Protein AF-A0A814EC81-F1 (afdb_monomer_lite)

Radius of gyration: 31.31 Å; chains: 1; bounding box: 65×75×83 Å

InterPro domains:
  IPR000804 Clathrin adaptor complex, small chain [PS00989] (487-497)
  IPR011012 Longin-like domain superfamily [SSF64356] (423-571)
  IPR022775 AP complex, mu/sigma subunit [PF01217] (423-570)
  IPR027155 AP-3 complex subunit sigma [c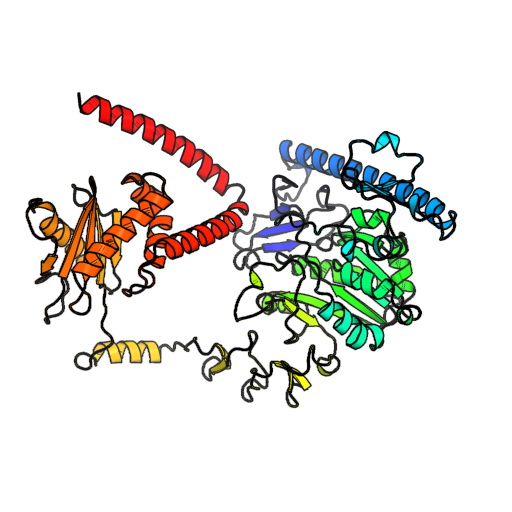d14834] (423-570)
  IPR039846 Zinc finger CCHC domain-containing protein 4 [PTHR13493] (13-398)
  IPR041370 Methyltransferase EEF1AKMT1/ZCCHC4 [PF10237] (158-317)

Foldseek 3Di:
DVVPLVFWDWDQPPQPPPAQAALLGGWIWIGGNVDRQFIWTDHQFFQFCVVPVDIATDDPDPVPGDPVNVVVSVVRVVSNVVSLVVLVVQLVQLVVLVVVVVVPDLVVLQFWKAFPQSLHIDGPVCCVVPVPTDMDGSDDPLCLLQVPVPPDDQDCPPGRGNQFAFDPLVLVLCVPQPVLPDDWQEEEEESHSRNLSVLVPDPSCPSHHAAYEYQDSSCSNRDHPLHYFHADLQSLDTSDDCVSVLVSLQVTAAYEYEYEDHQPDPLQSNLVNVVVSCVSNVVRHPYYKYKYKYFPVCVVVCVVRHPWDWALDATDTPPDDPCQDDPLGHRITITIPDDQLSRDHSDPPFWDADPQNNHIHGPLQDQDPLLSGSPDNSSADWDQDPVVSDTDHPPDDDDDVVNVVVVVVCVVVPPPDDDDFLFWQWKWKAFLVLHTLDTDGLDDDDPVLSVVLSVVVCVVPNVDDPPDDQKAFPPPSDPDPDGDWIWGWDDDDGMIIIIIGGPVDDSVVVNVQSVLLVVLQCVVPVHDDSVCSNVVVVLSVLLVCCQDDSSDGNDSDSVVSNVVSVVVVVVVVVVVSNDPVVVVVVVVCVVVVVVVVVVVVVVVVVVVD

Structure (mmCIF, N/CA/C/O backbone):
data_AF-A0A814EC81-F1
#
_entry.id   AF-A0A814EC81-F1
#
loop_
_atom_site.group_PDB
_atom_site.id
_atom_site.type_symbol
_atom_site.label_atom_id
_atom_site.label_alt_id
_atom_site.label_comp_id
_atom_site.label_asym_id
_atom_site.label_entity_id
_atom_site.label_seq_id
_atom_site.pdbx_PDB_ins_code
_atom_site.Cartn_x
_atom_site.Cartn_y
_atom_site.Cartn_z
_atom_site.occupancy
_atom_site.B_iso_or_equiv
_atom_site.auth_seq_id
_atom_site.auth_comp_id
_atom_site.auth_asym_id
_atom_site.auth_atom_id
_atom_site.pdbx_PDB_model_num
ATOM 1 N N . MET A 1 1 ? 12.005 3.256 -10.372 1.00 37.25 1 MET A N 1
ATOM 2 C CA . MET A 1 1 ? 11.722 2.410 -9.166 1.00 37.25 1 MET A CA 1
ATOM 3 C C . MET A 1 1 ? 12.438 1.046 -9.114 1.00 37.25 1 MET A C 1
ATOM 5 O O . MET A 1 1 ? 12.729 0.596 -8.015 1.00 37.25 1 MET A O 1
ATOM 9 N N . THR A 1 2 ? 12.756 0.376 -10.228 1.00 32.25 2 THR A N 1
ATOM 10 C CA . THR A 1 2 ? 13.393 -0.966 -10.241 1.00 32.25 2 THR A CA 1
ATOM 11 C C . THR A 1 2 ? 14.887 -0.988 -9.887 1.00 32.25 2 THR A C 1
ATOM 13 O O . THR A 1 2 ? 15.332 -1.942 -9.265 1.00 32.25 2 THR A O 1
ATOM 16 N N . LYS A 1 3 ? 15.652 0.074 -10.180 1.00 33.28 3 LYS A N 1
ATOM 17 C CA . LYS A 1 3 ? 17.113 0.106 -9.942 1.00 33.28 3 LYS A CA 1
ATOM 18 C C . LYS A 1 3 ? 17.548 0.332 -8.480 1.00 33.28 3 LYS A C 1
ATOM 20 O O . LYS A 1 3 ? 18.697 0.072 -8.150 1.00 33.28 3 LYS A O 1
ATOM 25 N N . GLN A 1 4 ? 16.673 0.825 -7.593 1.00 41.16 4 GLN A N 1
ATOM 26 C CA . GLN A 1 4 ? 17.060 1.141 -6.202 1.00 41.16 4 GLN A CA 1
ATOM 27 C C . GLN A 1 4 ? 16.981 -0.063 -5.248 1.00 41.16 4 GLN A C 1
ATOM 29 O O . GLN A 1 4 ? 17.821 -0.168 -4.363 1.00 41.16 4 GLN A O 1
ATOM 34 N N . GLN A 1 5 ? 16.021 -0.981 -5.420 1.00 44.78 5 GLN A N 1
ATOM 35 C CA . GLN A 1 5 ? 15.930 -2.192 -4.581 1.00 44.78 5 GLN A CA 1
ATOM 36 C C . GLN A 1 5 ? 16.941 -3.279 -4.974 1.00 44.78 5 GLN A C 1
ATOM 38 O O . GLN A 1 5 ? 17.202 -4.176 -4.179 1.00 44.78 5 GLN A O 1
ATOM 43 N N . GLU A 1 6 ? 17.524 -3.210 -6.175 1.00 46.75 6 GLU A N 1
ATOM 44 C CA . GLU A 1 6 ? 18.574 -4.149 -6.594 1.00 46.75 6 GLU A CA 1
ATOM 45 C C . GLU A 1 6 ? 19.875 -3.924 -5.813 1.00 46.75 6 GLU A C 1
ATOM 47 O O . GLU A 1 6 ? 20.551 -4.893 -5.495 1.00 46.75 6 GLU A O 1
ATOM 52 N N . ASN A 1 7 ? 20.156 -2.682 -5.403 1.00 49.44 7 ASN A N 1
ATOM 53 C CA . ASN A 1 7 ? 21.425 -2.304 -4.779 1.00 49.44 7 ASN A CA 1
ATOM 54 C C . ASN A 1 7 ? 21.329 -1.979 -3.283 1.00 49.44 7 ASN A C 1
ATOM 56 O O . ASN A 1 7 ? 22.326 -1.534 -2.728 1.00 49.44 7 ASN A O 1
ATOM 60 N N . LEU A 1 8 ? 20.175 -2.144 -2.629 1.00 57.53 8 LEU A N 1
ATOM 61 C CA . LEU A 1 8 ? 19.985 -1.792 -1.216 1.00 57.53 8 LEU A CA 1
ATOM 62 C C . LEU A 1 8 ? 19.616 -3.031 -0.395 1.00 57.53 8 LEU A C 1
ATOM 64 O O . LEU A 1 8 ? 18.601 -3.665 -0.668 1.00 57.53 8 LEU A O 1
ATOM 68 N N . VAL A 1 9 ? 20.427 -3.347 0.615 1.00 63.84 9 VAL A N 1
ATOM 69 C CA . VAL A 1 9 ? 20.125 -4.358 1.644 1.00 63.84 9 VAL A CA 1
ATOM 70 C C . VAL A 1 9 ? 19.777 -3.641 2.943 1.00 63.84 9 VAL A C 1
ATOM 72 O O . VAL A 1 9 ? 20.452 -2.674 3.309 1.00 63.84 9 VAL A O 1
ATOM 75 N N . LEU A 1 10 ? 18.726 -4.092 3.626 1.00 72.38 10 LEU A N 1
ATOM 76 C CA . LEU A 1 10 ? 18.348 -3.578 4.939 1.00 72.38 10 LEU A CA 1
ATOM 77 C C . LEU A 1 10 ? 18.930 -4.449 6.053 1.00 72.38 10 LEU A C 1
ATOM 79 O O . LEU A 1 10 ? 18.785 -5.669 6.032 1.00 72.38 10 LEU A O 1
ATOM 83 N N . ASN A 1 11 ? 19.559 -3.819 7.045 1.00 66.62 11 ASN A N 1
ATOM 84 C CA . ASN A 1 11 ? 19.970 -4.498 8.272 1.00 66.62 11 ASN A CA 1
ATOM 85 C C . ASN A 1 11 ? 18.959 -4.199 9.398 1.00 66.62 11 ASN A C 1
ATOM 87 O O . ASN A 1 11 ? 18.605 -3.039 9.636 1.00 66.62 11 ASN A O 1
ATOM 91 N N . PHE A 1 12 ? 18.491 -5.263 10.058 1.00 66.69 12 PHE A N 1
ATOM 92 C CA . PHE A 1 12 ? 17.480 -5.239 11.118 1.00 66.69 12 PHE A CA 1
ATOM 93 C C . PHE A 1 12 ? 18.020 -5.649 12.500 1.00 66.69 12 PHE A C 1
ATOM 95 O O . PHE A 1 12 ? 17.230 -5.854 13.423 1.00 66.69 12 PHE A O 1
ATOM 102 N N . ASP A 1 13 ? 19.335 -5.773 12.668 1.00 59.81 13 ASP A N 1
ATOM 103 C CA . ASP A 1 13 ? 19.955 -6.129 13.944 1.00 59.81 13 ASP A CA 1
ATOM 104 C C . ASP A 1 13 ? 19.808 -4.980 14.965 1.00 59.81 13 ASP A C 1
ATOM 106 O O . ASP A 1 13 ? 20.183 -3.840 14.702 1.00 59.81 13 ASP A O 1
ATOM 110 N N . ASN A 1 14 ? 19.297 -5.281 16.167 1.00 55.66 14 ASN A N 1
ATOM 111 C CA . ASN A 1 14 ? 19.252 -4.383 17.341 1.00 55.66 14 ASN A CA 1
ATOM 112 C C . ASN A 1 14 ? 18.490 -3.035 17.193 1.00 55.66 14 ASN A C 1
ATOM 114 O O . ASN A 1 14 ? 18.788 -2.076 17.908 1.00 55.66 14 ASN A O 1
ATOM 118 N N . ILE A 1 15 ? 17.448 -2.965 16.352 1.00 59.16 15 ILE A N 1
ATOM 119 C CA . ILE A 1 15 ? 16.675 -1.735 16.038 1.00 59.16 15 ILE A CA 1
ATOM 120 C C . ILE A 1 15 ? 16.213 -0.926 17.268 1.00 59.16 15 ILE A C 1
ATOM 122 O O . ILE A 1 15 ? 16.204 0.302 17.215 1.00 59.16 15 ILE A O 1
ATOM 126 N N . GLU A 1 16 ? 15.804 -1.570 18.366 1.00 50.84 16 GLU A N 1
ATOM 127 C CA . GLU A 1 16 ? 15.136 -0.881 19.485 1.00 50.84 16 GLU A CA 1
ATOM 128 C C . GLU A 1 16 ? 16.067 -0.018 20.355 1.00 50.84 16 GLU A C 1
ATOM 130 O O . GLU A 1 16 ? 15.575 0.863 21.063 1.00 50.84 16 GLU A O 1
ATOM 135 N N . HIS A 1 17 ? 17.392 -0.211 20.287 1.00 52.44 17 HIS A N 1
ATOM 136 C CA . HIS A 1 17 ? 18.337 0.500 21.163 1.00 52.44 17 HIS A CA 1
ATOM 137 C C . HIS A 1 17 ? 19.587 1.069 20.474 1.00 52.44 17 HIS A C 1
ATOM 139 O O . HIS A 1 17 ? 20.309 1.836 21.108 1.00 52.44 17 HIS A O 1
ATOM 145 N N . SER A 1 18 ? 19.849 0.757 19.199 1.00 70.38 18 SER A N 1
ATOM 146 C CA . SER A 1 18 ? 21.028 1.277 18.482 1.00 70.38 18 SER A CA 1
ATOM 147 C C . SER A 1 18 ? 20.707 2.211 17.310 1.00 70.38 18 SER A C 1
ATOM 149 O O . SER A 1 18 ? 21.592 2.950 16.873 1.00 70.38 18 SER A O 1
ATOM 151 N N . HIS A 1 19 ? 19.471 2.211 16.797 1.00 87.06 19 HIS A N 1
ATOM 152 C CA . HIS A 1 19 ? 19.118 2.981 15.604 1.00 87.06 19 HIS A CA 1
ATOM 153 C C . HIS A 1 19 ? 18.676 4.412 15.954 1.00 87.06 19 HIS A C 1
ATOM 155 O O . HIS A 1 19 ? 17.865 4.598 16.863 1.00 87.06 19 HIS A O 1
ATOM 161 N N . PRO A 1 20 ? 19.125 5.432 15.198 1.00 89.88 20 PRO A N 1
ATOM 162 C CA . PRO A 1 20 ? 18.635 6.797 15.353 1.00 89.88 20 PRO A CA 1
ATOM 163 C C . PRO A 1 20 ? 17.112 6.894 15.219 1.00 89.88 20 PRO A C 1
ATOM 165 O O . PRO A 1 20 ? 16.511 6.298 14.320 1.00 89.88 20 PRO A O 1
ATOM 168 N N . MET A 1 21 ? 16.490 7.696 16.080 1.00 91.25 21 MET A N 1
ATOM 169 C CA . MET A 1 21 ? 15.049 7.936 16.062 1.00 91.25 21 MET A CA 1
ATOM 170 C C . MET A 1 21 ? 14.690 9.113 15.158 1.00 91.25 21 MET A C 1
ATOM 172 O O . MET A 1 21 ? 15.402 10.110 15.087 1.00 91.25 21 MET A O 1
ATOM 176 N N . CYS A 1 22 ? 13.539 9.023 14.498 1.00 92.25 22 CYS A N 1
ATOM 177 C CA . CYS A 1 22 ? 12.880 10.158 13.859 1.00 92.25 22 CYS A CA 1
ATOM 178 C C . CYS A 1 22 ? 11.408 10.216 14.280 1.00 92.25 22 CYS A C 1
ATOM 180 O O . CYS A 1 22 ? 10.904 9.307 14.940 1.00 92.25 22 CYS A O 1
ATOM 182 N N . LYS A 1 23 ? 10.668 11.244 13.843 1.00 91.44 23 LYS A N 1
ATOM 183 C CA . LYS A 1 23 ? 9.226 11.376 14.137 1.00 91.44 23 LYS A CA 1
ATOM 184 C C . LYS A 1 23 ? 8.377 10.169 13.692 1.00 91.44 23 LYS A C 1
ATOM 186 O O . LYS A 1 23 ? 7.260 10.004 14.165 1.00 91.44 23 LYS A O 1
ATOM 191 N N . HIS A 1 24 ? 8.908 9.315 12.811 1.00 91.56 24 HIS A N 1
ATOM 192 C CA . HIS A 1 24 ? 8.268 8.093 12.317 1.00 91.56 24 HIS A CA 1
ATOM 193 C C . HIS A 1 24 ? 8.784 6.803 13.004 1.00 91.56 24 HIS A C 1
ATOM 195 O O . HIS A 1 24 ? 8.498 5.700 12.535 1.00 91.56 24 HIS A O 1
ATOM 201 N N . GLY A 1 25 ? 9.525 6.915 14.111 1.00 92.56 25 GLY A N 1
ATOM 202 C CA . GLY A 1 25 ? 10.127 5.795 14.841 1.00 92.56 25 GLY A CA 1
ATOM 203 C C . GLY A 1 25 ? 11.600 5.551 14.469 1.00 92.56 25 GLY A C 1
ATOM 204 O O . GLY A 1 25 ? 12.231 6.435 13.878 1.00 92.56 25 GLY A O 1
ATOM 205 N N . PRO A 1 26 ? 12.150 4.366 14.795 1.00 92.75 26 PRO A N 1
ATOM 206 C CA . PRO A 1 26 ? 13.534 4.007 14.489 1.00 92.75 26 PRO A CA 1
ATOM 207 C C . PRO A 1 26 ? 13.821 4.045 12.986 1.00 92.75 26 PRO A C 1
ATOM 209 O O . PRO A 1 26 ? 13.008 3.593 12.170 1.00 92.75 26 PRO A O 1
ATOM 212 N N . CYS A 1 27 ? 14.981 4.576 12.612 1.00 91.62 27 CYS A N 1
ATOM 213 C CA . CYS A 1 27 ? 15.464 4.554 11.234 1.00 91.62 27 CYS A CA 1
ATOM 214 C C . CYS A 1 27 ? 15.833 3.135 10.784 1.00 91.62 27 CYS A C 1
ATOM 216 O O . CYS A 1 27 ? 16.090 2.252 11.602 1.00 91.62 27 CYS A O 1
ATOM 218 N N . LEU A 1 28 ? 15.896 2.922 9.470 1.00 89.38 28 LEU A N 1
ATOM 219 C CA . LEU A 1 28 ? 16.438 1.695 8.884 1.00 89.38 28 LEU A CA 1
ATOM 220 C C . LEU A 1 28 ? 17.886 1.920 8.452 1.00 89.38 28 LEU A C 1
ATOM 222 O O . LEU A 1 28 ? 18.225 3.014 7.997 1.00 89.38 28 LEU A O 1
ATOM 226 N N . LEU A 1 29 ? 18.716 0.884 8.581 1.00 88.06 29 LEU A N 1
ATOM 227 C CA . LEU A 1 29 ? 20.089 0.871 8.085 1.00 88.06 29 LEU A CA 1
ATOM 228 C C . LEU A 1 29 ? 20.104 0.348 6.646 1.00 88.06 29 LEU A C 1
ATOM 230 O O . LEU A 1 29 ? 19.776 -0.811 6.398 1.00 88.06 29 LEU A O 1
ATOM 234 N N . PHE A 1 30 ? 20.488 1.207 5.710 1.00 85.75 30 PHE A N 1
ATOM 235 C CA . PHE A 1 30 ? 20.616 0.911 4.289 1.00 85.75 30 PHE A CA 1
ATOM 236 C C . PHE A 1 30 ? 22.075 0.614 3.938 1.00 85.75 30 PHE A C 1
ATOM 238 O O . PHE A 1 30 ? 22.973 1.351 4.347 1.00 85.75 30 PHE A O 1
ATOM 245 N N . VAL A 1 31 ? 22.306 -0.434 3.145 1.00 82.00 31 VAL A N 1
ATOM 246 C CA . VAL A 1 31 ? 23.632 -0.845 2.659 1.00 82.00 31 VAL A CA 1
ATOM 247 C C . VAL A 1 31 ? 23.630 -0.873 1.133 1.00 82.00 31 VAL A C 1
ATOM 249 O O . VAL A 1 31 ? 22.822 -1.596 0.548 1.00 82.00 31 VAL A O 1
ATOM 252 N N . LYS A 1 32 ? 24.518 -0.112 0.476 1.00 73.62 32 LYS A N 1
ATOM 253 C CA . LYS A 1 32 ? 24.674 -0.155 -0.989 1.00 73.62 32 LYS A CA 1
ATOM 254 C C . LYS A 1 32 ? 25.545 -1.343 -1.422 1.00 73.62 32 LYS A C 1
ATOM 256 O O . LYS A 1 32 ? 26.660 -1.481 -0.944 1.00 73.62 32 LYS A O 1
ATOM 261 N N . GLN A 1 33 ? 25.070 -2.174 -2.352 1.00 60.16 33 GLN A N 1
ATOM 262 C CA . GLN A 1 33 ? 25.779 -3.390 -2.796 1.00 60.16 33 GLN A CA 1
ATOM 263 C C . GLN A 1 33 ? 27.046 -3.127 -3.632 1.00 60.16 33 GLN A C 1
ATOM 265 O O . GLN A 1 33 ? 27.904 -4.000 -3.713 1.00 60.16 33 GLN A O 1
ATOM 270 N N . SER A 1 34 ? 27.176 -1.955 -4.261 1.00 57.59 34 SER A N 1
ATOM 271 C CA . SER A 1 34 ? 28.270 -1.649 -5.199 1.00 57.59 34 SER A CA 1
ATOM 272 C C . SER A 1 34 ? 29.543 -1.094 -4.549 1.00 57.59 34 SER A C 1
ATOM 274 O O . SER A 1 34 ? 30.551 -0.950 -5.229 1.00 57.59 34 SER A O 1
ATOM 276 N N . GLU A 1 35 ? 29.508 -0.761 -3.258 1.00 55.59 35 GLU A N 1
ATOM 277 C CA . GLU A 1 35 ? 30.625 -0.165 -2.519 1.00 55.59 35 GLU A CA 1
ATOM 278 C C . GLU A 1 35 ? 30.595 -0.744 -1.103 1.00 55.59 35 GLU A C 1
ATOM 280 O O . GLU A 1 35 ? 29.653 -0.493 -0.353 1.00 55.59 35 GLU A O 1
ATOM 285 N N . THR A 1 36 ? 31.605 -1.525 -0.726 1.00 49.22 36 THR A N 1
ATOM 286 C CA . THR A 1 36 ? 31.672 -2.295 0.531 1.00 49.22 36 THR A CA 1
ATOM 287 C C . THR A 1 36 ? 31.575 -1.463 1.823 1.00 49.22 36 THR A C 1
ATOM 289 O O . THR A 1 36 ? 31.506 -2.043 2.904 1.00 49.22 36 THR A O 1
ATOM 292 N N . GLU A 1 37 ? 31.495 -0.130 1.744 1.00 55.22 37 GLU A N 1
ATOM 293 C CA . GLU A 1 37 ? 31.542 0.780 2.899 1.00 55.22 37 GLU A CA 1
ATOM 294 C C . GLU A 1 37 ? 30.393 1.802 2.998 1.00 55.22 37 GLU A C 1
ATOM 296 O O . GLU A 1 37 ? 30.278 2.488 4.012 1.00 55.22 37 GLU A O 1
ATOM 301 N N . ASN A 1 38 ? 29.476 1.896 2.026 1.00 71.81 38 ASN A N 1
ATOM 302 C CA . ASN A 1 38 ? 28.426 2.927 2.070 1.00 71.81 38 ASN A CA 1
ATOM 303 C C . ASN A 1 38 ? 27.147 2.449 2.783 1.00 71.81 38 ASN A C 1
ATOM 305 O O . ASN A 1 38 ? 26.131 2.118 2.160 1.00 71.81 38 ASN A O 1
ATOM 309 N N . LYS A 1 39 ? 27.215 2.442 4.122 1.00 84.62 39 LYS A N 1
ATOM 310 C CA . LYS A 1 39 ? 26.105 2.185 5.055 1.00 84.62 39 LYS A CA 1
ATOM 311 C C . LYS A 1 39 ? 25.554 3.495 5.636 1.00 84.62 39 LYS A C 1
ATOM 313 O O . LYS A 1 39 ? 26.322 4.367 6.040 1.00 84.62 39 LYS A O 1
ATOM 318 N N . TYR A 1 40 ? 24.233 3.646 5.727 1.00 86.81 40 TYR A N 1
ATOM 319 C CA . TYR A 1 40 ? 23.615 4.839 6.323 1.00 86.81 40 TYR A CA 1
ATOM 320 C C . TYR A 1 40 ? 22.231 4.564 6.921 1.00 86.81 40 TYR A C 1
ATOM 322 O O . TYR A 1 40 ? 21.472 3.738 6.421 1.00 86.81 40 TYR A O 1
ATOM 330 N N . TYR A 1 41 ? 21.876 5.296 7.974 1.00 88.56 41 TYR A N 1
ATOM 331 C CA . TYR A 1 41 ? 20.533 5.318 8.538 1.00 88.56 41 TYR A CA 1
ATOM 332 C C . TYR A 1 41 ? 19.666 6.356 7.834 1.00 88.56 41 TYR A C 1
ATOM 334 O O . TYR A 1 41 ? 20.086 7.499 7.644 1.00 88.56 41 TYR A O 1
ATOM 342 N N . SER A 1 42 ? 18.432 5.984 7.500 1.00 90.06 42 SER A N 1
ATOM 343 C CA . SER A 1 42 ? 17.430 6.928 7.003 1.00 90.06 42 SER A CA 1
ATOM 344 C C . SER A 1 42 ? 16.013 6.538 7.424 1.00 90.06 42 SER A C 1
ATOM 346 O O . SER A 1 42 ? 15.775 5.454 7.969 1.00 90.06 42 SER A O 1
ATOM 348 N N . CYS A 1 43 ? 15.063 7.447 7.209 1.00 90.12 43 CYS A N 1
ATOM 349 C CA . CYS A 1 43 ? 13.682 7.268 7.627 1.00 90.12 43 CYS A CA 1
ATOM 350 C C . CYS A 1 43 ? 13.040 6.036 6.966 1.00 90.12 43 CYS A C 1
ATOM 352 O O . CYS A 1 43 ? 13.174 5.803 5.767 1.00 90.12 43 CYS A O 1
ATOM 354 N N . SER A 1 44 ? 12.294 5.266 7.759 1.00 88.81 44 SER A N 1
ATOM 355 C CA . SER A 1 44 ? 11.617 4.043 7.320 1.00 88.81 44 SER A CA 1
ATOM 356 C C . SER A 1 44 ? 10.323 4.292 6.536 1.00 88.81 44 SER A C 1
ATOM 358 O O . SER A 1 44 ? 9.949 3.473 5.701 1.00 88.81 44 SER A O 1
ATOM 360 N N . ALA A 1 45 ? 9.631 5.404 6.807 1.00 85.62 45 ALA A N 1
ATOM 361 C CA . ALA A 1 45 ? 8.276 5.664 6.306 1.00 85.62 45 ALA A CA 1
ATOM 362 C C . ALA A 1 45 ? 8.132 6.934 5.453 1.00 85.62 45 ALA A C 1
ATOM 364 O O . ALA A 1 45 ? 7.103 7.107 4.808 1.00 85.62 45 ALA A O 1
ATOM 365 N N . CYS A 1 46 ? 9.135 7.812 5.425 1.00 83.06 46 CYS A N 1
ATOM 366 C CA . CYS A 1 46 ? 9.077 9.079 4.701 1.00 83.06 46 CYS A CA 1
ATOM 367 C C . CYS A 1 46 ? 10.311 9.244 3.822 1.00 83.06 46 CYS A C 1
ATOM 369 O O . CYS A 1 46 ? 11.432 9.124 4.310 1.00 83.06 46 CYS A O 1
ATOM 371 N N . ARG A 1 47 ? 10.098 9.535 2.537 1.00 71.56 47 ARG A N 1
ATOM 372 C CA . ARG A 1 47 ? 11.182 9.750 1.563 1.00 71.56 47 ARG A CA 1
ATOM 373 C C . ARG A 1 47 ? 11.378 11.221 1.189 1.00 71.56 47 ARG A C 1
ATOM 375 O O . ARG A 1 47 ? 12.366 11.545 0.542 1.00 71.56 47 ARG A O 1
ATOM 382 N N . ASP A 1 48 ? 10.460 12.095 1.595 1.00 70.12 48 ASP A N 1
ATOM 383 C CA . ASP A 1 48 ? 10.568 13.541 1.392 1.00 70.12 48 ASP A CA 1
ATOM 384 C C . ASP A 1 48 ? 11.487 14.160 2.441 1.00 70.12 48 ASP A C 1
ATOM 386 O O . ASP A 1 48 ? 11.186 14.130 3.637 1.00 70.12 48 ASP A O 1
ATOM 390 N N . SER A 1 49 ? 12.582 14.765 1.983 1.00 70.56 49 SER A N 1
ATOM 391 C CA . SER A 1 49 ? 13.509 15.492 2.845 1.00 70.56 49 SER A CA 1
ATOM 392 C C . SER A 1 49 ? 12.870 16.703 3.532 1.00 70.56 49 SER A C 1
ATOM 394 O O . SER A 1 49 ? 13.355 17.122 4.574 1.00 70.56 49 SER A O 1
ATOM 396 N N . VAL A 1 50 ? 11.785 17.267 2.994 1.00 73.88 50 VAL A N 1
ATOM 397 C CA . VAL A 1 50 ? 11.044 18.359 3.646 1.00 73.88 50 VAL A CA 1
ATOM 398 C C . VAL A 1 50 ? 10.306 17.843 4.880 1.00 73.88 50 VAL A C 1
ATOM 400 O O . VAL A 1 50 ? 10.321 18.483 5.928 1.00 73.88 50 VAL A O 1
ATOM 403 N N . ASP A 1 51 ? 9.693 16.662 4.784 1.00 75.00 51 ASP A N 1
ATOM 404 C CA . ASP A 1 51 ? 8.967 16.060 5.902 1.00 75.00 51 ASP A CA 1
ATOM 405 C C . ASP A 1 51 ? 9.915 15.374 6.899 1.00 75.00 51 ASP A C 1
ATOM 407 O O . ASP A 1 51 ? 9.675 15.420 8.110 1.00 75.00 51 ASP A O 1
ATOM 411 N N . CYS A 1 52 ? 10.970 14.712 6.421 1.00 84.81 52 CYS A N 1
ATOM 412 C CA . CYS A 1 52 ? 12.004 14.101 7.249 1.00 84.81 52 CYS A CA 1
ATOM 413 C C . CYS A 1 52 ? 13.321 13.963 6.473 1.00 84.81 52 CYS A C 1
ATOM 415 O O . CYS A 1 52 ? 13.475 13.091 5.625 1.00 84.81 52 CYS A O 1
ATOM 417 N N . ASN A 1 53 ? 14.296 14.800 6.817 1.00 86.25 53 ASN A N 1
ATOM 418 C CA . ASN A 1 53 ? 15.637 14.850 6.226 1.00 86.25 53 ASN A CA 1
ATOM 419 C C . ASN A 1 53 ? 16.677 13.980 6.951 1.00 86.25 53 ASN A C 1
ATOM 421 O O . ASN A 1 53 ? 17.876 14.200 6.769 1.00 86.25 53 ASN A O 1
ATOM 425 N N . ILE A 1 54 ? 16.263 13.016 7.780 1.00 87.88 54 ILE A N 1
ATOM 426 C CA . ILE A 1 54 ? 17.227 12.219 8.541 1.00 87.88 54 ILE A CA 1
ATOM 427 C C . ILE A 1 54 ? 18.038 11.314 7.603 1.00 87.88 54 ILE A C 1
ATOM 429 O O . ILE A 1 54 ? 17.511 10.441 6.903 1.00 87.88 54 ILE A O 1
ATOM 433 N N . HIS A 1 55 ? 19.345 11.546 7.587 1.00 89.62 55 HIS A N 1
ATOM 434 C CA . HIS A 1 55 ? 20.307 10.760 6.833 1.00 89.62 55 HIS A CA 1
ATOM 435 C C . HIS A 1 55 ? 21.644 10.782 7.571 1.00 89.62 55 HIS A C 1
ATOM 437 O O . HIS A 1 55 ? 22.329 11.805 7.603 1.00 89.62 55 HIS A O 1
ATOM 443 N N . ILE A 1 56 ? 22.003 9.662 8.192 1.00 88.00 56 ILE A N 1
ATOM 444 C CA . ILE A 1 56 ? 23.159 9.575 9.090 1.00 88.00 56 ILE A CA 1
ATOM 445 C C . ILE A 1 56 ? 24.094 8.484 8.568 1.00 88.00 56 ILE A C 1
ATOM 447 O O . ILE A 1 56 ? 23.647 7.346 8.432 1.00 88.00 56 ILE A O 1
ATOM 451 N N . PRO A 1 57 ? 25.370 8.779 8.271 1.00 87.06 57 PRO A N 1
ATOM 452 C CA . PRO A 1 57 ? 26.320 7.740 7.894 1.00 87.06 57 PRO A CA 1
ATOM 453 C C . PRO A 1 57 ? 26.493 6.748 9.047 1.00 87.06 57 PRO A C 1
ATOM 455 O O . PRO A 1 57 ? 26.531 7.133 10.217 1.00 87.06 57 PRO A O 1
ATOM 458 N N . TYR A 1 58 ? 26.578 5.466 8.719 1.00 84.56 58 TYR A N 1
ATOM 459 C CA . TYR A 1 58 ? 26.890 4.442 9.704 1.00 84.56 58 TYR A CA 1
ATOM 460 C C . TYR A 1 58 ? 28.378 4.507 10.056 1.00 84.56 58 TYR A C 1
ATOM 462 O O . TYR A 1 58 ? 29.225 4.598 9.171 1.00 84.56 58 TYR A O 1
ATOM 470 N N . VAL A 1 59 ? 28.686 4.420 11.346 1.00 80.62 59 VAL A N 1
ATOM 471 C CA . VAL A 1 59 ? 30.045 4.270 11.876 1.00 80.62 59 VAL A CA 1
ATOM 472 C C . VAL A 1 59 ? 30.029 3.143 12.904 1.00 80.62 59 VAL A C 1
ATOM 474 O O . VAL A 1 59 ? 29.041 2.996 13.625 1.00 80.62 59 VAL A O 1
ATOM 477 N N . GLU A 1 60 ? 31.097 2.346 12.970 1.00 75.75 60 GLU A N 1
ATOM 478 C CA . GLU A 1 60 ? 31.190 1.220 13.915 1.00 75.75 60 GLU A CA 1
ATOM 479 C C . GLU A 1 60 ? 31.154 1.699 15.372 1.00 75.75 60 GLU A C 1
ATOM 481 O O . GLU A 1 60 ? 30.461 1.119 16.207 1.00 75.75 60 GLU A O 1
ATOM 486 N N . GLU A 1 61 ? 31.818 2.821 15.664 1.00 73.38 61 GLU A N 1
ATOM 487 C CA . GLU A 1 61 ? 31.786 3.462 16.976 1.00 73.38 61 GLU A CA 1
ATOM 488 C C . GLU A 1 61 ? 31.082 4.821 16.922 1.00 73.38 61 GLU A C 1
ATOM 490 O O . GLU A 1 61 ? 31.558 5.768 16.293 1.00 73.38 61 GLU A O 1
ATOM 495 N N . GLN A 1 62 ? 29.988 4.977 17.674 1.00 68.25 62 GLN A N 1
ATOM 496 C CA . GLN A 1 62 ? 29.223 6.234 17.732 1.00 68.25 62 GLN A CA 1
ATOM 497 C C . GLN A 1 62 ? 30.060 7.454 18.165 1.00 68.25 62 GLN A C 1
ATOM 499 O O . GLN A 1 62 ? 29.737 8.590 17.809 1.00 68.25 62 GLN A O 1
ATOM 504 N N . LYS A 1 63 ? 31.154 7.254 18.914 1.00 69.88 63 LYS A N 1
ATOM 505 C CA . LYS A 1 63 ? 32.065 8.340 19.316 1.00 69.88 63 LYS A CA 1
ATOM 506 C C . LYS A 1 63 ? 32.722 9.017 18.112 1.00 69.88 63 LYS A C 1
ATOM 508 O O . LYS A 1 63 ? 32.888 10.238 18.154 1.00 69.88 63 LYS A O 1
ATOM 513 N N . LEU A 1 64 ? 33.007 8.251 17.055 1.00 72.94 64 LEU A N 1
ATOM 514 C CA . LEU A 1 64 ? 33.629 8.704 15.807 1.00 72.94 64 LEU A CA 1
ATOM 515 C C . LEU A 1 64 ? 32.669 9.504 14.917 1.00 72.94 64 LEU A C 1
ATOM 517 O O . LEU A 1 64 ? 33.096 10.110 13.937 1.00 72.94 64 LEU A O 1
ATOM 521 N N . LEU A 1 65 ? 31.375 9.538 15.253 1.00 82.25 65 LEU A N 1
ATOM 522 C CA . LEU A 1 65 ? 30.394 10.295 14.493 1.00 82.25 65 LEU A CA 1
ATOM 523 C C . LEU A 1 65 ? 30.653 11.813 14.642 1.00 82.25 65 LEU A C 1
ATOM 525 O O . LEU A 1 65 ? 30.699 12.313 15.775 1.00 82.25 65 LEU A O 1
ATOM 529 N N . PRO A 1 66 ? 30.787 12.572 13.535 1.00 85.12 66 PRO A N 1
ATOM 530 C CA . PRO A 1 66 ? 30.986 14.020 13.592 1.00 85.12 66 PRO A CA 1
ATOM 531 C C . PRO A 1 66 ? 29.874 14.744 14.367 1.00 85.12 66 PRO A C 1
ATOM 533 O O . PRO A 1 66 ? 28.701 14.374 14.272 1.00 85.12 66 PRO A O 1
ATOM 536 N N . ASN A 1 67 ? 30.224 15.825 15.076 1.00 85.81 67 ASN A N 1
ATOM 537 C CA . ASN A 1 67 ? 29.297 16.568 15.948 1.00 85.81 67 ASN A CA 1
ATOM 538 C C . ASN A 1 67 ? 28.010 17.013 15.235 1.00 85.81 67 ASN A C 1
ATOM 540 O O . ASN A 1 67 ? 26.938 16.930 15.822 1.00 85.81 67 ASN A O 1
ATOM 544 N N . GLN A 1 68 ? 28.090 17.394 13.955 1.00 85.19 68 GLN A N 1
ATOM 545 C CA . GLN A 1 68 ? 26.914 17.779 13.165 1.00 85.19 68 GLN A CA 1
ATOM 546 C C . GLN A 1 68 ? 25.837 16.679 13.104 1.00 85.19 68 GLN A C 1
ATOM 548 O O . GLN A 1 68 ? 24.647 16.975 13.145 1.00 85.19 68 GLN A O 1
ATOM 553 N N . TYR A 1 69 ? 26.239 15.404 13.035 1.00 87.44 69 TYR A N 1
ATOM 554 C CA . TYR A 1 69 ? 25.304 14.282 12.982 1.00 87.44 69 TYR A CA 1
ATOM 555 C C . TYR A 1 69 ? 24.790 13.914 14.375 1.00 87.44 69 TYR A C 1
ATOM 557 O O . TYR A 1 69 ? 23.640 13.507 14.490 1.00 87.44 69 TYR A O 1
ATOM 565 N N . LYS A 1 70 ? 25.590 14.120 15.433 1.00 87.25 70 LYS A N 1
ATOM 566 C CA . LYS A 1 70 ? 25.124 13.998 16.826 1.00 87.25 70 LYS A CA 1
ATOM 567 C C . LYS A 1 70 ? 24.004 15.004 17.111 1.00 87.25 70 LYS A C 1
ATOM 569 O O . LYS A 1 70 ? 22.925 14.602 17.531 1.00 87.25 70 LYS A O 1
ATOM 574 N N . SER A 1 71 ? 24.198 16.274 16.750 1.00 88.81 71 SER A N 1
ATOM 575 C CA . SER A 1 71 ? 23.157 17.305 16.880 1.00 88.81 71 SER A CA 1
ATOM 576 C C . SER A 1 71 ? 21.917 17.013 16.025 1.00 88.81 71 SER A C 1
ATOM 578 O O . SER A 1 71 ? 20.796 17.286 16.449 1.00 88.81 71 SER A O 1
ATOM 580 N N . LEU A 1 72 ? 22.089 16.429 14.831 1.00 89.38 72 LEU A N 1
ATOM 581 C CA . LEU A 1 72 ? 20.965 16.007 13.988 1.00 89.38 72 LEU A CA 1
ATOM 582 C C . LEU A 1 72 ? 20.153 14.869 14.631 1.00 89.38 72 LEU A C 1
ATOM 584 O O . LEU A 1 72 ? 18.923 14.900 14.583 1.00 89.38 72 LEU A O 1
ATOM 588 N N . ILE A 1 73 ? 20.823 13.883 15.241 1.00 90.12 73 ILE A N 1
ATOM 589 C CA . ILE A 1 73 ? 20.172 12.800 15.994 1.00 90.12 73 ILE A CA 1
ATOM 590 C C . ILE A 1 73 ? 19.361 13.385 17.150 1.00 90.12 73 ILE A C 1
ATOM 592 O O . ILE A 1 73 ? 18.169 13.105 17.250 1.00 90.12 73 ILE A O 1
ATOM 596 N N . GLU A 1 74 ? 19.974 14.247 17.966 1.00 91.56 74 GLU A N 1
ATOM 597 C CA . GLU A 1 74 ? 19.314 14.893 19.107 1.00 91.56 74 GLU A CA 1
ATOM 598 C C . GLU A 1 74 ? 18.075 15.690 18.674 1.00 91.56 74 GLU A C 1
ATOM 600 O O . GLU A 1 74 ? 17.014 15.570 19.288 1.00 91.56 74 GLU A O 1
ATOM 605 N N . TYR A 1 75 ? 18.169 16.453 17.579 1.00 92.31 75 TYR A N 1
ATOM 606 C CA . TYR A 1 75 ? 17.038 17.198 17.021 1.00 92.31 75 TYR A CA 1
ATOM 607 C C . TYR A 1 75 ? 15.860 16.280 16.656 1.00 92.31 75 TYR A C 1
ATOM 609 O O . TYR A 1 75 ? 14.710 16.540 17.026 1.00 92.31 75 TYR A O 1
ATOM 617 N N . HIS A 1 76 ? 16.129 15.186 15.941 1.00 93.00 76 HIS A N 1
ATOM 618 C CA . HIS A 1 76 ? 15.082 14.254 15.528 1.00 93.00 76 HIS A CA 1
ATOM 619 C C . HIS A 1 76 ? 14.516 13.429 16.687 1.00 93.00 76 HIS A C 1
ATOM 621 O O . HIS A 1 76 ? 13.319 13.128 16.687 1.00 93.00 76 HIS A O 1
ATOM 627 N N . GLU A 1 77 ? 15.336 13.100 17.682 1.00 91.88 77 GLU A N 1
ATOM 628 C CA . GLU A 1 77 ? 14.906 12.410 18.894 1.00 91.88 77 GLU A CA 1
ATOM 629 C C . GLU A 1 77 ? 13.996 13.304 19.755 1.00 91.88 77 GLU A C 1
ATOM 631 O O . GLU A 1 77 ? 12.920 12.875 20.181 1.00 91.88 77 GLU A O 1
ATOM 636 N N . GLN A 1 78 ? 14.344 14.583 19.926 1.00 93.38 78 GLN A N 1
ATOM 637 C CA . GLN A 1 78 ? 13.473 15.564 20.583 1.00 93.38 78 GLN A CA 1
ATOM 638 C C . GLN A 1 78 ? 12.140 15.722 19.842 1.00 93.38 78 GLN A C 1
ATOM 640 O O . GLN A 1 78 ? 11.072 15.707 20.466 1.00 93.38 78 GLN A O 1
ATOM 645 N N . ALA A 1 79 ? 12.179 15.819 18.509 1.00 92.38 79 ALA A N 1
ATOM 646 C CA . ALA A 1 79 ? 10.975 15.880 17.684 1.00 92.38 79 ALA A CA 1
ATOM 647 C C . ALA A 1 79 ? 10.098 14.626 17.854 1.00 92.38 79 ALA A C 1
ATOM 649 O O . ALA A 1 79 ? 8.875 14.738 17.954 1.00 92.38 79 ALA A O 1
ATOM 650 N N . TYR A 1 80 ? 10.708 13.441 17.946 1.00 94.25 80 TYR A N 1
ATOM 651 C CA . TYR A 1 80 ? 10.003 12.191 18.221 1.00 94.25 80 TYR A CA 1
ATOM 652 C C . TYR A 1 80 ? 9.308 12.206 19.592 1.00 94.25 80 TYR A C 1
ATOM 654 O O . TYR A 1 80 ? 8.106 11.946 19.664 1.00 94.25 80 TYR A O 1
ATOM 662 N N . TYR A 1 81 ? 9.998 12.567 20.679 1.00 94.94 81 TYR A N 1
ATOM 663 C CA . TYR A 1 81 ? 9.369 12.607 22.007 1.00 94.94 81 TYR A CA 1
ATOM 664 C C . TYR A 1 81 ? 8.271 13.671 22.117 1.00 94.94 81 TYR A C 1
ATOM 666 O O . TYR A 1 81 ? 7.248 13.432 22.771 1.00 94.94 81 TYR A O 1
ATOM 674 N N . SER A 1 82 ? 8.442 14.814 21.445 1.00 95.25 82 SER A N 1
ATOM 675 C CA . SER A 1 82 ? 7.392 15.829 21.317 1.00 95.25 82 SER A CA 1
ATOM 676 C C . SER A 1 82 ? 6.152 15.249 20.629 1.00 95.25 82 SER A C 1
ATOM 678 O O . SER A 1 82 ? 5.052 15.296 21.185 1.00 95.25 82 SER A O 1
ATOM 680 N N . TYR A 1 83 ? 6.339 14.576 19.490 1.00 93.94 83 TYR A N 1
ATOM 681 C CA . TYR A 1 83 ? 5.262 13.915 18.754 1.00 93.94 83 TYR A CA 1
ATOM 682 C C . TYR A 1 83 ? 4.543 12.845 19.596 1.00 93.94 83 TYR A C 1
ATOM 684 O O . TYR A 1 83 ? 3.315 12.833 19.686 1.00 93.94 83 TYR A O 1
ATOM 692 N N . ILE A 1 84 ? 5.278 11.997 20.322 1.00 95.12 84 ILE A N 1
ATOM 693 C CA . ILE A 1 84 ? 4.692 11.008 21.246 1.00 95.12 84 ILE A CA 1
ATOM 694 C C . ILE A 1 84 ? 3.853 11.682 22.347 1.00 95.12 84 ILE A C 1
ATOM 696 O O . ILE A 1 84 ? 2.799 11.168 22.740 1.00 95.12 84 ILE A O 1
ATOM 700 N N . SER A 1 85 ? 4.288 12.839 22.855 1.00 95.38 85 SER A N 1
ATOM 701 C CA . SER A 1 85 ? 3.526 13.625 23.835 1.00 95.38 85 SER A CA 1
ATOM 702 C C . SER A 1 85 ? 2.194 14.117 23.256 1.00 95.38 85 SER A C 1
ATOM 704 O O . SER A 1 85 ? 1.151 14.005 23.910 1.00 95.38 85 SER A O 1
ATOM 706 N N . GLU A 1 86 ? 2.192 14.592 22.010 1.00 93.69 86 GLU A N 1
ATOM 707 C CA . GLU A 1 86 ? 0.977 14.999 21.294 1.00 93.69 86 GLU A CA 1
ATOM 708 C C . GLU A 1 86 ? 0.017 13.828 21.072 1.00 93.69 86 GLU A C 1
ATOM 710 O O . GLU A 1 86 ? -1.171 13.940 21.385 1.00 93.69 86 GLU A O 1
ATOM 715 N N . ILE A 1 87 ? 0.528 12.669 20.650 1.00 93.94 87 ILE A N 1
ATOM 716 C CA . ILE A 1 87 ? -0.259 11.440 20.481 1.00 93.94 87 ILE A CA 1
ATOM 717 C C . ILE A 1 87 ? -0.934 11.026 21.796 1.00 93.94 87 ILE A C 1
ATOM 719 O O . ILE A 1 87 ? -2.135 10.727 21.822 1.00 93.94 87 ILE A O 1
ATOM 723 N N . LYS A 1 88 ? -0.215 11.088 22.927 1.00 94.75 88 LYS A N 1
ATOM 724 C CA . LYS A 1 88 ? -0.781 10.815 24.262 1.00 94.75 88 LYS A CA 1
ATOM 725 C C . LYS A 1 88 ? -1.893 11.806 24.627 1.00 94.75 88 LYS A C 1
ATOM 727 O O . LYS A 1 88 ? -2.943 11.387 25.132 1.00 94.75 88 LYS A O 1
ATOM 732 N N . LYS A 1 89 ? -1.706 13.105 24.353 1.00 94.56 89 LYS A N 1
ATOM 733 C CA . LYS A 1 89 ? -2.732 14.144 24.572 1.00 94.56 89 LYS A CA 1
ATOM 734 C C . LYS A 1 89 ? -3.968 13.893 23.707 1.00 94.56 89 LYS A C 1
ATOM 736 O O . LYS A 1 89 ? -5.085 13.885 24.234 1.00 94.56 89 LYS A O 1
ATOM 741 N N . LEU A 1 90 ? -3.778 13.604 22.419 1.00 94.19 90 LEU A N 1
ATOM 742 C CA . LEU A 1 90 ? -4.852 13.300 21.476 1.00 94.19 90 LEU A CA 1
ATOM 743 C C . LEU A 1 90 ? -5.654 12.075 21.926 1.00 94.19 90 LEU A C 1
ATOM 745 O O . LEU A 1 90 ? -6.882 12.130 21.992 1.00 94.19 90 LEU A O 1
ATOM 749 N N . ARG A 1 91 ? -4.981 10.991 22.330 1.00 94.69 91 ARG A N 1
ATOM 750 C CA . ARG A 1 91 ? -5.629 9.770 22.832 1.00 94.69 91 ARG A CA 1
ATOM 751 C C . ARG A 1 91 ? -6.442 10.034 24.105 1.00 94.69 91 ARG A C 1
ATOM 753 O O . ARG A 1 91 ? -7.564 9.527 24.225 1.00 94.69 91 ARG A O 1
ATOM 760 N N . LYS A 1 92 ? -5.920 10.840 25.040 1.00 94.50 92 LYS A N 1
ATOM 761 C CA . LYS A 1 92 ? -6.635 11.251 26.265 1.00 94.50 92 LYS A CA 1
ATOM 762 C C . LYS A 1 92 ? -7.885 12.067 25.928 1.00 94.50 92 LYS A C 1
ATOM 764 O O . LYS A 1 92 ? -8.964 11.748 26.436 1.00 94.50 92 LYS A O 1
ATOM 769 N N . ASN A 1 93 ? -7.763 13.054 25.038 1.00 92.25 93 ASN A N 1
ATOM 770 C CA . ASN A 1 93 ? -8.893 13.853 24.564 1.00 92.25 93 ASN A CA 1
ATOM 771 C C . ASN A 1 93 ? -9.953 12.971 23.882 1.00 92.25 93 ASN A C 1
ATOM 773 O O . ASN A 1 93 ? -11.108 12.942 24.306 1.00 92.25 93 ASN A O 1
ATOM 777 N N . ALA A 1 94 ? -9.544 12.152 22.911 1.00 92.56 94 ALA A N 1
ATOM 778 C CA . ALA A 1 94 ? -10.418 11.240 22.180 1.00 92.56 94 ALA A CA 1
ATOM 779 C C . ALA A 1 94 ? -11.176 10.272 23.101 1.00 92.56 94 ALA A C 1
ATOM 781 O O . ALA A 1 94 ? -12.336 9.945 22.850 1.00 92.56 94 ALA A O 1
ATOM 782 N N . ARG A 1 95 ? -10.542 9.783 24.176 1.00 92.88 95 ARG A N 1
ATOM 783 C CA . ARG A 1 95 ? -11.204 8.933 25.178 1.00 92.88 95 ARG A CA 1
ATOM 784 C C . ARG A 1 95 ? -12.274 9.704 25.953 1.00 92.88 95 ARG A C 1
ATOM 786 O O . ARG A 1 95 ? -13.376 9.185 26.119 1.00 92.88 95 ARG A O 1
ATOM 793 N N . SER A 1 96 ? -11.953 10.915 26.409 1.00 90.56 96 SER A N 1
ATOM 794 C CA . SER A 1 96 ? -12.877 11.781 27.153 1.00 90.56 96 SER A CA 1
ATOM 795 C C . SER A 1 96 ? -14.102 12.147 26.310 1.00 90.56 96 SER A C 1
ATOM 797 O O . SER A 1 96 ? -15.240 11.910 26.717 1.00 90.56 96 SER A O 1
ATOM 799 N N . VAL A 1 97 ? -13.877 12.623 25.085 1.00 88.31 97 VAL A N 1
ATOM 800 C CA . VAL A 1 97 ? -14.941 13.057 24.171 1.00 88.31 97 VAL A CA 1
ATOM 801 C C . VAL A 1 97 ? -15.846 11.890 23.769 1.00 88.31 97 VAL A C 1
ATOM 803 O O . VAL A 1 97 ? -17.069 12.001 23.840 1.00 88.31 97 VAL A O 1
ATOM 806 N N . ARG A 1 98 ? -15.282 10.717 23.447 1.00 88.19 98 ARG A N 1
ATOM 807 C CA . ARG A 1 98 ? -16.093 9.530 23.126 1.00 88.19 98 ARG A CA 1
ATOM 808 C C . ARG A 1 98 ? -16.920 9.017 24.300 1.00 88.19 98 ARG A C 1
ATOM 810 O O . ARG A 1 98 ? -17.994 8.472 24.063 1.00 88.19 98 ARG A O 1
ATOM 817 N N . LYS A 1 99 ? -16.444 9.166 25.542 1.00 86.81 99 LYS A N 1
ATOM 818 C CA . LYS A 1 99 ? -17.235 8.829 26.736 1.00 86.81 99 LYS A CA 1
ATOM 819 C C . LYS A 1 99 ? -18.481 9.721 26.808 1.00 86.81 99 LYS A C 1
ATOM 821 O O . LYS A 1 99 ? -19.587 9.191 26.834 1.00 86.81 99 LYS A O 1
ATOM 826 N N . LYS A 1 100 ? -18.309 11.041 26.662 1.00 84.00 100 LYS A N 1
ATOM 827 C CA . LYS A 1 100 ? -19.424 12.006 26.607 1.00 84.00 100 LYS A CA 1
ATOM 828 C C . LYS A 1 100 ? -20.418 11.695 25.479 1.00 84.00 100 LYS A C 1
ATOM 830 O O . LYS A 1 100 ? -21.624 11.781 25.674 1.00 84.00 100 LYS A O 1
ATOM 835 N N . PHE A 1 101 ? -19.932 11.291 24.301 1.00 83.69 101 PHE A N 1
ATOM 836 C CA . PHE A 1 101 ? -20.797 10.941 23.163 1.00 83.69 101 PHE A CA 1
ATOM 837 C C . PHE A 1 101 ? -21.623 9.666 23.357 1.00 83.69 101 PHE A C 1
ATOM 839 O O . PHE A 1 101 ? -22.629 9.508 22.666 1.00 83.69 101 PHE A O 1
ATOM 846 N N . LYS A 1 102 ? -21.185 8.749 24.229 1.00 78.12 102 LYS A N 1
ATOM 847 C CA . LYS A 1 102 ? -21.947 7.545 24.594 1.00 78.12 102 LYS A CA 1
ATOM 848 C C . LYS A 1 102 ? -23.000 7.833 25.660 1.00 78.12 102 LYS A C 1
ATOM 850 O O . LYS A 1 102 ? -24.050 7.207 25.639 1.00 78.12 102 LYS A O 1
ATOM 855 N N . GLU A 1 103 ? -22.697 8.743 26.583 1.00 71.31 103 GLU A N 1
ATOM 856 C CA . GLU A 1 103 ? -23.597 9.156 27.668 1.00 71.31 103 GLU A CA 1
ATOM 857 C C . GLU A 1 103 ? -24.723 10.071 27.161 1.00 71.31 103 GLU A C 1
ATOM 859 O O . GLU A 1 103 ? -25.846 10.009 27.654 1.00 71.31 103 GLU A O 1
ATOM 864 N N . ALA A 1 104 ? -24.462 10.884 26.133 1.00 61.22 104 ALA A N 1
ATOM 865 C CA . ALA A 1 104 ? -25.506 11.617 25.429 1.00 61.22 104 ALA A CA 1
ATOM 866 C C . ALA A 1 104 ? -26.381 10.641 24.615 1.00 61.22 104 ALA A C 1
ATOM 868 O O . ALA A 1 104 ? -25.883 9.962 23.717 1.00 61.22 104 ALA A O 1
ATOM 869 N N . SER A 1 105 ? -27.680 10.579 24.928 1.00 54.41 105 SER A N 1
ATOM 870 C CA . SER A 1 105 ? -28.684 9.735 24.256 1.00 54.41 105 SER A CA 1
ATOM 871 C C . SER A 1 105 ? -28.602 9.794 22.719 1.00 54.41 105 SER A C 1
ATOM 873 O O . SER A 1 105 ? -28.174 10.793 22.140 1.00 54.41 105 SER A O 1
ATOM 875 N N . SER A 1 106 ? -29.058 8.736 22.035 1.00 52.59 106 SER A N 1
ATOM 876 C CA . SER A 1 106 ? -29.064 8.594 20.562 1.00 52.59 106 SER A CA 1
ATOM 877 C C . SER A 1 106 ? -29.703 9.765 19.794 1.00 52.59 106 SER A C 1
ATOM 879 O O . SER A 1 106 ? -29.414 9.936 18.613 1.00 52.59 106 SER A O 1
ATOM 881 N N . HIS A 1 107 ? -30.498 10.599 20.471 1.00 50.44 107 HIS A N 1
ATOM 882 C CA . HIS A 1 107 ? -31.155 11.798 19.948 1.00 50.44 107 HIS A CA 1
ATOM 883 C C . HIS A 1 107 ? -30.259 13.063 19.949 1.00 50.44 107 HIS A C 1
ATOM 885 O O . HIS A 1 107 ? -30.665 14.098 19.436 1.00 50.44 107 HIS A O 1
ATOM 891 N N . ASN A 1 108 ? -29.029 13.007 20.486 1.00 55.47 108 ASN A N 1
ATOM 892 C CA . ASN A 1 108 ? -28.099 14.146 20.614 1.00 55.47 108 ASN A CA 1
ATOM 893 C C . ASN A 1 108 ? -26.928 14.121 19.600 1.00 55.47 108 ASN A C 1
ATOM 895 O O . ASN A 1 108 ? -25.803 14.515 19.925 1.00 55.47 108 ASN A O 1
ATOM 899 N N . ALA A 1 109 ? -27.157 13.669 18.359 1.00 55.53 109 ALA A N 1
ATOM 900 C CA . ALA A 1 109 ? -26.138 13.696 17.293 1.00 55.53 109 ALA A CA 1
ATOM 901 C C . ALA A 1 109 ? -25.545 15.106 17.062 1.00 55.53 109 ALA A C 1
ATOM 903 O O . ALA A 1 109 ? -24.359 15.235 16.758 1.00 55.53 109 ALA A O 1
ATOM 904 N N . ASN A 1 110 ? -26.327 16.153 17.350 1.00 61.16 110 ASN A N 1
ATOM 905 C CA . ASN A 1 110 ? -25.974 17.573 17.215 1.00 61.16 110 ASN A CA 1
ATOM 906 C C . ASN A 1 110 ? -24.778 18.031 18.075 1.00 61.16 110 ASN A C 1
ATOM 908 O O . ASN A 1 110 ? -24.367 19.183 17.982 1.00 61.16 110 ASN A O 1
ATOM 912 N N . LYS A 1 111 ? -24.214 17.163 18.928 1.00 74.25 111 LYS A N 1
ATOM 913 C CA . LYS A 1 111 ? -23.085 17.503 19.812 1.00 74.25 111 LYS A CA 1
ATOM 914 C C . LYS A 1 111 ? -21.740 16.896 19.402 1.00 74.25 111 LYS A C 1
ATOM 916 O O . LYS A 1 111 ? -20.755 17.099 20.116 1.00 74.25 111 LYS A O 1
ATOM 921 N N . ARG A 1 112 ? -21.689 16.125 18.309 1.00 87.38 112 ARG A N 1
ATOM 922 C CA . ARG A 1 112 ? -20.481 15.417 17.856 1.00 87.38 112 ARG A CA 1
ATOM 923 C C . ARG A 1 112 ? -19.787 16.199 16.757 1.00 87.38 112 ARG A C 1
ATOM 925 O O . ARG A 1 112 ? -20.354 16.329 15.681 1.00 87.38 112 ARG A O 1
ATOM 932 N N . ASN A 1 113 ? -18.568 16.667 16.999 1.00 91.12 113 ASN A N 1
ATOM 933 C CA . ASN A 1 113 ? -17.843 17.479 16.028 1.00 91.12 113 ASN A CA 1
ATOM 934 C C . ASN A 1 113 ? -16.405 16.975 15.846 1.00 91.12 113 ASN A C 1
ATOM 936 O O . ASN A 1 113 ? -15.813 16.412 16.772 1.00 91.12 113 ASN A O 1
ATOM 940 N N . TYR A 1 114 ? -15.845 17.191 14.658 1.00 93.44 114 TYR A N 1
ATOM 941 C CA . TYR A 1 114 ? -14.451 16.909 14.319 1.00 93.44 114 TYR A CA 1
ATOM 942 C C . TYR A 1 114 ? -13.815 18.144 13.694 1.00 93.44 114 TYR A C 1
ATOM 944 O O . TYR A 1 114 ? -14.305 18.658 12.694 1.00 93.44 114 TYR A O 1
ATOM 952 N N . CYS A 1 115 ? -12.716 18.606 14.273 1.00 93.50 115 CYS A N 1
ATOM 953 C CA . CYS A 1 115 ? -11.932 19.705 13.738 1.00 93.50 115 CYS A CA 1
ATOM 954 C C . CYS A 1 115 ? -10.839 19.125 12.840 1.00 93.50 115 CYS A C 1
ATOM 956 O O . CYS A 1 115 ? -9.988 18.373 13.318 1.00 93.50 115 CYS A O 1
ATOM 958 N N . LYS A 1 116 ? -10.854 19.454 11.547 1.00 91.31 116 LYS A N 1
ATOM 959 C CA . LYS A 1 116 ? -9.841 18.989 10.589 1.00 91.31 116 LYS A CA 1
ATOM 960 C C . LYS A 1 116 ? -8.526 19.738 10.774 1.00 91.31 116 LYS A C 1
ATOM 962 O O . LYS A 1 116 ? -7.480 19.113 10.657 1.00 91.31 116 LYS A O 1
ATOM 967 N N . THR A 1 117 ? -8.578 21.020 11.143 1.00 90.69 117 THR A N 1
ATOM 968 C CA . THR A 1 117 ? -7.386 21.827 11.451 1.00 90.69 117 THR A CA 1
ATOM 969 C C . THR A 1 117 ? -6.619 21.256 12.646 1.00 90.69 117 THR A C 1
ATOM 971 O O . THR A 1 117 ? -5.419 21.026 12.566 1.00 90.69 117 THR A O 1
ATOM 974 N N . CYS A 1 118 ? -7.314 20.951 13.746 1.00 90.25 118 CYS A N 1
ATOM 975 C CA . CYS A 1 118 ? -6.702 20.367 14.947 1.00 90.25 118 CYS A CA 1
ATOM 976 C C . CYS A 1 118 ? -6.589 18.835 14.901 1.00 90.25 118 CYS A C 1
ATOM 978 O O . CYS A 1 118 ? -6.054 18.234 15.831 1.00 90.25 118 CYS A O 1
ATOM 980 N N . MET A 1 119 ? -7.159 18.195 13.876 1.00 92.06 119 MET A N 1
ATOM 981 C CA . MET A 1 119 ? -7.263 16.741 13.732 1.00 92.06 119 MET A CA 1
ATOM 982 C C . MET A 1 119 ? -7.862 16.028 14.958 1.00 92.06 119 MET A C 1
ATOM 984 O O . MET A 1 119 ? -7.450 14.916 15.301 1.00 92.06 119 MET A O 1
ATOM 988 N N . CYS A 1 120 ? -8.845 16.634 15.631 1.00 93.12 120 CYS A N 1
ATOM 989 C CA . CYS A 1 120 ? -9.383 16.116 16.889 1.00 93.12 120 CYS A CA 1
ATOM 990 C C . CYS A 1 120 ? -10.916 16.148 16.968 1.00 93.12 120 CYS A C 1
ATOM 992 O O . CYS A 1 120 ? -11.581 17.013 16.394 1.00 93.12 120 CYS A O 1
ATOM 994 N N . LEU A 1 121 ? -11.494 15.189 17.700 1.00 92.31 121 LEU A N 1
ATOM 995 C CA . LEU A 1 121 ? -12.902 15.255 18.102 1.00 92.31 121 LEU A CA 1
ATOM 996 C C . LEU A 1 121 ? -13.091 16.250 19.247 1.00 92.31 121 LEU A C 1
ATOM 998 O O . LEU A 1 121 ? -12.284 16.295 20.180 1.00 92.31 121 LEU A O 1
ATOM 1002 N N . PHE A 1 122 ? -14.215 16.962 19.220 1.00 90.69 122 PHE A N 1
ATOM 1003 C CA . PHE A 1 122 ? -14.603 17.897 20.271 1.00 90.69 122 PHE A CA 1
ATOM 1004 C C . PHE A 1 122 ? -16.123 17.913 20.496 1.00 90.69 122 PHE A C 1
ATOM 1006 O O . PHE A 1 122 ? -16.911 17.558 19.617 1.00 90.69 122 PHE A O 1
ATOM 1013 N N . SER A 1 123 ? -16.537 18.303 21.705 1.00 85.00 123 SER A N 1
ATOM 1014 C CA . SER A 1 123 ? -17.945 18.519 22.068 1.00 85.00 123 SER A CA 1
ATOM 1015 C C . SER A 1 123 ? -18.340 19.989 21.933 1.00 85.00 123 SER A C 1
ATOM 1017 O O . SER A 1 123 ? -17.483 20.868 21.902 1.00 85.00 123 SER A O 1
ATOM 1019 N N . THR A 1 124 ? -19.641 20.282 21.930 1.00 78.62 124 THR A N 1
ATOM 1020 C CA . THR A 1 124 ? -20.169 21.657 21.809 1.00 78.62 124 THR A CA 1
ATOM 1021 C C . THR A 1 124 ? -19.680 22.625 22.891 1.00 78.62 124 THR A C 1
ATOM 1023 O O . THR A 1 124 ? -19.603 23.820 22.647 1.00 78.62 124 THR A O 1
ATOM 1026 N N . SER A 1 125 ? -19.259 22.123 24.055 1.00 74.62 125 SER A N 1
ATOM 1027 C CA . SER A 1 125 ? -18.609 22.919 25.111 1.00 74.62 125 SER A CA 1
ATOM 1028 C C . SER A 1 125 ? -17.322 23.626 24.671 1.00 74.62 125 SER A C 1
ATOM 1030 O O . SER A 1 125 ? -16.875 24.547 25.340 1.00 74.62 125 SER A O 1
ATOM 1032 N N . ASN A 1 126 ? -16.701 23.178 23.579 1.00 78.69 126 ASN A N 1
ATOM 1033 C CA . ASN A 1 126 ? -15.424 23.683 23.083 1.00 78.69 126 ASN A CA 1
ATOM 1034 C C . ASN A 1 126 ? -15.576 24.419 21.745 1.00 78.69 126 ASN A C 1
ATOM 1036 O O . ASN A 1 126 ? -14.583 24.616 21.053 1.00 78.69 126 ASN A O 1
ATOM 1040 N N . LEU A 1 127 ? -16.800 24.830 21.379 1.00 78.75 127 LEU A N 1
ATOM 1041 C CA . LEU A 1 127 ? -17.062 25.553 20.129 1.00 78.75 127 LEU A CA 1
ATOM 1042 C C . LEU A 1 127 ? -16.206 26.814 20.002 1.00 78.75 127 LEU A C 1
ATOM 1044 O O . LEU A 1 127 ? -15.646 27.035 18.938 1.00 78.75 127 LEU A O 1
ATOM 1048 N N . ASN A 1 128 ? -16.026 27.567 21.090 1.00 82.94 128 ASN A N 1
ATOM 1049 C CA . ASN A 1 128 ? -15.265 28.823 21.090 1.00 82.94 128 ASN A CA 1
ATOM 1050 C C . ASN A 1 128 ? -13.797 28.650 20.664 1.00 82.94 128 ASN A C 1
ATOM 1052 O O . ASN A 1 128 ? -13.230 29.550 20.068 1.00 82.94 128 ASN A O 1
ATOM 1056 N N . ILE A 1 129 ? -13.192 27.484 20.919 1.00 87.06 129 ILE A N 1
ATOM 1057 C CA . ILE A 1 129 ? -11.796 27.185 20.542 1.00 87.06 129 ILE A CA 1
ATOM 1058 C C . ILE A 1 129 ? -11.685 26.851 19.041 1.00 87.06 129 ILE A C 1
ATOM 1060 O O . ILE A 1 129 ? -10.597 26.825 18.476 1.00 87.06 129 ILE A O 1
ATOM 1064 N N . HIS A 1 130 ? -12.809 26.547 18.393 1.00 88.81 130 HIS A N 1
ATOM 1065 C CA . HIS A 1 130 ? -12.874 26.032 17.028 1.00 88.81 130 HIS A CA 1
ATOM 1066 C C . HIS A 1 130 ? -13.752 26.894 16.112 1.00 88.81 130 HIS A C 1
ATOM 1068 O O . HIS A 1 130 ? -14.200 26.395 15.082 1.00 88.81 130 HIS A O 1
ATOM 1074 N N . GLN A 1 131 ? -14.029 28.150 16.483 1.00 84.88 131 GLN A N 1
ATOM 1075 C CA . GLN A 1 131 ? -14.874 29.052 15.688 1.00 84.88 131 GLN A CA 1
ATOM 1076 C C . GLN A 1 131 ? -14.270 29.322 14.303 1.00 84.88 131 GLN A C 1
ATOM 1078 O O . GLN A 1 131 ? -14.991 29.249 13.314 1.00 84.88 131 GLN A O 1
ATOM 1083 N N . ASP A 1 132 ? -12.949 29.501 14.231 1.00 90.75 132 ASP A N 1
ATOM 1084 C CA . ASP A 1 132 ? -12.233 29.841 12.992 1.00 90.75 132 ASP A CA 1
ATOM 1085 C C . ASP A 1 132 ? -11.545 28.634 12.325 1.00 90.75 132 ASP A C 1
ATOM 1087 O O . ASP A 1 132 ? -10.661 28.783 11.482 1.00 90.75 132 ASP A O 1
ATOM 1091 N N . HIS A 1 133 ? -11.890 27.407 12.725 1.00 93.06 133 HIS A N 1
ATOM 1092 C CA . HIS A 1 133 ? -11.261 26.188 12.205 1.00 93.06 133 HIS A CA 1
ATOM 1093 C C . HIS A 1 133 ? -12.164 25.459 11.201 1.00 93.06 133 HIS A C 1
ATOM 1095 O O . HIS A 1 133 ? -13.386 25.461 11.337 1.00 93.06 133 HIS A O 1
ATOM 1101 N N . ASP A 1 134 ? -11.572 24.722 10.250 1.00 92.06 134 ASP A N 1
ATOM 1102 C CA . ASP A 1 134 ? -12.342 23.839 9.363 1.00 92.06 134 ASP A CA 1
ATOM 1103 C C . ASP A 1 134 ? -12.867 22.642 10.167 1.00 92.06 134 ASP A C 1
ATOM 1105 O O . ASP A 1 134 ? -12.118 21.734 10.552 1.00 92.06 134 ASP A O 1
ATOM 1109 N N . CYS A 1 135 ? -14.170 22.648 10.429 1.00 92.31 135 CYS A N 1
ATOM 1110 C CA . CYS A 1 135 ? -14.838 21.680 11.282 1.00 92.31 135 CYS A CA 1
ATOM 1111 C C . CYS A 1 135 ? -15.983 20.972 10.554 1.00 92.31 135 CYS A C 1
ATOM 1113 O O . CYS A 1 135 ? -16.737 21.555 9.781 1.00 92.31 135 CYS A O 1
ATOM 1115 N N . ALA A 1 136 ? -16.145 19.688 10.860 1.00 91.38 136 ALA A N 1
ATOM 1116 C CA . ALA A 1 136 ? -17.335 18.916 10.548 1.00 91.38 136 ALA A CA 1
ATOM 1117 C C . ALA A 1 136 ? -18.200 18.812 11.811 1.00 91.38 136 ALA A C 1
ATOM 1119 O O . ALA A 1 136 ? -17.763 18.260 12.825 1.00 91.38 136 ALA A O 1
ATOM 1120 N N . TYR A 1 137 ? -19.417 19.346 11.744 1.00 90.06 137 TYR A N 1
ATOM 1121 C CA . TYR A 1 137 ? -20.354 19.397 12.866 1.00 90.06 137 TYR A CA 1
ATOM 1122 C C . TYR A 1 137 ? -21.436 18.319 12.760 1.00 90.06 137 TYR A C 1
ATOM 1124 O O . TYR A 1 137 ? -21.695 17.794 11.679 1.00 90.06 137 TYR A O 1
ATOM 1132 N N . ALA A 1 138 ? -22.074 18.009 13.893 1.00 88.00 138 ALA A N 1
ATOM 1133 C CA . ALA A 1 138 ? -23.212 17.088 13.990 1.00 88.00 138 ALA A CA 1
ATOM 1134 C C . ALA A 1 138 ? -22.972 15.711 13.329 1.00 88.00 138 ALA A C 1
ATOM 1136 O O . ALA A 1 138 ? -23.807 15.189 12.588 1.00 88.00 138 ALA A O 1
ATOM 1137 N N . LEU A 1 139 ? -21.816 15.104 13.609 1.00 89.94 139 LEU A N 1
ATOM 1138 C CA . LEU A 1 139 ? -21.396 13.838 13.012 1.00 89.94 139 LEU A CA 1
ATOM 1139 C C . LEU A 1 139 ? -22.380 12.702 13.308 1.00 89.94 139 LEU A C 1
ATOM 1141 O O . LEU A 1 139 ? -22.651 12.353 14.466 1.00 89.94 139 LEU A O 1
ATOM 1145 N N . ASN A 1 140 ? -22.848 12.049 12.247 1.00 88.31 140 ASN A N 1
ATOM 1146 C CA . ASN A 1 140 ? -23.756 10.914 12.358 1.00 88.31 140 ASN A CA 1
ATOM 1147 C C . ASN A 1 140 ? -23.021 9.613 12.759 1.00 88.31 140 ASN A C 1
ATOM 1149 O O . ASN A 1 140 ? -21.792 9.525 12.801 1.00 88.31 140 ASN A O 1
ATOM 1153 N N . ASN A 1 141 ? -23.782 8.557 13.067 1.00 87.38 141 ASN A N 1
ATOM 1154 C CA . ASN A 1 141 ? -23.209 7.268 13.476 1.00 87.38 141 ASN A CA 1
ATOM 1155 C C . ASN A 1 141 ? -22.341 6.614 12.388 1.00 87.38 141 ASN A C 1
ATOM 1157 O O . ASN A 1 141 ? -21.375 5.932 12.732 1.00 87.38 141 ASN A O 1
ATOM 1161 N N . LYS A 1 142 ? -22.667 6.812 11.104 1.00 89.44 142 LYS A N 1
ATOM 1162 C CA . LYS A 1 142 ? -21.907 6.256 9.977 1.00 89.44 142 LYS A CA 1
ATOM 1163 C C . LYS A 1 142 ? -20.523 6.904 9.905 1.00 89.44 142 LYS A C 1
ATOM 1165 O O . LYS A 1 142 ? -19.527 6.194 9.905 1.00 89.44 142 LYS A O 1
ATOM 1170 N N . GLN A 1 143 ? -20.450 8.231 10.000 1.00 91.62 143 GLN A N 1
ATOM 1171 C CA . GLN A 1 143 ? -19.195 8.994 10.050 1.00 91.62 143 GLN A CA 1
ATOM 1172 C C . GLN A 1 143 ? -18.322 8.632 11.255 1.00 91.62 143 GLN A C 1
ATOM 1174 O O . GLN A 1 143 ? -17.105 8.567 11.138 1.00 91.62 143 GLN A O 1
ATOM 1179 N N . MET A 1 144 ? -18.933 8.350 12.408 1.00 90.12 144 MET A N 1
ATOM 1180 C CA . MET A 1 144 ? -18.192 7.951 13.610 1.00 90.12 144 MET A CA 1
ATOM 1181 C C . MET A 1 144 ? -17.654 6.514 13.555 1.00 90.12 144 MET A C 1
ATOM 1183 O O . MET A 1 144 ? -16.632 6.230 14.178 1.00 90.12 144 MET A O 1
ATOM 1187 N N . LYS A 1 145 ? -18.354 5.597 12.872 1.00 91.06 145 LYS A N 1
ATOM 1188 C CA . LYS A 1 145 ? -17.962 4.180 12.754 1.00 91.06 145 LYS A CA 1
ATOM 1189 C C . LYS A 1 145 ? -17.082 3.894 11.539 1.00 91.06 145 LYS A C 1
ATOM 1191 O O . LYS A 1 145 ? -16.339 2.921 11.576 1.00 91.06 145 LYS A O 1
ATOM 1196 N N . GLN A 1 146 ? -17.215 4.699 10.488 1.00 93.69 146 GLN A N 1
ATOM 1197 C CA . GLN A 1 146 ? -16.531 4.553 9.205 1.00 93.69 146 GLN A CA 1
ATOM 1198 C C . GLN A 1 146 ? -15.978 5.916 8.720 1.00 93.69 146 GLN A C 1
ATOM 1200 O O . GLN A 1 146 ? -16.431 6.440 7.692 1.00 93.69 146 GLN A O 1
ATOM 1205 N N . PRO A 1 147 ? -15.080 6.559 9.494 1.00 94.56 147 PRO A N 1
ATOM 1206 C CA . PRO A 1 147 ? -14.532 7.874 9.195 1.00 94.56 147 PRO A CA 1
ATOM 1207 C C . PRO A 1 147 ? -13.737 7.930 7.887 1.00 94.56 147 PRO A C 1
ATOM 1209 O O . PRO A 1 147 ? -13.914 8.905 7.167 1.00 94.56 147 PRO A O 1
ATOM 1212 N N . CYS A 1 148 ? -12.925 6.935 7.516 1.00 92.69 148 CYS A N 1
ATOM 1213 C CA . CYS A 1 148 ? -12.208 6.948 6.230 1.00 92.69 148 CYS A CA 1
ATOM 1214 C C . CYS A 1 148 ? -13.162 6.941 5.031 1.00 92.69 148 CYS A C 1
ATOM 1216 O O . CYS A 1 148 ? -12.881 7.568 4.017 1.00 92.69 148 CYS A O 1
ATOM 1218 N N . GLN A 1 149 ? -14.310 6.275 5.150 1.00 88.62 149 GLN A N 1
ATOM 1219 C CA . GLN A 1 149 ? -15.294 6.218 4.065 1.00 88.62 149 GLN A CA 1
ATOM 1220 C C . GLN A 1 149 ? -16.230 7.435 4.007 1.00 88.62 149 GLN A C 1
ATOM 1222 O O . GLN A 1 149 ? -16.758 7.735 2.942 1.00 88.62 149 GLN A O 1
ATOM 1227 N N . ASN A 1 150 ? -16.477 8.125 5.130 1.00 89.94 150 ASN A N 1
ATOM 1228 C CA . ASN A 1 150 ? -17.573 9.107 5.221 1.00 89.94 150 ASN A CA 1
ATOM 1229 C C . ASN A 1 150 ? -17.176 10.485 5.793 1.00 89.94 150 ASN A C 1
ATOM 1231 O O . ASN A 1 150 ? -18.042 11.354 5.922 1.00 89.94 150 ASN A O 1
ATOM 1235 N N . LEU A 1 151 ? -15.917 10.697 6.196 1.00 91.88 151 LEU A N 1
ATOM 1236 C CA . LEU A 1 151 ? -15.486 11.929 6.875 1.00 91.88 151 LEU A CA 1
ATOM 1237 C C . LEU A 1 151 ? -14.062 12.378 6.512 1.00 91.88 151 LEU A C 1
ATOM 1239 O O . LEU A 1 151 ? -13.848 13.541 6.171 1.00 91.88 151 LEU A O 1
ATOM 1243 N N . LEU A 1 152 ? -13.078 11.488 6.633 1.00 91.38 152 LEU A N 1
ATOM 1244 C CA . LEU A 1 152 ? -11.664 11.789 6.444 1.00 91.38 152 LEU A CA 1
ATOM 1245 C C . LEU A 1 152 ? -11.297 11.694 4.965 1.00 91.38 152 LEU A C 1
ATOM 1247 O O . LEU A 1 152 ? -11.555 10.688 4.310 1.00 91.38 152 LEU A O 1
ATOM 1251 N N . LYS A 1 153 ? -10.633 12.728 4.449 1.00 86.44 153 LYS A N 1
ATOM 1252 C CA . LYS A 1 153 ? -10.046 12.683 3.107 1.00 86.44 153 LYS A CA 1
ATOM 1253 C C . LYS A 1 153 ? -8.765 11.827 3.119 1.00 86.44 153 LYS A C 1
ATOM 1255 O O . LYS A 1 153 ? -8.020 11.910 4.106 1.00 86.44 153 LYS A O 1
ATOM 1260 N N . PRO A 1 154 ? -8.478 11.043 2.062 1.00 83.88 154 PRO A N 1
ATOM 1261 C CA . PRO A 1 154 ? -7.225 10.299 1.959 1.00 83.88 154 PRO A CA 1
ATOM 1262 C C . PRO A 1 154 ? -6.017 11.240 2.028 1.00 83.88 154 PRO A C 1
ATOM 1264 O O . PRO A 1 154 ? -6.024 12.305 1.408 1.00 83.88 154 PRO A O 1
ATOM 1267 N N . LEU A 1 155 ? -4.977 10.853 2.767 1.00 81.62 155 LEU A N 1
ATOM 1268 C CA . LEU A 1 155 ? -3.693 11.557 2.738 1.00 81.62 155 LEU A CA 1
ATOM 1269 C C . LEU A 1 155 ? -2.919 11.097 1.495 1.00 81.62 155 LEU A C 1
ATOM 1271 O O . LEU A 1 155 ? -2.497 9.947 1.435 1.00 81.62 155 LEU A O 1
ATOM 1275 N N . GLN A 1 156 ? -2.777 11.973 0.496 1.00 68.69 156 GLN A N 1
ATOM 1276 C CA . GLN A 1 156 ? -2.208 11.642 -0.825 1.00 68.69 156 GLN A CA 1
ATOM 1277 C C . GLN A 1 156 ? -0.815 12.244 -1.084 1.00 68.69 156 GLN A C 1
ATOM 1279 O O . GLN A 1 156 ? -0.379 12.305 -2.236 1.00 68.69 156 GLN A O 1
ATOM 1284 N N . LYS A 1 157 ? -0.112 12.732 -0.054 1.00 65.88 157 LYS A N 1
ATOM 1285 C CA . LYS A 1 157 ? 1.234 13.291 -0.236 1.00 65.88 157 LYS A CA 1
ATOM 1286 C C . LYS A 1 157 ? 2.201 12.175 -0.661 1.00 65.88 157 LYS A C 1
ATOM 1288 O O . LYS A 1 157 ? 2.598 11.356 0.164 1.00 65.88 157 LYS A O 1
ATOM 1293 N N . LYS A 1 158 ? 2.558 12.147 -1.952 1.00 53.62 158 LYS A N 1
ATOM 1294 C CA . LYS A 1 158 ? 3.217 11.024 -2.650 1.00 53.62 158 LYS A CA 1
ATOM 1295 C C . LYS A 1 158 ? 4.43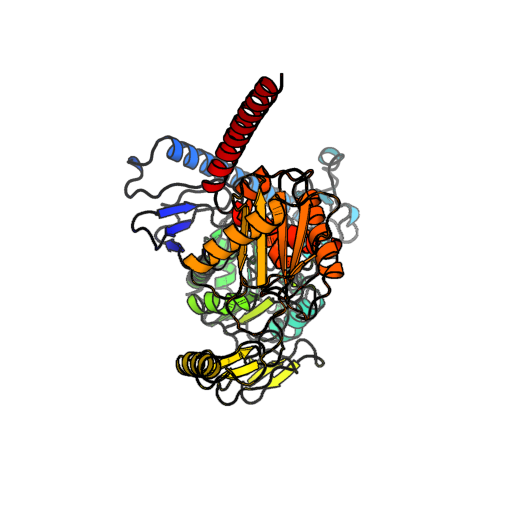5 10.437 -1.924 1.00 53.62 158 LYS A C 1
ATOM 1297 O O . LYS A 1 158 ? 4.658 9.235 -2.033 1.00 53.62 158 LYS A O 1
ATOM 1302 N N . GLU A 1 159 ? 5.198 11.248 -1.195 1.00 55.72 159 GLU A N 1
ATOM 1303 C CA . GLU A 1 159 ? 6.446 10.825 -0.549 1.00 55.72 159 GLU A CA 1
ATOM 1304 C C . GLU A 1 159 ? 6.344 10.454 0.947 1.00 55.72 159 GLU A C 1
ATOM 1306 O O . GLU A 1 159 ? 7.299 9.887 1.492 1.00 55.72 159 GLU A O 1
ATOM 1311 N N . SER A 1 160 ? 5.229 10.767 1.620 1.00 54.69 160 SER A N 1
ATOM 1312 C CA . SER A 1 160 ? 5.050 10.514 3.065 1.00 54.69 160 SER A CA 1
ATOM 1313 C C . SER A 1 160 ? 3.743 9.811 3.424 1.00 54.69 160 SER A C 1
ATOM 1315 O O . SER A 1 160 ? 3.704 9.041 4.378 1.00 54.69 160 SER A O 1
ATOM 1317 N N . ASN A 1 161 ? 2.675 10.024 2.652 1.00 59.66 161 ASN A N 1
ATOM 1318 C CA . ASN A 1 161 ? 1.374 9.398 2.853 1.00 59.66 161 ASN A CA 1
ATOM 1319 C C . ASN A 1 161 ? 0.755 9.056 1.490 1.00 59.66 161 ASN A C 1
ATOM 1321 O O . ASN A 1 161 ? 0.253 9.930 0.787 1.00 59.66 161 ASN A O 1
ATOM 1325 N N . ALA A 1 162 ? 0.781 7.781 1.105 1.00 69.12 162 ALA A N 1
ATOM 1326 C CA . ALA A 1 162 ? 0.186 7.301 -0.144 1.00 69.12 162 ALA A CA 1
ATOM 1327 C C . ALA A 1 162 ? -1.077 6.477 0.146 1.00 69.12 162 ALA A C 1
ATOM 1329 O O . ALA A 1 162 ? -1.137 5.285 -0.147 1.00 69.12 162 ALA A O 1
ATOM 1330 N N . GLN A 1 163 ? -2.068 7.113 0.777 1.00 79.88 163 GLN A N 1
ATOM 1331 C CA . GLN A 1 163 ? -3.311 6.462 1.177 1.00 79.88 163 GLN A CA 1
ATOM 1332 C C . GLN A 1 163 ? -4.305 6.438 0.009 1.00 79.88 163 GLN A C 1
ATOM 1334 O O . GLN A 1 163 ? -4.774 7.479 -0.462 1.00 79.88 163 GLN A O 1
ATOM 1339 N N . PHE A 1 164 ? -4.667 5.234 -0.427 1.00 83.88 164 PHE A N 1
ATOM 1340 C CA . PHE A 1 164 ? -5.720 4.995 -1.408 1.00 83.88 164 PHE A CA 1
ATOM 1341 C C . PHE A 1 164 ? -6.812 4.150 -0.761 1.00 83.88 164 PHE A C 1
ATOM 1343 O O . PHE A 1 164 ? -6.532 3.230 -0.003 1.00 83.88 164 PHE A O 1
ATOM 1350 N N . PHE A 1 165 ? -8.075 4.461 -1.042 1.00 88.25 165 PHE A N 1
ATOM 1351 C CA . PHE A 1 165 ? -9.201 3.717 -0.479 1.00 88.25 165 PHE A CA 1
ATOM 1352 C C . PHE A 1 165 ? -9.798 2.776 -1.510 1.00 88.25 165 PHE A C 1
ATOM 1354 O O . PHE A 1 165 ? -10.098 3.201 -2.622 1.00 88.25 165 PHE A O 1
ATOM 1361 N N . PHE A 1 166 ? -9.975 1.509 -1.135 1.00 90.31 166 PHE A N 1
ATOM 1362 C CA . PHE A 1 166 ? -10.642 0.512 -1.968 1.00 90.31 166 PHE A CA 1
ATOM 1363 C C . PHE A 1 166 ? -12.055 0.948 -2.364 1.00 90.31 166 PHE A C 1
ATOM 1365 O O . PHE A 1 166 ? -12.771 1.567 -1.571 1.00 90.31 166 PHE A O 1
ATOM 1372 N N . LYS A 1 167 ? -12.468 0.574 -3.576 1.00 89.44 167 LYS A N 1
ATOM 1373 C CA . LYS A 1 167 ? -13.842 0.760 -4.045 1.00 89.44 167 LYS A CA 1
ATOM 1374 C C . LYS A 1 167 ? -14.803 -0.115 -3.235 1.00 89.44 167 LYS A C 1
ATOM 1376 O O . LYS A 1 167 ? -14.493 -1.263 -2.920 1.00 89.44 167 LYS A O 1
ATOM 1381 N N . GLU A 1 168 ? -15.995 0.404 -2.951 1.00 90.31 168 GLU A N 1
ATOM 1382 C CA . GLU A 1 168 ? -17.008 -0.282 -2.135 1.00 90.31 168 GLU A CA 1
ATOM 1383 C C . GLU A 1 168 ? -17.391 -1.664 -2.694 1.00 90.31 168 GLU A C 1
ATOM 1385 O O . GLU A 1 168 ? -17.527 -2.621 -1.935 1.00 90.31 168 GLU A O 1
ATOM 1390 N N . THR A 1 169 ? -17.465 -1.812 -4.022 1.00 90.56 169 THR A N 1
ATOM 1391 C CA . THR A 1 169 ? -17.757 -3.098 -4.678 1.00 90.56 169 THR A CA 1
ATOM 1392 C C . THR A 1 169 ? -16.734 -4.181 -4.328 1.00 90.56 169 THR A C 1
ATOM 1394 O O . THR A 1 169 ? -17.112 -5.314 -4.039 1.00 90.56 169 THR A O 1
ATOM 1397 N N . PHE A 1 170 ? -15.445 -3.830 -4.295 1.00 92.81 170 PHE A N 1
ATOM 1398 C CA . PHE A 1 170 ? -14.383 -4.756 -3.908 1.00 92.81 170 PHE A CA 1
ATOM 1399 C C . PHE A 1 170 ? -14.429 -5.079 -2.411 1.00 92.81 170 PHE A C 1
ATOM 1401 O O . PHE A 1 170 ? -14.275 -6.238 -2.030 1.00 92.81 170 PHE A O 1
ATOM 1408 N N . ILE A 1 171 ? -14.670 -4.073 -1.565 1.00 94.06 171 ILE A N 1
ATOM 1409 C CA . ILE A 1 171 ? -14.799 -4.266 -0.115 1.00 94.06 171 ILE A CA 1
ATOM 1410 C C . ILE A 1 171 ? -15.923 -5.265 0.190 1.00 94.06 171 ILE A C 1
ATOM 1412 O O . ILE A 1 171 ? -15.704 -6.207 0.950 1.00 94.06 171 ILE A O 1
ATOM 1416 N N . ASN A 1 172 ? -17.094 -5.095 -0.427 1.00 93.06 172 ASN A N 1
ATOM 1417 C CA . ASN A 1 172 ? -18.242 -5.979 -0.222 1.00 93.06 172 ASN A CA 1
ATOM 1418 C C . ASN A 1 172 ? -17.936 -7.412 -0.670 1.00 93.06 172 ASN A C 1
ATOM 1420 O O . ASN A 1 172 ? -18.159 -8.348 0.096 1.00 93.06 172 ASN A O 1
ATOM 1424 N N . TYR A 1 173 ? -17.335 -7.582 -1.855 1.00 94.12 173 TYR A N 1
ATOM 1425 C CA . TYR A 1 173 ? -16.849 -8.886 -2.309 1.00 94.12 173 TYR A CA 1
ATOM 1426 C C . TYR A 1 173 ? -15.919 -9.529 -1.271 1.00 94.12 173 TYR A C 1
ATOM 1428 O O . TYR A 1 173 ? -16.146 -10.664 -0.852 1.00 94.12 173 TYR A O 1
ATOM 1436 N N . LEU A 1 174 ? -14.888 -8.801 -0.831 1.00 95.12 174 LEU A N 1
ATOM 1437 C CA . LEU A 1 174 ? -13.870 -9.346 0.059 1.00 95.12 174 LEU A CA 1
ATOM 1438 C C . LEU A 1 174 ? -14.502 -9.777 1.386 1.00 95.12 174 LEU A C 1
ATOM 1440 O O . LEU A 1 174 ? -14.229 -10.873 1.872 1.00 95.12 174 LEU A O 1
ATOM 1444 N N . ILE A 1 175 ? -15.385 -8.950 1.948 1.00 93.88 175 ILE A N 1
ATOM 1445 C CA . ILE A 1 175 ? -16.090 -9.250 3.194 1.00 93.88 175 ILE A CA 1
ATOM 1446 C C . ILE A 1 175 ? -16.962 -10.498 3.049 1.00 93.88 175 ILE A C 1
ATOM 1448 O O . ILE A 1 175 ? -16.793 -11.450 3.814 1.00 93.88 175 ILE A O 1
ATOM 1452 N N . ASP A 1 176 ? -17.872 -10.506 2.079 1.00 91.75 176 ASP A N 1
ATOM 1453 C CA . ASP A 1 176 ? -18.918 -11.525 1.992 1.00 91.75 176 ASP A CA 1
ATOM 1454 C C . ASP A 1 176 ? -18.399 -12.866 1.491 1.00 91.75 176 ASP A C 1
ATOM 1456 O O . ASP A 1 176 ? -18.887 -13.914 1.915 1.00 91.75 176 ASP A O 1
ATOM 1460 N N . LYS A 1 177 ? -17.421 -12.845 0.585 1.00 92.38 177 LYS A N 1
ATOM 1461 C CA . LYS A 1 177 ? -16.932 -14.047 -0.093 1.00 92.38 177 LYS A CA 1
ATOM 1462 C C . LYS A 1 177 ? -15.685 -14.640 0.540 1.00 92.38 177 LYS A C 1
ATOM 1464 O O . LYS A 1 177 ? -15.472 -15.842 0.423 1.00 92.38 177 LYS A O 1
ATOM 1469 N N . VAL A 1 178 ? -14.878 -13.817 1.207 1.00 93.62 178 VAL A N 1
ATOM 1470 C CA . VAL A 1 178 ? -13.615 -14.249 1.810 1.00 93.62 178 VAL A CA 1
ATOM 1471 C C . VAL A 1 178 ? -13.708 -14.110 3.326 1.00 93.62 178 VAL A C 1
ATOM 1473 O O . VAL A 1 178 ? -13.821 -15.117 4.023 1.00 93.62 178 VAL A O 1
ATOM 1476 N N . LEU A 1 179 ? -13.725 -12.881 3.858 1.00 94.00 179 LEU A N 1
ATOM 1477 C CA . LEU A 1 179 ? -13.507 -12.586 5.286 1.00 94.00 179 LEU A CA 1
ATOM 1478 C C . LEU A 1 179 ? -14.544 -13.200 6.228 1.00 94.00 179 LEU A C 1
ATOM 1480 O O . LEU A 1 179 ? -14.188 -13.615 7.332 1.00 94.00 179 LEU A O 1
ATOM 1484 N N . LEU A 1 180 ? -15.817 -13.251 5.844 1.00 91.00 180 LEU A N 1
ATOM 1485 C CA . LEU A 1 180 ? -16.860 -13.833 6.691 1.00 91.00 180 LEU A CA 1
ATOM 1486 C C . LEU A 1 180 ? -16.964 -15.356 6.557 1.00 91.00 180 LEU A C 1
ATOM 1488 O O . LEU A 1 180 ? -17.392 -16.001 7.513 1.00 91.00 180 LEU A O 1
ATOM 1492 N N . VAL A 1 181 ? -16.550 -15.920 5.420 1.00 89.75 181 VAL A N 1
ATOM 1493 C CA . VAL A 1 181 ? -16.657 -17.359 5.119 1.00 89.75 181 VAL A CA 1
ATOM 1494 C C . VAL A 1 181 ? -15.457 -18.143 5.643 1.00 89.75 181 VAL A C 1
ATOM 1496 O O . VAL A 1 181 ? -15.617 -19.265 6.117 1.00 89.75 181 VAL A O 1
ATOM 1499 N N . GLY A 1 182 ? -14.254 -17.571 5.580 1.00 89.69 182 GLY A N 1
ATOM 1500 C CA . GLY A 1 182 ? -13.045 -18.303 5.935 1.00 89.69 182 GLY A CA 1
ATOM 1501 C C . GLY A 1 182 ? -12.917 -18.645 7.418 1.00 89.69 182 GLY A C 1
ATOM 1502 O O . GLY A 1 182 ? -13.526 -18.023 8.293 1.00 89.69 182 GLY A O 1
ATOM 1503 N N . GLN A 1 183 ? -12.088 -19.646 7.708 1.00 90.19 183 GLN A N 1
ATOM 1504 C CA . GLN A 1 183 ? -11.945 -20.270 9.028 1.00 90.19 183 GLN A CA 1
ATOM 1505 C C . GLN A 1 183 ? -10.900 -19.572 9.915 1.00 90.19 183 GLN A C 1
ATOM 1507 O O . GLN A 1 183 ? -10.019 -20.199 10.487 1.00 90.19 183 GLN A O 1
ATOM 1512 N N . TRP A 1 184 ? -11.001 -18.252 10.035 1.00 92.88 184 TRP A N 1
ATOM 1513 C CA . TRP A 1 184 ? -10.195 -17.440 10.954 1.00 92.88 184 TRP A CA 1
ATOM 1514 C C . TRP A 1 184 ? -11.051 -16.890 12.089 1.00 92.88 184 TRP A C 1
ATOM 1516 O O . TRP A 1 184 ? -12.196 -16.478 11.877 1.00 92.88 184 TRP A O 1
ATOM 1526 N N . ASP A 1 185 ? -10.497 -16.840 13.291 1.00 94.69 185 ASP A N 1
ATOM 1527 C CA . ASP A 1 185 ? -11.105 -16.206 14.460 1.00 94.69 185 ASP A CA 1
ATOM 1528 C C . ASP A 1 185 ? -10.532 -14.803 14.711 1.00 94.69 185 ASP A C 1
ATOM 1530 O O . ASP A 1 185 ? -11.182 -14.002 15.382 1.00 94.69 185 ASP A O 1
ATOM 1534 N N . GLY A 1 186 ? -9.387 -14.461 14.108 1.00 96.44 186 GLY A N 1
ATOM 1535 C CA . GLY A 1 186 ? -8.795 -13.126 14.117 1.00 96.44 186 GLY A CA 1
ATOM 1536 C C . GLY A 1 186 ? -8.543 -12.555 12.723 1.00 96.44 186 GLY A C 1
ATOM 1537 O O . GLY A 1 186 ? -8.043 -13.240 11.836 1.00 96.44 186 GLY A O 1
ATOM 1538 N N . ILE A 1 187 ? -8.865 -11.274 12.536 1.00 97.81 187 ILE A N 1
ATOM 1539 C CA . ILE A 1 187 ? -8.517 -10.499 11.340 1.00 97.81 187 ILE A CA 1
ATOM 1540 C C . ILE A 1 187 ? -7.692 -9.286 11.772 1.00 97.81 187 ILE A C 1
ATOM 1542 O O . ILE A 1 187 ? -8.144 -8.465 12.579 1.00 97.81 187 ILE A O 1
ATOM 1546 N N . LEU A 1 188 ? -6.481 -9.177 11.234 1.00 98.50 188 LEU A N 1
ATOM 1547 C CA . LEU A 1 188 ? -5.562 -8.071 11.467 1.00 98.50 188 LEU A CA 1
ATOM 1548 C C . LEU A 1 188 ? -5.441 -7.229 10.197 1.00 98.50 188 LEU A C 1
ATOM 1550 O O . LEU A 1 188 ? -4.876 -7.674 9.205 1.00 98.50 188 LEU A O 1
ATOM 1554 N N . CYS A 1 189 ? -5.936 -5.998 10.238 1.00 98.56 189 CYS A N 1
ATOM 1555 C CA . CYS A 1 189 ? -5.776 -5.042 9.148 1.00 98.56 189 CYS A CA 1
ATOM 1556 C C . CYS A 1 189 ? -4.518 -4.193 9.380 1.00 98.56 189 CYS A C 1
ATOM 1558 O O . CYS A 1 189 ? -4.397 -3.562 10.427 1.00 98.56 189 CYS A O 1
ATOM 1560 N N . ILE A 1 190 ? -3.610 -4.140 8.406 1.00 98.25 190 ILE A N 1
ATOM 1561 C CA . ILE A 1 190 ? -2.406 -3.298 8.400 1.00 98.25 190 ILE A CA 1
ATOM 1562 C C . ILE A 1 190 ? -2.492 -2.344 7.205 1.00 98.25 190 ILE A C 1
ATOM 1564 O O . ILE A 1 190 ? -2.482 -2.787 6.058 1.00 98.25 190 ILE A O 1
ATOM 1568 N N . GLY A 1 191 ? -2.613 -1.040 7.459 1.00 95.62 191 GLY A N 1
ATOM 1569 C CA . GLY A 1 191 ? -2.677 -0.015 6.404 1.00 95.62 191 GLY A CA 1
ATOM 1570 C C . GLY A 1 191 ? -3.939 -0.037 5.530 1.00 95.62 191 GLY A C 1
ATOM 1571 O O . GLY A 1 191 ? -4.001 0.672 4.535 1.00 95.62 191 GLY A O 1
ATOM 1572 N N . CYS A 1 192 ? -4.959 -0.828 5.881 1.00 95.50 192 CYS A N 1
ATOM 1573 C CA . CYS A 1 192 ? -6.212 -0.949 5.123 1.00 95.50 192 CYS A CA 1
ATOM 1574 C C . CYS A 1 192 ? -7.445 -0.541 5.963 1.00 95.50 192 CYS A C 1
ATOM 1576 O O . CYS A 1 192 ? -8.311 -1.371 6.280 1.00 95.50 192 CYS A O 1
ATOM 1578 N N . PRO A 1 193 ? -7.566 0.746 6.344 1.00 95.62 193 PRO A N 1
ATOM 1579 C CA . PRO A 1 193 ? -8.567 1.198 7.307 1.00 95.62 193 PRO A CA 1
ATOM 1580 C C . PRO A 1 193 ? -10.004 1.076 6.783 1.00 95.62 193 PRO A C 1
ATOM 1582 O O . PRO A 1 193 ? -10.917 0.825 7.567 1.00 95.62 193 PRO A O 1
ATOM 1585 N N . THR A 1 194 ? -10.236 1.174 5.469 1.00 95.06 194 THR A N 1
ATOM 1586 C CA . THR A 1 194 ? -11.590 1.058 4.897 1.00 95.06 194 THR A CA 1
ATOM 1587 C C . THR A 1 194 ? -12.150 -0.361 4.964 1.00 95.06 194 THR A C 1
ATOM 1589 O O . THR A 1 194 ? -13.339 -0.525 5.242 1.00 95.06 194 THR A O 1
ATOM 1592 N N . ILE A 1 195 ? -11.309 -1.390 4.798 1.00 95.75 195 ILE A N 1
ATOM 1593 C CA . ILE A 1 195 ? -11.715 -2.790 4.999 1.00 95.75 195 ILE A CA 1
ATOM 1594 C C . ILE A 1 195 ? -12.055 -3.017 6.474 1.00 95.75 195 ILE A C 1
ATOM 1596 O O . ILE A 1 195 ? -13.116 -3.559 6.784 1.00 95.75 195 ILE A O 1
ATOM 1600 N N . PHE A 1 196 ? -11.195 -2.549 7.388 1.00 96.62 196 PHE A N 1
ATOM 1601 C CA . PHE A 1 196 ? -11.461 -2.615 8.827 1.00 96.62 196 PHE A CA 1
ATOM 1602 C C . PHE A 1 196 ? -12.801 -1.957 9.183 1.00 96.62 196 PHE A C 1
ATOM 1604 O O . PHE A 1 196 ? -13.609 -2.539 9.901 1.00 96.62 196 PHE A O 1
ATOM 1611 N N . GLU A 1 197 ? -13.061 -0.764 8.654 1.00 95.50 197 GLU A N 1
ATOM 1612 C CA . GLU A 1 197 ? -14.291 -0.008 8.877 1.00 95.50 197 GLU A CA 1
ATOM 1613 C C . GLU A 1 197 ? -15.543 -0.735 8.408 1.00 95.50 197 GLU A C 1
ATOM 1615 O O . GLU A 1 197 ? -16.513 -0.854 9.160 1.00 95.50 197 GLU A O 1
ATOM 1620 N N . ALA A 1 198 ? -15.527 -1.211 7.164 1.00 94.62 198 ALA A N 1
ATOM 1621 C CA . ALA A 1 198 ? -16.645 -1.930 6.576 1.00 94.62 198 ALA A CA 1
ATOM 1622 C C . ALA A 1 198 ? -16.928 -3.240 7.314 1.00 94.62 198 ALA A C 1
ATOM 1624 O O . ALA A 1 198 ? -18.089 -3.592 7.501 1.00 94.62 198 ALA A O 1
ATOM 1625 N N . LEU A 1 199 ? -15.889 -3.916 7.805 1.00 93.25 199 LEU A N 1
ATOM 1626 C CA . LEU A 1 199 ? -16.017 -5.153 8.561 1.00 93.25 199 LEU A CA 1
ATOM 1627 C C . LEU A 1 199 ? -16.486 -4.919 10.007 1.00 93.25 199 LEU A C 1
ATOM 1629 O O . LEU A 1 199 ? -17.301 -5.676 10.527 1.00 93.25 199 LEU A O 1
ATOM 1633 N N . ASN A 1 200 ? -16.021 -3.849 10.658 1.00 91.25 200 ASN A N 1
ATOM 1634 C CA . ASN A 1 200 ? -16.335 -3.523 12.054 1.00 91.25 200 ASN A CA 1
ATOM 1635 C C . ASN A 1 200 ? -17.818 -3.167 12.284 1.00 91.25 200 ASN A C 1
ATOM 1637 O O . ASN A 1 200 ? -18.275 -3.170 13.429 1.00 91.25 200 ASN A O 1
ATOM 1641 N N . VAL A 1 201 ? -18.569 -2.861 11.220 1.00 89.00 201 VAL A N 1
ATOM 1642 C CA . VAL A 1 201 ? -20.017 -2.602 11.280 1.00 89.00 201 VAL A CA 1
ATOM 1643 C C . VAL A 1 201 ? -20.883 -3.816 10.936 1.00 89.00 201 VAL A C 1
ATOM 1645 O O . VAL A 1 201 ? -22.089 -3.754 11.160 1.00 89.00 201 VAL A O 1
ATOM 1648 N N . GLN A 1 202 ? -20.303 -4.915 10.442 1.00 87.00 202 GLN A N 1
ATOM 1649 C CA . GLN A 1 202 ? -21.062 -6.116 10.080 1.00 87.00 202 GLN A CA 1
ATOM 1650 C C . GLN A 1 202 ? -21.512 -6.881 11.321 1.00 87.00 202 GLN A C 1
ATOM 1652 O O . GLN A 1 202 ? -20.687 -7.262 12.144 1.00 87.00 202 GLN A O 1
ATOM 1657 N N . ASP A 1 203 ? -22.793 -7.231 11.434 1.00 79.44 203 ASP A N 1
ATOM 1658 C CA . ASP A 1 203 ? -23.266 -8.044 12.566 1.00 79.44 203 ASP A CA 1
ATOM 1659 C C . ASP A 1 203 ? -22.618 -9.433 12.609 1.00 79.44 203 ASP A C 1
ATOM 1661 O O . ASP A 1 203 ? -22.315 -9.956 13.686 1.00 79.44 203 ASP A O 1
ATOM 1665 N N . LYS A 1 204 ? -22.333 -10.006 11.433 1.00 72.62 204 LYS A N 1
ATOM 1666 C CA . LYS A 1 204 ? -21.664 -11.304 11.285 1.00 72.62 204 LYS A CA 1
ATOM 1667 C C . LYS A 1 204 ? -20.217 -11.290 11.797 1.00 72.62 204 LYS A C 1
ATOM 1669 O O . LYS A 1 204 ? -19.702 -12.355 12.139 1.00 72.62 204 LYS A O 1
ATOM 1674 N N . ILE A 1 205 ? -19.582 -10.116 11.948 1.00 77.62 205 ILE A N 1
ATOM 1675 C CA . ILE A 1 205 ? -18.225 -10.029 12.510 1.00 77.62 205 ILE A CA 1
ATOM 1676 C C . ILE A 1 205 ? -18.175 -10.378 13.991 1.00 77.62 205 ILE A C 1
ATOM 1678 O O . ILE A 1 205 ? -17.099 -10.668 14.492 1.00 77.62 205 ILE A O 1
ATOM 1682 N N . LYS A 1 206 ? -19.305 -10.374 14.716 1.00 67.25 206 LYS A N 1
ATOM 1683 C CA . LYS A 1 206 ? -19.328 -10.565 16.181 1.00 67.25 206 LYS A CA 1
ATOM 1684 C C . LYS A 1 206 ? -18.652 -11.865 16.645 1.00 67.25 206 LYS A C 1
ATOM 1686 O O . LYS A 1 206 ? -18.272 -11.956 17.808 1.00 67.25 206 LYS A O 1
ATOM 1691 N N . ARG A 1 207 ? -18.474 -12.840 15.745 1.00 77.25 207 ARG A N 1
ATOM 1692 C CA . ARG A 1 207 ? -17.770 -14.107 15.996 1.00 77.25 207 ARG A CA 1
ATOM 1693 C C . ARG A 1 207 ? -16.255 -14.061 15.755 1.00 77.25 207 ARG A C 1
ATOM 1695 O O . ARG A 1 207 ? -15.573 -14.978 16.188 1.00 77.25 207 ARG A O 1
ATOM 1702 N N . LYS A 1 208 ? -15.726 -13.023 15.101 1.00 90.19 208 LYS A N 1
ATOM 1703 C CA . LYS A 1 208 ? -14.296 -12.845 14.807 1.00 90.19 208 LYS A CA 1
ATOM 1704 C C . LYS A 1 208 ? -13.750 -11.615 15.539 1.00 90.19 208 LYS A C 1
ATOM 1706 O O . LYS A 1 208 ? -14.422 -10.593 15.698 1.00 90.19 208 LYS A O 1
ATOM 1711 N N . LYS A 1 209 ? -12.510 -11.689 16.007 1.00 94.62 209 LYS A N 1
ATOM 1712 C CA . LYS A 1 209 ? -11.769 -10.555 16.559 1.00 94.62 209 LYS A CA 1
ATOM 1713 C C . LYS A 1 209 ? -11.190 -9.739 15.407 1.00 94.62 209 LYS A C 1
ATOM 1715 O O . LYS A 1 209 ? -10.797 -10.281 14.382 1.00 94.62 209 LYS A O 1
ATOM 1720 N N . LEU A 1 210 ? -11.138 -8.424 15.586 1.00 96.56 210 LEU A N 1
ATOM 1721 C CA . LEU A 1 210 ? -10.703 -7.491 14.549 1.00 96.56 210 LEU A CA 1
ATOM 1722 C C . LEU A 1 210 ? -9.848 -6.391 15.170 1.00 96.56 210 LEU A C 1
ATOM 1724 O O . LEU A 1 210 ? -10.304 -5.765 16.138 1.00 96.56 210 LEU A O 1
ATOM 1728 N N . PHE A 1 211 ? -8.676 -6.142 14.589 1.00 98.25 211 PHE A N 1
ATOM 1729 C CA . PHE A 1 211 ? -7.719 -5.122 15.019 1.00 98.25 211 PHE A CA 1
ATOM 1730 C C . PHE A 1 211 ? -7.136 -4.375 13.810 1.00 98.25 211 PHE A C 1
ATOM 1732 O O . PHE A 1 211 ? -6.953 -4.968 12.750 1.00 98.25 211 PHE A O 1
ATOM 1739 N N . LEU A 1 212 ? -6.852 -3.082 13.973 1.00 98.56 212 LEU A N 1
ATOM 1740 C CA . LEU A 1 212 ? -6.233 -2.223 12.964 1.00 98.56 212 LEU A CA 1
ATOM 1741 C C . LEU A 1 212 ? -4.871 -1.715 13.443 1.00 98.56 212 LEU A C 1
ATOM 1743 O O . LEU A 1 212 ? -4.749 -1.187 14.550 1.00 98.56 212 LEU A O 1
ATOM 1747 N N . LEU A 1 213 ? -3.874 -1.822 12.577 1.00 98.50 213 LEU A N 1
ATOM 1748 C CA . LEU A 1 213 ? -2.589 -1.146 12.676 1.00 98.50 213 LEU A CA 1
ATOM 1749 C C . LEU A 1 213 ? -2.471 -0.198 11.483 1.00 98.50 213 LEU A C 1
ATOM 1751 O O . LEU A 1 213 ? -2.591 -0.619 10.335 1.00 98.50 213 LEU A O 1
ATOM 1755 N N . ASP A 1 214 ? -2.275 1.087 11.746 1.00 96.81 214 ASP A N 1
ATOM 1756 C CA . ASP A 1 214 ? -2.170 2.104 10.697 1.00 96.81 214 ASP A CA 1
ATOM 1757 C C . ASP A 1 214 ? -1.247 3.232 11.158 1.00 96.81 214 ASP A C 1
ATOM 1759 O O . ASP A 1 214 ? -1.088 3.456 12.359 1.00 96.81 214 ASP A O 1
ATOM 1763 N N . PHE A 1 215 ? -0.651 3.949 10.214 1.00 93.81 215 PHE A N 1
ATOM 1764 C CA . PHE A 1 215 ? 0.201 5.093 10.506 1.00 93.81 215 PHE A CA 1
ATOM 1765 C C . PHE A 1 215 ? -0.611 6.378 10.759 1.00 93.81 215 PHE A C 1
ATOM 1767 O O . PHE A 1 215 ? -0.130 7.309 11.402 1.00 93.81 215 PHE A O 1
ATOM 1774 N N . ASP A 1 216 ? -1.861 6.436 10.288 1.00 93.50 216 ASP A N 1
ATOM 1775 C CA . ASP A 1 216 ? -2.702 7.630 10.345 1.00 93.50 216 ASP A CA 1
ATOM 1776 C C . ASP A 1 216 ? -3.206 7.949 11.767 1.00 93.50 216 ASP A C 1
ATOM 1778 O O . ASP A 1 216 ? -4.170 7.365 12.281 1.00 93.50 216 ASP A O 1
ATOM 1782 N N . GLN A 1 217 ? -2.598 8.963 12.391 1.00 93.56 217 GLN A N 1
ATOM 1783 C CA . GLN A 1 217 ? -2.961 9.437 13.729 1.00 93.56 217 GLN A CA 1
ATOM 1784 C C . GLN A 1 217 ? -4.424 9.887 13.858 1.00 93.56 217 GLN A C 1
ATOM 1786 O O . GLN A 1 217 ? -4.986 9.862 14.956 1.00 93.56 217 GLN A O 1
ATOM 1791 N N . ARG A 1 218 ? -5.094 10.282 12.764 1.00 94.69 218 ARG A N 1
ATOM 1792 C CA . ARG A 1 218 ? -6.480 10.782 12.819 1.00 94.69 218 ARG A CA 1
ATOM 1793 C C . ARG A 1 218 ? -7.431 9.709 13.350 1.00 94.69 218 ARG A C 1
ATOM 1795 O O . ARG A 1 218 ? -8.404 10.041 14.032 1.00 94.69 218 ARG A O 1
ATOM 1802 N N . LEU A 1 219 ? -7.112 8.433 13.126 1.00 95.94 219 LEU A N 1
ATOM 1803 C CA . LEU A 1 219 ? -7.886 7.268 13.561 1.00 95.94 219 LEU A CA 1
ATOM 1804 C C . LEU A 1 219 ? -7.916 7.079 15.088 1.00 95.94 219 LEU A C 1
ATOM 1806 O O . LEU A 1 219 ? -8.850 6.465 15.617 1.00 95.94 219 LEU A O 1
ATOM 1810 N N . ILE A 1 220 ? -6.971 7.684 15.821 1.00 96.50 220 ILE A N 1
ATOM 1811 C CA . ILE A 1 220 ? -6.933 7.711 17.297 1.00 96.50 220 ILE A CA 1
ATOM 1812 C C . ILE A 1 220 ? -8.241 8.257 17.879 1.00 96.50 220 ILE A C 1
ATOM 1814 O O . ILE A 1 220 ? -8.717 7.784 18.922 1.00 96.50 220 ILE A O 1
ATOM 1818 N N . ASN A 1 221 ? -8.823 9.239 17.190 1.00 95.56 221 ASN A N 1
ATOM 1819 C CA . ASN A 1 221 ? -10.066 9.885 17.579 1.00 95.56 221 ASN A CA 1
ATOM 1820 C C . ASN A 1 221 ? -11.241 8.907 17.629 1.00 95.56 221 ASN A C 1
ATOM 1822 O O . ASN A 1 221 ? -12.052 8.953 18.554 1.00 95.56 221 ASN A O 1
ATOM 1826 N N . PHE A 1 222 ? -11.317 7.998 16.661 1.00 95.06 222 PHE A N 1
ATOM 1827 C CA . PHE A 1 222 ? -12.495 7.169 16.430 1.00 95.06 222 PHE A CA 1
ATOM 1828 C C . PHE A 1 222 ? -12.381 5.823 17.153 1.00 95.06 222 PHE A C 1
ATOM 1830 O O . PHE A 1 222 ? -13.328 5.382 17.817 1.00 95.06 222 PHE A O 1
ATOM 1837 N N . TYR A 1 223 ? -11.192 5.214 17.166 1.00 95.69 223 TYR A N 1
ATOM 1838 C CA . TYR A 1 223 ? -11.013 3.843 17.649 1.00 95.69 223 TYR A CA 1
ATOM 1839 C C . TYR A 1 223 ? -10.311 3.738 19.008 1.00 95.69 223 TYR A C 1
ATOM 1841 O O . TYR A 1 223 ? -9.434 4.533 19.360 1.00 95.69 223 TYR A O 1
ATOM 1849 N N . PRO A 1 224 ? -10.776 2.840 19.900 1.00 95.25 224 PRO A N 1
ATOM 1850 C CA . PRO A 1 224 ? -10.129 2.619 21.188 1.00 95.25 224 PRO A CA 1
ATOM 1851 C C . PRO A 1 224 ? -8.862 1.780 21.002 1.00 95.25 224 PRO A C 1
ATOM 1853 O O . PRO A 1 224 ? -8.738 1.046 20.028 1.00 95.25 224 PRO A O 1
ATOM 1856 N N . ARG A 1 225 ? -7.964 1.808 21.991 1.00 95.75 225 ARG A N 1
ATOM 1857 C CA . ARG A 1 225 ? -6.698 1.056 21.953 1.00 95.75 225 ARG A CA 1
ATOM 1858 C C . ARG A 1 225 ? -6.871 -0.457 21.760 1.00 95.75 225 ARG A C 1
ATOM 1860 O O . ARG A 1 225 ? -6.034 -1.093 21.150 1.00 95.75 225 ARG A O 1
ATOM 1867 N N . LYS A 1 226 ? -8.003 -1.017 22.206 1.00 95.62 226 LYS A N 1
ATOM 1868 C CA . LYS A 1 226 ? -8.384 -2.431 21.998 1.00 95.62 226 LYS A CA 1
ATOM 1869 C C . LYS A 1 226 ? -8.732 -2.793 20.543 1.00 95.62 226 LYS A C 1
ATOM 1871 O O . LYS A 1 226 ? -9.070 -3.937 20.270 1.00 95.62 226 LYS A O 1
ATOM 1876 N N . LYS A 1 227 ? -8.775 -1.808 19.646 1.00 96.00 227 LYS A N 1
ATOM 1877 C CA . LYS A 1 227 ? -9.158 -1.962 18.238 1.00 96.00 227 LYS A CA 1
ATOM 1878 C C . LYS A 1 227 ? -8.142 -1.351 17.280 1.00 96.00 227 LYS A C 1
ATOM 1880 O O . LYS A 1 227 ? -8.129 -1.752 16.126 1.00 96.00 227 LYS A O 1
ATOM 1885 N N . PHE A 1 228 ? -7.364 -0.370 17.733 1.00 98.00 228 PHE A N 1
ATOM 1886 C CA . PHE A 1 228 ? -6.457 0.391 16.887 1.00 98.00 228 PHE A CA 1
ATOM 1887 C C . PHE A 1 228 ? -5.235 0.890 17.660 1.00 98.00 228 PHE A C 1
ATOM 1889 O O . PHE A 1 228 ? -5.393 1.543 18.703 1.00 98.00 228 PHE A O 1
ATOM 1896 N N . LEU A 1 229 ? -4.048 0.675 17.093 1.00 98.06 229 LEU A N 1
ATOM 1897 C CA . LEU A 1 229 ? -2.795 1.306 17.511 1.00 98.06 229 LEU A CA 1
ATOM 1898 C C . LEU A 1 229 ? -2.101 1.949 16.310 1.00 98.06 229 LEU A C 1
ATOM 1900 O O . LEU A 1 229 ? -2.152 1.413 15.202 1.00 98.06 229 LEU A O 1
ATOM 1904 N N . MET A 1 230 ? -1.442 3.082 16.563 1.00 97.19 230 MET A N 1
ATOM 1905 C CA . MET A 1 230 ? -0.604 3.717 15.555 1.00 97.19 230 MET A CA 1
ATOM 1906 C C . MET A 1 230 ? 0.683 2.906 15.387 1.00 97.19 230 MET A C 1
ATOM 1908 O O . MET A 1 230 ? 1.352 2.594 16.378 1.00 97.19 230 MET A O 1
ATOM 1912 N N . TYR A 1 231 ? 0.992 2.542 14.148 1.00 96.88 231 TYR A N 1
ATOM 1913 C CA . TYR A 1 231 ? 2.020 1.561 13.821 1.00 96.88 231 TYR A CA 1
ATOM 1914 C C . TYR A 1 231 ? 2.715 1.914 12.511 1.00 96.88 231 TYR A C 1
ATOM 1916 O O . TYR A 1 231 ? 2.061 2.221 11.514 1.00 96.88 231 TYR A O 1
ATOM 1924 N N . ASN A 1 232 ? 4.042 1.835 12.502 1.00 94.94 232 ASN A N 1
ATOM 1925 C CA . ASN A 1 232 ? 4.831 1.954 11.285 1.00 94.94 232 ASN A CA 1
ATOM 1926 C C . ASN A 1 232 ? 5.179 0.556 10.757 1.00 94.94 232 ASN A C 1
ATOM 1928 O O . ASN A 1 232 ? 5.949 -0.191 11.356 1.00 94.94 232 ASN A O 1
ATOM 1932 N N . MET A 1 233 ? 4.609 0.215 9.601 1.00 94.50 233 MET A N 1
ATOM 1933 C CA . MET A 1 233 ? 4.726 -1.116 9.002 1.00 94.50 233 MET A CA 1
ATOM 1934 C C . MET A 1 233 ? 6.100 -1.450 8.412 1.00 94.50 233 MET A C 1
ATOM 1936 O O . MET A 1 233 ? 6.315 -2.605 8.059 1.00 94.50 233 MET A O 1
ATOM 1940 N N . PHE A 1 234 ? 7.002 -0.474 8.263 1.00 92.12 234 PHE A N 1
ATOM 1941 C CA . PHE A 1 234 ? 8.329 -0.701 7.681 1.00 92.12 234 PHE A CA 1
ATOM 1942 C C . PHE A 1 234 ? 9.414 -0.954 8.727 1.00 92.12 234 PHE A C 1
ATOM 1944 O O . PHE A 1 234 ? 10.402 -1.604 8.415 1.00 92.12 234 PHE A O 1
ATOM 1951 N N . ASN A 1 235 ? 9.255 -0.463 9.955 1.00 91.75 235 ASN A N 1
ATOM 1952 C CA . ASN A 1 235 ? 10.194 -0.724 11.055 1.00 91.75 235 ASN A CA 1
ATOM 1953 C C . ASN A 1 235 ? 9.550 -1.468 12.237 1.00 91.75 235 ASN A C 1
ATOM 1955 O O . ASN A 1 235 ? 10.212 -1.697 13.243 1.00 91.75 235 ASN A O 1
ATOM 1959 N N . GLY A 1 236 ? 8.266 -1.820 12.145 1.00 93.44 236 GLY A N 1
ATOM 1960 C CA . GLY A 1 236 ? 7.542 -2.535 13.192 1.00 93.44 236 GLY A CA 1
ATOM 1961 C C . GLY A 1 236 ? 7.261 -1.718 14.456 1.00 93.44 236 GLY A C 1
ATOM 1962 O O . GLY A 1 236 ? 6.940 -2.289 15.496 1.00 93.44 236 GLY A O 1
ATOM 1963 N N . HIS A 1 237 ? 7.396 -0.392 14.399 1.00 94.50 237 HIS A N 1
ATOM 1964 C CA . HIS A 1 237 ? 7.341 0.453 15.585 1.00 94.50 237 HIS A CA 1
ATOM 1965 C C . HIS A 1 237 ? 5.907 0.817 15.996 1.00 94.50 237 HIS A C 1
ATOM 1967 O O . HIS A 1 237 ? 5.122 1.328 15.191 1.00 94.50 237 HIS A O 1
ATOM 1973 N N . PHE A 1 238 ? 5.593 0.623 17.281 1.00 95.69 238 PHE A N 1
ATOM 1974 C CA . PHE A 1 238 ? 4.371 1.111 17.921 1.00 95.69 238 PHE A CA 1
ATOM 1975 C C . PHE A 1 238 ? 4.631 2.436 18.645 1.00 95.69 238 PHE A C 1
ATOM 1977 O O . PHE A 1 238 ? 5.523 2.530 19.482 1.00 95.69 238 PHE A O 1
ATOM 1984 N N . PHE A 1 239 ? 3.782 3.435 18.403 1.00 95.56 239 PHE A N 1
ATOM 1985 C CA . PHE A 1 239 ? 3.887 4.763 19.038 1.00 95.56 239 PHE A CA 1
ATOM 1986 C C . PHE A 1 239 ? 3.197 4.846 20.412 1.00 95.56 239 PHE A C 1
ATOM 1988 O O . PHE A 1 239 ? 3.171 5.884 21.074 1.00 95.56 239 PHE A O 1
ATOM 1995 N N . GLU A 1 240 ? 2.594 3.742 20.837 1.00 94.00 240 GLU A N 1
ATOM 1996 C CA . GLU A 1 240 ? 1.962 3.527 22.134 1.00 94.00 240 GLU A CA 1
ATOM 1997 C C . GLU A 1 240 ? 2.322 2.110 22.600 1.00 94.00 240 GLU A C 1
ATOM 1999 O O . GLU A 1 240 ? 2.772 1.294 21.798 1.00 94.00 240 GLU A O 1
ATOM 2004 N N . ASP A 1 241 ? 2.100 1.770 23.873 1.00 93.31 241 ASP A N 1
ATOM 2005 C CA . ASP A 1 241 ? 2.389 0.410 24.337 1.00 93.31 241 ASP A CA 1
ATOM 2006 C C . ASP A 1 241 ? 1.560 -0.641 23.568 1.00 93.31 241 ASP A C 1
ATOM 2008 O O . ASP A 1 241 ? 0.351 -0.480 23.339 1.00 93.31 241 ASP A O 1
ATOM 2012 N N . SER A 1 242 ? 2.229 -1.724 23.162 1.00 95.31 242 SER A N 1
ATOM 2013 C CA . SER A 1 242 ? 1.668 -2.782 22.311 1.00 95.31 242 SER A CA 1
ATOM 2014 C C . SER A 1 242 ? 0.811 -3.798 23.078 1.00 95.31 242 SER A C 1
ATOM 2016 O O . SER A 1 242 ? 0.268 -4.724 22.477 1.00 95.31 242 SER A O 1
ATOM 2018 N N . ILE A 1 243 ? 0.603 -3.605 24.388 1.00 96.38 243 ILE A N 1
ATOM 2019 C CA . ILE A 1 243 ? -0.167 -4.510 25.260 1.00 96.38 243 ILE A CA 1
ATOM 2020 C C . ILE A 1 243 ? -1.563 -4.831 24.689 1.00 96.38 243 ILE A C 1
ATOM 2022 O O . ILE A 1 243 ? -1.913 -6.009 24.628 1.00 96.38 243 ILE A O 1
ATOM 2026 N N . PRO A 1 244 ? -2.377 -3.860 24.216 1.00 97.19 244 PRO A N 1
ATOM 2027 C CA . PRO A 1 244 ? -3.698 -4.168 23.662 1.00 97.19 244 PRO A CA 1
ATOM 2028 C C . PRO A 1 244 ? -3.649 -5.030 22.396 1.00 97.19 244 PRO A C 1
ATOM 2030 O O . PRO A 1 244 ? -4.585 -5.782 22.136 1.00 97.19 244 PRO A O 1
ATOM 2033 N N . PHE A 1 245 ? -2.577 -4.910 21.610 1.00 97.94 245 PHE A N 1
ATOM 2034 C CA . PHE A 1 245 ? -2.362 -5.719 20.415 1.00 97.94 245 PHE A CA 1
ATOM 2035 C C . PHE A 1 245 ? -1.922 -7.139 20.782 1.00 97.94 245 PHE A C 1
ATOM 2037 O O . PHE A 1 245 ? -2.490 -8.102 20.274 1.00 97.94 245 PHE A O 1
ATOM 2044 N N . GLN A 1 246 ? -1.011 -7.285 21.746 1.00 97.12 246 GLN A N 1
ATOM 2045 C CA . GLN A 1 246 ? -0.630 -8.596 22.281 1.00 97.12 246 GLN A CA 1
ATOM 2046 C C . GLN A 1 246 ? -1.834 -9.332 22.891 1.00 97.12 246 GLN A C 1
ATOM 2048 O O . GLN A 1 246 ? -2.011 -10.522 22.656 1.00 97.12 246 GLN A O 1
ATOM 2053 N N . GLN A 1 247 ? -2.719 -8.618 23.600 1.00 97.12 247 GLN A N 1
ATOM 2054 C CA . GLN A 1 247 ? -3.986 -9.164 24.108 1.00 97.12 247 GLN A CA 1
ATOM 2055 C C . GLN A 1 247 ? -4.946 -9.607 22.996 1.00 97.12 247 GLN A C 1
ATOM 2057 O O . GLN A 1 247 ? -5.740 -10.523 23.192 1.00 97.12 247 GLN A O 1
ATOM 2062 N N . PHE A 1 248 ? -4.922 -8.937 21.842 1.00 97.56 248 PHE A N 1
ATOM 2063 C CA . PHE A 1 248 ? -5.687 -9.372 20.678 1.00 97.56 248 PHE A CA 1
ATOM 2064 C C . PHE A 1 248 ? -5.116 -10.679 20.118 1.00 97.56 248 PHE A C 1
ATOM 2066 O O . PHE A 1 248 ? -5.877 -11.634 19.970 1.00 97.56 248 PHE A O 1
ATOM 2073 N N . LEU A 1 249 ? -3.800 -10.749 19.889 1.00 97.56 249 LEU A N 1
ATOM 2074 C CA . LEU A 1 249 ? -3.134 -11.947 19.364 1.00 97.56 249 LEU A CA 1
ATOM 2075 C C . LEU A 1 249 ? -3.262 -13.155 20.302 1.00 97.56 249 LEU A C 1
ATOM 2077 O O . LEU A 1 249 ? -3.456 -14.274 19.837 1.00 97.56 249 LEU A O 1
ATOM 2081 N N . SER A 1 250 ? -3.226 -12.939 21.619 1.00 96.50 250 SER A N 1
ATOM 2082 C CA . SER A 1 250 ? -3.404 -14.017 22.597 1.00 96.50 250 SER A CA 1
ATOM 2083 C C . SER A 1 250 ? -4.839 -14.547 22.683 1.00 96.50 250 SER A C 1
ATOM 2085 O O . SER A 1 250 ? -5.073 -15.589 23.290 1.00 96.50 250 SER A O 1
ATOM 2087 N N . SER A 1 251 ? -5.804 -13.842 22.085 1.00 95.81 251 SER A N 1
ATOM 2088 C CA . SER A 1 251 ? -7.227 -14.203 22.109 1.00 95.81 251 SER A CA 1
ATOM 2089 C C . SER A 1 251 ? -7.710 -14.963 20.870 1.00 95.81 251 SER A C 1
ATOM 2091 O O . SER A 1 251 ? -8.914 -15.194 20.749 1.00 95.81 251 SER A O 1
ATOM 2093 N N . ILE A 1 252 ? -6.800 -15.301 19.952 1.00 96.81 252 ILE A N 1
ATOM 2094 C CA . ILE A 1 252 ? -7.091 -15.929 18.658 1.00 96.81 252 ILE A CA 1
ATOM 2095 C C . ILE A 1 252 ? -6.113 -17.077 18.371 1.00 96.81 252 ILE A C 1
ATOM 2097 O O . ILE A 1 252 ? -4.999 -17.092 18.895 1.00 96.81 252 ILE A O 1
ATOM 2101 N N . GLN A 1 253 ? -6.529 -18.017 17.524 1.00 96.69 253 GLN A N 1
ATOM 2102 C CA . GLN A 1 253 ? -5.732 -19.173 17.092 1.00 96.69 253 GLN A CA 1
ATOM 2103 C C . GLN A 1 253 ? -5.448 -19.179 15.582 1.00 96.69 253 GLN A C 1
ATOM 2105 O O . GLN A 1 253 ? -4.432 -19.723 15.157 1.00 96.69 253 GLN A O 1
ATOM 2110 N N . ASN A 1 254 ? -6.312 -18.557 14.777 1.00 96.62 254 ASN A N 1
ATOM 2111 C CA . ASN A 1 254 ? -6.274 -18.540 13.315 1.00 96.62 254 ASN A CA 1
ATOM 2112 C C . ASN A 1 254 ? -6.380 -17.093 12.819 1.00 96.62 254 ASN A C 1
ATOM 2114 O O . ASN A 1 254 ? -7.463 -16.497 12.791 1.00 96.62 254 ASN A O 1
ATOM 2118 N N . CYS A 1 255 ? -5.245 -16.515 12.431 1.00 97.75 255 CYS A N 1
ATOM 2119 C CA . CYS A 1 255 ? -5.142 -15.099 12.103 1.00 97.75 255 CYS A CA 1
ATOM 2120 C C . CYS A 1 255 ? -4.990 -14.876 10.596 1.00 97.75 255 CYS A C 1
ATOM 2122 O O . CYS A 1 255 ? -4.036 -15.358 9.984 1.00 97.75 255 CYS A O 1
ATOM 2124 N N . LEU A 1 256 ? -5.893 -14.083 10.016 1.00 98.12 256 LEU A N 1
ATOM 2125 C CA . LEU A 1 256 ? -5.741 -13.537 8.669 1.00 98.12 256 LEU A CA 1
ATOM 2126 C C . LEU A 1 256 ? -5.235 -12.092 8.743 1.00 98.12 256 LEU A C 1
ATOM 2128 O O . LEU A 1 256 ? -5.914 -11.213 9.280 1.00 98.12 256 LEU A O 1
ATOM 2132 N N . ILE A 1 257 ? -4.070 -11.837 8.156 1.00 98.62 257 ILE A N 1
ATOM 2133 C CA . ILE A 1 257 ? -3.499 -10.502 7.987 1.00 98.62 257 ILE A CA 1
ATOM 2134 C C . ILE A 1 257 ? -3.921 -9.946 6.625 1.00 98.62 257 ILE A C 1
ATOM 2136 O O . ILE A 1 257 ? -3.702 -10.570 5.590 1.00 98.62 257 ILE A O 1
ATOM 2140 N N . LEU A 1 258 ? -4.494 -8.745 6.620 1.00 98.56 258 LEU A N 1
ATOM 2141 C CA . LEU A 1 258 ? -4.762 -7.951 5.423 1.00 98.56 258 LEU A CA 1
ATOM 2142 C C . LEU A 1 258 ? -3.787 -6.778 5.406 1.00 98.56 258 LEU A C 1
ATOM 2144 O O . LEU A 1 258 ? -3.769 -5.996 6.355 1.00 98.56 258 LEU A O 1
ATOM 2148 N N . CYS A 1 259 ? -2.979 -6.640 4.359 1.00 97.81 259 CYS A N 1
ATOM 2149 C CA . CYS A 1 259 ? -1.944 -5.612 4.291 1.00 97.81 259 CYS A CA 1
ATOM 2150 C C . CYS A 1 259 ? -2.021 -4.820 2.984 1.00 97.81 259 CYS A C 1
ATOM 2152 O O . CYS A 1 259 ? -1.884 -5.398 1.908 1.00 97.81 259 CYS A O 1
ATOM 2154 N N . ASP A 1 260 ? -2.218 -3.503 3.084 1.00 94.69 260 ASP A N 1
ATOM 2155 C CA . ASP A 1 260 ? -2.220 -2.564 1.950 1.00 94.69 260 ASP A CA 1
ATOM 2156 C C . ASP A 1 260 ? -1.097 -1.529 2.136 1.00 94.69 260 ASP A C 1
ATOM 2158 O O . ASP A 1 260 ? -1.325 -0.448 2.685 1.00 94.69 260 ASP A O 1
ATOM 2162 N N . PRO A 1 261 ? 0.159 -1.872 1.797 1.00 91.38 261 PRO A N 1
ATOM 2163 C CA . PRO A 1 261 ? 1.267 -0.940 1.910 1.00 91.38 261 PRO A CA 1
ATOM 2164 C C . PRO A 1 261 ? 1.256 0.076 0.752 1.00 91.38 261 PRO A C 1
ATOM 2166 O O . PRO A 1 261 ? 0.721 -0.198 -0.325 1.00 91.38 261 PRO A O 1
ATOM 2169 N N . PRO A 1 262 ? 1.910 1.240 0.906 1.00 84.44 262 PRO A N 1
ATOM 2170 C CA . PRO A 1 262 ? 2.045 2.203 -0.186 1.00 84.44 262 PRO A CA 1
ATOM 2171 C C . PRO A 1 262 ? 2.806 1.597 -1.380 1.00 84.44 262 PRO A C 1
ATOM 2173 O O . PRO A 1 262 ? 3.676 0.750 -1.200 1.00 84.44 262 PRO A O 1
ATOM 2176 N N . PHE A 1 263 ? 2.557 2.067 -2.610 1.00 77.19 263 PHE A N 1
ATOM 2177 C CA . PHE A 1 263 ? 3.169 1.488 -3.823 1.00 77.19 263 PHE A CA 1
ATOM 2178 C C . PHE A 1 263 ? 4.707 1.446 -3.804 1.00 77.19 263 PHE A C 1
ATOM 2180 O O . PHE A 1 263 ? 5.296 0.524 -4.356 1.00 77.19 263 PHE A O 1
ATOM 2187 N N . GLY A 1 264 ? 5.359 2.405 -3.142 1.00 72.81 264 GLY A N 1
ATOM 2188 C CA . GLY A 1 264 ? 6.812 2.426 -2.930 1.00 72.81 264 GLY A CA 1
ATOM 2189 C C . GLY A 1 264 ? 7.289 1.586 -1.736 1.00 72.81 264 GLY A C 1
ATOM 2190 O O . GLY A 1 264 ? 8.276 1.961 -1.099 1.00 72.81 264 GLY A O 1
ATOM 2191 N N . ALA A 1 265 ? 6.576 0.519 -1.372 1.00 78.69 265 ALA A N 1
ATOM 2192 C CA . ALA A 1 265 ? 6.861 -0.288 -0.190 1.00 78.69 265 ALA A CA 1
ATOM 2193 C C . ALA A 1 265 ? 8.286 -0.862 -0.180 1.00 78.69 265 ALA A C 1
ATOM 2195 O O . ALA A 1 265 ? 8.790 -1.384 -1.177 1.00 78.69 265 ALA A O 1
ATOM 2196 N N . LEU A 1 266 ? 8.920 -0.827 0.991 1.00 87.06 266 LEU A N 1
ATOM 2197 C CA . LEU A 1 266 ? 10.132 -1.590 1.278 1.00 87.06 266 LEU A CA 1
ATOM 2198 C C . LEU A 1 266 ? 9.721 -3.018 1.675 1.00 87.06 266 LEU A C 1
ATOM 2200 O O . LEU A 1 266 ? 9.489 -3.286 2.851 1.00 87.06 266 LEU A O 1
ATOM 2204 N N . PHE A 1 267 ? 9.572 -3.923 0.697 1.00 89.44 267 PHE A N 1
ATOM 2205 C CA . PHE A 1 267 ? 9.040 -5.279 0.936 1.00 89.44 267 PHE A CA 1
ATOM 2206 C C . PHE A 1 267 ? 9.871 -6.108 1.916 1.00 89.44 267 PHE A C 1
ATOM 2208 O O . PHE A 1 267 ? 9.296 -6.851 2.703 1.00 89.44 267 PHE A O 1
ATOM 2215 N N . GLU A 1 268 ? 11.193 -5.946 1.915 1.00 90.19 268 GLU A N 1
ATOM 2216 C CA . GLU A 1 268 ? 12.078 -6.587 2.892 1.00 90.19 268 GLU A CA 1
ATOM 2217 C C . GLU A 1 268 ? 11.754 -6.135 4.330 1.00 90.19 268 GLU A C 1
ATOM 2219 O O . GLU A 1 268 ? 11.565 -6.957 5.225 1.00 90.19 268 GLU A O 1
ATOM 2224 N N . ALA A 1 269 ? 11.580 -4.825 4.530 1.00 90.31 269 ALA A N 1
ATOM 2225 C CA . ALA A 1 269 ? 11.237 -4.224 5.821 1.00 90.31 269 ALA A CA 1
ATOM 2226 C C . ALA A 1 269 ? 9.826 -4.602 6.295 1.00 90.31 269 ALA A C 1
ATOM 2228 O O . ALA A 1 269 ? 9.597 -4.898 7.471 1.00 90.31 269 ALA A O 1
ATOM 2229 N N . LEU A 1 270 ? 8.880 -4.651 5.356 1.00 93.44 270 LEU A N 1
ATOM 2230 C CA . LEU A 1 270 ? 7.525 -5.125 5.611 1.00 93.44 270 LEU A CA 1
ATOM 2231 C C . LEU A 1 270 ? 7.519 -6.606 6.018 1.00 93.44 270 LEU A C 1
ATOM 2233 O O . LEU A 1 270 ? 6.839 -6.973 6.976 1.00 93.44 270 LEU A O 1
ATOM 2237 N N . ALA A 1 271 ? 8.298 -7.449 5.331 1.00 93.88 271 ALA A N 1
ATOM 2238 C CA . ALA A 1 271 ? 8.430 -8.865 5.663 1.00 93.88 271 ALA A CA 1
ATOM 2239 C C . ALA A 1 271 ? 8.994 -9.051 7.073 1.00 93.88 271 ALA A C 1
ATOM 2241 O O . ALA A 1 271 ? 8.456 -9.845 7.845 1.00 93.88 271 ALA A O 1
ATOM 2242 N N . GLN A 1 272 ? 10.021 -8.281 7.443 1.00 92.44 272 GLN A N 1
ATOM 2243 C CA . GLN A 1 272 ? 10.570 -8.314 8.797 1.00 92.44 272 GLN A CA 1
ATOM 2244 C C . GLN A 1 272 ? 9.545 -7.865 9.847 1.00 92.44 272 GLN A C 1
ATOM 2246 O O . GLN A 1 272 ? 9.391 -8.509 10.881 1.00 92.44 272 GLN A O 1
ATOM 2251 N N . SER A 1 273 ? 8.781 -6.811 9.563 1.00 94.50 273 SER A N 1
ATOM 2252 C CA . SER A 1 273 ? 7.729 -6.329 10.465 1.00 94.50 273 SER A CA 1
ATOM 2253 C C . SER A 1 273 ? 6.621 -7.373 10.674 1.00 94.50 273 SER A C 1
ATOM 2255 O O . SER A 1 273 ? 6.144 -7.556 11.792 1.00 94.50 273 SER A O 1
ATOM 2257 N N . ILE A 1 274 ? 6.245 -8.117 9.627 1.00 96.19 274 ILE A N 1
ATOM 2258 C CA . ILE A 1 274 ? 5.287 -9.232 9.729 1.00 96.19 274 ILE A CA 1
ATOM 2259 C C . ILE A 1 274 ? 5.881 -10.405 10.524 1.00 96.19 274 ILE A C 1
ATOM 2261 O O . ILE A 1 274 ? 5.195 -10.964 11.379 1.00 96.19 274 ILE A O 1
ATOM 2265 N N . LYS A 1 275 ? 7.166 -10.735 10.333 1.00 94.38 275 LYS A N 1
ATOM 2266 C CA . LYS A 1 275 ? 7.861 -11.735 11.165 1.00 94.38 275 LYS A CA 1
ATOM 2267 C C . LYS A 1 275 ? 7.840 -11.350 12.649 1.00 94.38 275 LYS A C 1
ATOM 2269 O O . LYS A 1 275 ? 7.524 -12.193 13.482 1.00 94.38 275 LYS A O 1
ATOM 2274 N N . ASN A 1 276 ? 8.082 -10.080 12.980 1.00 92.75 276 ASN A N 1
ATOM 2275 C CA . ASN A 1 276 ? 8.006 -9.588 14.360 1.00 92.75 276 ASN A CA 1
ATOM 2276 C C . ASN A 1 276 ? 6.586 -9.739 14.943 1.00 92.75 276 ASN A C 1
ATOM 2278 O O . ASN A 1 276 ? 6.425 -10.124 16.101 1.00 92.75 276 ASN A O 1
ATOM 2282 N N . ILE A 1 277 ? 5.544 -9.502 14.133 1.00 95.81 277 ILE A N 1
ATOM 2283 C CA . ILE A 1 277 ? 4.148 -9.762 14.523 1.00 95.81 277 ILE A CA 1
ATOM 2284 C C . ILE A 1 277 ? 3.922 -11.247 14.836 1.00 95.81 277 ILE A C 1
ATOM 2286 O O . ILE A 1 277 ? 3.288 -11.560 15.847 1.00 95.81 277 ILE A O 1
ATOM 2290 N N . HIS A 1 278 ? 4.456 -12.158 14.018 1.00 95.75 278 HIS A N 1
ATOM 2291 C CA . HIS A 1 278 ? 4.352 -13.595 14.279 1.00 95.75 278 HIS A CA 1
ATOM 2292 C C . HIS A 1 278 ? 4.998 -13.976 15.616 1.00 95.75 278 HIS A C 1
ATOM 2294 O O . HIS A 1 278 ? 4.410 -14.759 16.360 1.00 95.75 278 HIS A O 1
ATOM 2300 N N . THR A 1 279 ? 6.132 -13.367 15.980 1.00 94.19 279 THR A N 1
ATOM 2301 C CA . THR A 1 279 ? 6.786 -13.587 17.282 1.00 94.19 279 THR A CA 1
ATOM 2302 C C . THR A 1 279 ? 5.875 -13.227 18.460 1.00 94.19 279 THR A C 1
ATOM 2304 O O . THR A 1 279 ? 5.802 -13.986 19.426 1.00 94.19 279 THR A O 1
ATOM 2307 N N . TYR A 1 280 ? 5.106 -12.131 18.384 1.00 93.06 280 TYR A N 1
ATOM 2308 C CA . TYR A 1 280 ? 4.139 -11.783 19.439 1.00 93.06 280 TYR A CA 1
ATOM 2309 C C . TYR A 1 280 ? 3.023 -12.826 19.602 1.00 93.06 280 TYR A C 1
ATOM 2311 O O . TYR A 1 280 ? 2.522 -13.021 20.710 1.00 93.06 280 TYR A O 1
ATOM 2319 N N . GLY A 1 281 ? 2.615 -13.479 18.511 1.00 93.50 281 GLY A N 1
ATOM 2320 C CA . GLY A 1 281 ? 1.536 -14.470 18.500 1.00 93.50 281 GLY A CA 1
ATOM 2321 C C . GLY A 1 281 ? 1.997 -15.928 18.559 1.00 93.50 281 GLY A C 1
ATOM 2322 O O . GLY A 1 281 ? 1.150 -16.816 18.577 1.00 93.50 281 GLY A O 1
ATOM 2323 N N . GLN A 1 282 ? 3.306 -16.195 18.607 1.00 92.38 282 GLN A N 1
ATOM 2324 C CA . GLN A 1 282 ? 3.884 -17.533 18.417 1.00 92.38 282 GLN A CA 1
ATOM 2325 C C . GLN A 1 282 ? 3.364 -18.580 19.417 1.00 92.38 282 GLN A C 1
ATOM 2327 O O . GLN A 1 282 ? 3.312 -19.765 19.105 1.00 92.38 282 GLN A O 1
ATOM 2332 N N . LYS A 1 283 ? 2.971 -18.154 20.624 1.00 92.38 283 LYS A N 1
ATOM 2333 C CA . LYS A 1 283 ? 2.466 -19.055 21.673 1.00 92.38 283 LYS A CA 1
ATOM 2334 C C . LYS A 1 283 ? 1.001 -19.463 21.494 1.00 92.38 283 LYS A C 1
ATOM 2336 O O . LYS A 1 283 ? 0.58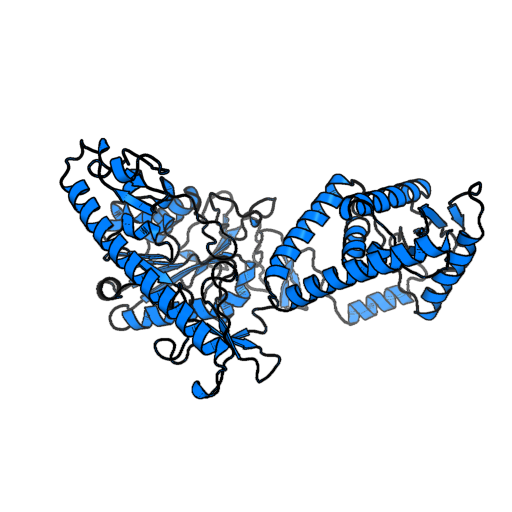9 -20.444 22.103 1.00 92.38 283 LYS A O 1
ATOM 2341 N N . THR A 1 284 ? 0.206 -18.703 20.740 1.00 95.00 284 THR A N 1
ATOM 2342 C CA . THR A 1 284 ? -1.258 -18.873 20.678 1.00 95.00 284 THR A CA 1
ATOM 2343 C C . THR A 1 284 ? -1.773 -19.141 19.272 1.00 95.00 284 THR A C 1
ATOM 2345 O O . THR A 1 284 ? -2.685 -19.950 19.107 1.00 95.00 284 THR A O 1
ATOM 2348 N N . ILE A 1 285 ? -1.196 -18.491 18.262 1.00 97.06 285 ILE A N 1
ATOM 2349 C CA . ILE A 1 285 ? -1.668 -18.568 16.881 1.00 97.06 285 ILE A CA 1
ATOM 2350 C C . ILE A 1 285 ? -1.019 -19.762 16.188 1.00 97.06 285 ILE A C 1
ATOM 2352 O O . ILE A 1 285 ? 0.200 -19.827 16.039 1.00 97.06 285 ILE A O 1
ATOM 2356 N N . GLN A 1 286 ? -1.860 -20.695 15.756 1.00 96.00 286 GLN A N 1
ATOM 2357 C CA . GLN A 1 286 ? -1.472 -21.932 15.083 1.00 96.00 286 GLN A CA 1
ATOM 2358 C C . GLN A 1 286 ? -1.365 -21.733 13.573 1.00 96.00 286 GLN A C 1
ATOM 2360 O O . GLN A 1 286 ? -0.477 -22.293 12.927 1.00 96.00 286 GLN A O 1
ATOM 2365 N N . HIS A 1 287 ? -2.263 -20.925 13.006 1.00 96.06 287 HIS A N 1
ATOM 2366 C CA . HIS A 1 287 ? -2.329 -20.690 11.571 1.00 96.06 287 HIS A CA 1
ATOM 2367 C C . HIS A 1 287 ? -2.315 -19.198 11.257 1.00 96.06 287 HIS A C 1
ATOM 2369 O O . HIS A 1 287 ? -3.115 -18.416 11.778 1.00 96.06 287 HIS A O 1
ATOM 2375 N N . TRP A 1 288 ? -1.388 -18.832 10.376 1.00 97.00 288 TRP A N 1
ATOM 2376 C CA . TRP A 1 288 ? -1.240 -17.495 9.830 1.00 97.00 288 TRP A CA 1
ATOM 2377 C C . TRP A 1 288 ? -1.549 -17.536 8.347 1.00 97.00 288 TRP A C 1
ATOM 2379 O O . TRP A 1 288 ? -1.063 -18.413 7.635 1.00 97.00 288 TRP A O 1
ATOM 2389 N N . ASN A 1 289 ? -2.331 -16.564 7.900 1.00 97.44 289 ASN A N 1
ATOM 2390 C CA . ASN A 1 289 ? -2.527 -16.293 6.491 1.00 97.44 289 ASN A CA 1
ATOM 2391 C C . ASN A 1 289 ? -2.327 -14.813 6.208 1.00 97.44 289 ASN A C 1
ATOM 2393 O O . ASN A 1 289 ? -2.621 -13.961 7.049 1.00 97.44 289 ASN A O 1
ATOM 2397 N N . LEU A 1 290 ? -1.876 -14.505 4.999 1.00 98.12 290 LEU A N 1
ATOM 2398 C CA . LEU A 1 290 ? -1.640 -13.142 4.544 1.00 98.12 290 LEU A CA 1
ATOM 2399 C C . LEU A 1 290 ? -2.348 -12.900 3.214 1.00 98.12 290 LEU A C 1
ATOM 2401 O O . LEU A 1 290 ? -2.242 -13.694 2.283 1.00 98.12 290 LEU A O 1
ATOM 2405 N N . ILE A 1 291 ? -3.045 -11.771 3.112 1.00 98.38 291 ILE A N 1
ATOM 2406 C CA . ILE A 1 291 ? -3.455 -11.157 1.850 1.00 98.38 291 ILE A CA 1
ATOM 2407 C C . ILE A 1 291 ? -2.767 -9.796 1.768 1.00 98.38 291 ILE A C 1
ATOM 2409 O O . ILE A 1 291 ? -3.071 -8.876 2.528 1.00 98.38 291 ILE A O 1
ATOM 2413 N N . LEU A 1 292 ? -1.827 -9.687 0.838 1.00 97.75 292 LEU A N 1
ATOM 2414 C CA . LEU A 1 292 ? -1.070 -8.482 0.536 1.00 97.75 292 LEU A CA 1
ATOM 2415 C C . LEU A 1 292 ? -1.604 -7.852 -0.755 1.00 97.75 292 LEU A C 1
ATOM 2417 O O . LEU A 1 292 ? -1.661 -8.505 -1.797 1.00 97.75 292 LEU A O 1
ATOM 2421 N N . PHE A 1 293 ? -1.972 -6.577 -0.701 1.00 95.44 293 PHE A N 1
ATOM 2422 C CA . PHE A 1 293 ? -2.413 -5.813 -1.863 1.00 95.44 293 PHE A CA 1
ATOM 2423 C C . PHE A 1 293 ? -1.209 -5.125 -2.506 1.00 95.44 293 PHE A C 1
ATOM 2425 O O . PHE A 1 293 ? -0.479 -4.376 -1.860 1.00 95.44 293 PHE A O 1
ATOM 2432 N N . SER A 1 294 ? -0.941 -5.412 -3.781 1.00 91.94 294 SER A N 1
ATOM 2433 C CA . SER A 1 294 ? 0.170 -4.772 -4.493 1.00 91.94 294 SER A CA 1
ATOM 2434 C C . SER A 1 294 ? 0.011 -4.838 -6.013 1.00 91.94 294 SER A C 1
ATOM 2436 O O . SER A 1 294 ? -0.689 -5.716 -6.521 1.00 91.94 294 SER A O 1
ATOM 2438 N N . PRO A 1 295 ? 0.647 -3.941 -6.784 1.00 88.19 295 PRO A N 1
ATOM 2439 C CA . PRO A 1 295 ? 0.740 -4.080 -8.230 1.00 88.19 295 PRO A CA 1
ATOM 2440 C C . PRO A 1 295 ? 1.391 -5.393 -8.684 1.00 88.19 295 PRO A C 1
ATOM 2442 O O . PRO A 1 295 ? 2.403 -5.817 -8.128 1.00 88.19 295 PRO A O 1
ATOM 2445 N N . TYR A 1 296 ? 0.878 -5.994 -9.764 1.00 85.69 296 TYR A N 1
ATOM 2446 C CA . TYR A 1 296 ? 1.390 -7.269 -10.296 1.00 85.69 296 TYR A CA 1
ATOM 2447 C C . TYR A 1 296 ? 2.881 -7.230 -10.681 1.00 85.69 296 TYR A C 1
ATOM 2449 O O . TYR A 1 296 ? 3.561 -8.253 -10.682 1.00 85.69 296 TYR A O 1
ATOM 2457 N N . PHE A 1 297 ? 3.423 -6.056 -11.017 1.00 85.00 297 PHE A N 1
ATOM 2458 C CA . PHE A 1 297 ? 4.838 -5.911 -11.369 1.00 85.00 297 PHE A CA 1
ATOM 2459 C C . PHE A 1 297 ? 5.784 -5.992 -10.157 1.00 85.00 297 PHE A C 1
ATOM 2461 O O . PHE A 1 297 ? 6.990 -6.131 -10.351 1.00 85.00 297 PHE A O 1
ATOM 2468 N N . HIS A 1 298 ? 5.263 -5.981 -8.922 1.00 86.44 298 HIS A N 1
ATOM 2469 C CA . HIS A 1 298 ? 6.040 -6.254 -7.707 1.00 86.44 298 HIS A CA 1
ATOM 2470 C C . HIS A 1 298 ? 6.186 -7.742 -7.381 1.00 86.44 298 HIS A C 1
ATOM 2472 O O . HIS A 1 298 ? 6.895 -8.079 -6.439 1.00 86.44 298 HIS A O 1
ATOM 2478 N N . GLU A 1 299 ? 5.568 -8.642 -8.148 1.00 88.56 299 GLU A N 1
ATOM 2479 C CA . GLU A 1 299 ? 5.546 -10.078 -7.847 1.00 88.56 299 GLU A CA 1
ATOM 2480 C C . GLU A 1 299 ? 6.935 -10.671 -7.585 1.00 88.56 299 GLU A C 1
ATOM 2482 O O . GLU A 1 299 ? 7.096 -11.397 -6.613 1.00 88.56 299 GLU A O 1
ATOM 2487 N N . LYS A 1 300 ? 7.954 -10.300 -8.374 1.00 86.88 300 LYS A N 1
ATOM 2488 C CA . LYS A 1 300 ? 9.335 -10.773 -8.162 1.00 86.88 300 LYS A CA 1
ATOM 2489 C C . LYS A 1 300 ? 9.893 -10.382 -6.790 1.00 86.88 300 LYS A C 1
ATOM 2491 O O . LYS A 1 300 ? 10.582 -11.171 -6.156 1.00 86.88 300 LYS A O 1
ATOM 2496 N N . TRP A 1 301 ? 9.605 -9.162 -6.341 1.00 84.62 301 TRP A N 1
ATOM 2497 C CA . TRP A 1 301 ? 10.062 -8.646 -5.050 1.00 84.62 301 TRP A CA 1
ATOM 2498 C C . TRP A 1 301 ? 9.291 -9.277 -3.898 1.00 84.62 301 TRP A C 1
ATOM 2500 O O . TRP A 1 301 ? 9.885 -9.648 -2.892 1.00 84.62 301 TRP A O 1
ATOM 2510 N N . ILE A 1 302 ? 7.982 -9.461 -4.069 1.00 91.12 302 ILE A N 1
ATOM 2511 C CA . ILE A 1 302 ? 7.143 -10.150 -3.090 1.00 91.12 302 ILE A CA 1
ATOM 2512 C C . ILE A 1 302 ? 7.615 -11.597 -2.934 1.00 91.12 302 ILE A C 1
ATOM 2514 O O . ILE A 1 302 ? 7.869 -12.015 -1.815 1.00 91.12 302 ILE A O 1
ATOM 2518 N N . GLN A 1 303 ? 7.836 -12.321 -4.033 1.00 90.44 303 GLN A N 1
ATOM 2519 C CA . GLN A 1 303 ? 8.328 -13.705 -4.019 1.00 90.44 303 GLN A CA 1
ATOM 2520 C C . GLN A 1 303 ? 9.728 -13.854 -3.407 1.00 90.44 303 GLN A C 1
ATOM 2522 O O . GLN A 1 303 ? 10.058 -14.920 -2.896 1.00 90.44 303 GLN A O 1
ATOM 2527 N N . LYS A 1 304 ? 10.555 -12.799 -3.432 1.00 90.19 304 LYS A N 1
ATOM 2528 C CA . LYS A 1 304 ? 11.881 -12.806 -2.796 1.00 90.19 304 LYS A CA 1
ATOM 2529 C C . LYS A 1 304 ? 11.795 -12.853 -1.267 1.00 90.19 304 LYS A C 1
ATOM 2531 O O . LYS A 1 304 ? 12.640 -13.479 -0.636 1.00 90.19 304 LYS A O 1
ATOM 2536 N N . PHE A 1 305 ? 10.808 -12.181 -0.673 1.00 90.50 305 PHE A N 1
ATOM 2537 C CA . PHE A 1 305 ? 10.707 -12.013 0.785 1.00 90.50 305 PHE A CA 1
ATOM 2538 C C . PHE A 1 305 ? 9.513 -12.739 1.415 1.00 90.50 305 PHE A C 1
ATOM 2540 O O . PHE A 1 305 ? 9.480 -12.926 2.632 1.00 90.50 305 PHE A O 1
ATOM 2547 N N . PHE A 1 306 ? 8.549 -13.161 0.599 1.00 93.69 306 PHE A N 1
ATOM 2548 C CA . PHE A 1 306 ? 7.330 -13.839 1.006 1.00 93.69 306 PHE A CA 1
ATOM 2549 C C . PHE A 1 306 ? 7.027 -15.029 0.093 1.00 93.69 306 PHE A C 1
ATOM 2551 O O . PHE A 1 306 ? 7.247 -14.989 -1.114 1.00 93.69 306 PHE A O 1
ATOM 2558 N N . THR A 1 307 ? 6.399 -16.058 0.651 1.00 93.56 307 THR A N 1
ATOM 2559 C CA . THR A 1 307 ? 5.867 -17.205 -0.095 1.00 93.56 307 THR A CA 1
ATOM 2560 C C . THR A 1 307 ? 4.391 -16.982 -0.439 1.00 93.56 307 THR A C 1
ATOM 2562 O O . THR A 1 307 ? 3.516 -17.663 0.090 1.00 93.56 307 THR A O 1
ATOM 2565 N N . LEU A 1 308 ? 4.103 -15.981 -1.280 1.00 96.00 308 LEU A N 1
ATOM 2566 C CA . LEU A 1 308 ? 2.735 -15.618 -1.679 1.00 96.00 308 LEU A CA 1
ATOM 2567 C C . LEU A 1 308 ? 2.494 -15.848 -3.172 1.00 96.00 308 LEU A C 1
ATOM 2569 O O . LEU A 1 308 ? 3.357 -15.588 -4.013 1.00 96.00 308 LEU A O 1
ATOM 2573 N N . PHE A 1 309 ? 1.269 -16.243 -3.499 1.00 93.94 309 PHE A N 1
ATOM 2574 C CA . PHE A 1 309 ? 0.790 -16.439 -4.860 1.00 93.94 309 PHE A CA 1
ATOM 2575 C C . PHE A 1 309 ? -0.154 -15.314 -5.271 1.00 93.94 309 PHE A C 1
ATOM 2577 O O . PHE A 1 309 ? -0.997 -14.867 -4.493 1.00 93.94 309 PHE A O 1
ATOM 2584 N N . MET A 1 310 ? -0.023 -14.856 -6.513 1.00 94.19 310 MET A N 1
ATOM 2585 C CA . MET A 1 310 ? -0.851 -13.782 -7.052 1.00 94.19 310 MET A CA 1
ATOM 2586 C C . MET A 1 310 ? -2.195 -14.318 -7.569 1.00 94.19 310 MET A C 1
ATOM 2588 O O . MET A 1 310 ? -2.239 -15.270 -8.350 1.00 94.19 310 MET A O 1
ATOM 2592 N N . LEU A 1 311 ? -3.291 -13.670 -7.178 1.00 93.31 311 LEU A N 1
ATOM 2593 C CA . LEU A 1 311 ? -4.616 -13.843 -7.778 1.00 93.31 311 LEU A CA 1
ATOM 2594 C C . LEU A 1 311 ? -4.787 -12.898 -8.976 1.00 93.31 311 LEU A C 1
ATOM 2596 O O . LEU A 1 311 ? -4.240 -11.798 -8.990 1.00 93.31 311 LEU A O 1
ATOM 2600 N N . ASP A 1 312 ? -5.592 -13.291 -9.964 1.00 89.94 312 ASP A N 1
ATOM 2601 C CA . ASP A 1 312 ? -5.765 -12.536 -11.220 1.00 89.94 312 ASP A CA 1
ATOM 2602 C C . ASP A 1 312 ? -6.723 -11.328 -11.090 1.00 89.94 312 ASP A C 1
ATOM 2604 O O . ASP A 1 312 ? -6.864 -10.530 -12.019 1.00 89.94 312 ASP A O 1
ATOM 2608 N N . TYR A 1 313 ? -7.368 -11.174 -9.933 1.00 90.62 313 TYR A N 1
ATOM 2609 C CA . TYR A 1 313 ? -8.390 -10.168 -9.648 1.00 90.62 313 TYR A CA 1
ATOM 2610 C C . TYR A 1 313 ? -7.873 -8.729 -9.696 1.00 90.62 313 TYR A C 1
ATOM 2612 O O . TYR A 1 313 ? -7.013 -8.345 -8.903 1.00 90.62 313 TYR A O 1
ATOM 2620 N N . LYS A 1 314 ? -8.441 -7.909 -10.587 1.00 88.81 314 LYS A N 1
ATOM 2621 C CA . LYS A 1 314 ? -8.133 -6.476 -10.708 1.00 88.81 314 LYS A CA 1
ATOM 2622 C C . LYS A 1 314 ? -8.831 -5.683 -9.598 1.00 88.81 314 LYS A C 1
ATOM 2624 O O . LYS A 1 314 ? -10.050 -5.550 -9.606 1.00 88.81 314 LYS A O 1
ATOM 2629 N N . ILE A 1 315 ? -8.058 -5.144 -8.655 1.00 89.31 315 ILE A N 1
ATOM 2630 C CA . ILE A 1 315 ? -8.588 -4.423 -7.485 1.00 89.31 315 ILE A CA 1
ATOM 2631 C C . ILE A 1 315 ? -8.663 -2.923 -7.759 1.00 89.31 315 ILE A C 1
ATOM 2633 O O . ILE A 1 315 ? -7.647 -2.302 -8.068 1.00 89.31 315 ILE A O 1
ATOM 2637 N N . GLU A 1 316 ? -9.838 -2.319 -7.609 1.00 85.00 316 GLU A N 1
ATOM 2638 C CA . GLU A 1 316 ? -10.043 -0.884 -7.840 1.00 85.00 316 GLU A CA 1
ATOM 2639 C C . GLU A 1 316 ? -10.043 -0.055 -6.546 1.00 85.00 316 GLU A C 1
ATOM 2641 O O . GLU A 1 316 ? -10.499 -0.503 -5.490 1.00 85.00 316 GLU A O 1
ATOM 2646 N N . TYR A 1 317 ? -9.592 1.197 -6.662 1.00 84.94 317 TYR A N 1
ATOM 2647 C CA . TYR A 1 317 ? -9.597 2.206 -5.601 1.00 84.94 317 TYR A CA 1
ATOM 2648 C C . TYR A 1 317 ? -10.472 3.404 -6.012 1.00 84.94 317 TYR A C 1
ATOM 2650 O O . TYR A 1 317 ? -10.534 3.755 -7.189 1.00 84.94 317 TYR A O 1
ATOM 2658 N N . THR A 1 318 ? -11.137 4.043 -5.047 1.00 77.00 318 THR A N 1
ATOM 2659 C CA . THR A 1 318 ? -12.080 5.162 -5.242 1.00 77.00 318 THR A CA 1
ATOM 2660 C C . THR A 1 318 ? -11.391 6.411 -5.792 1.00 77.00 318 THR A C 1
ATOM 2662 O O . THR A 1 318 ? -11.883 7.056 -6.713 1.00 77.00 318 THR A O 1
ATOM 2665 N N . SER A 1 319 ? -10.221 6.748 -5.250 1.00 64.25 319 SER A N 1
ATOM 2666 C CA . SER A 1 319 ? -9.339 7.786 -5.776 1.00 64.25 319 SER A CA 1
ATOM 2667 C C . SER A 1 319 ? -8.334 7.128 -6.713 1.00 64.25 319 SER A C 1
ATOM 2669 O O . SER A 1 319 ? -7.271 6.708 -6.262 1.00 64.25 319 SER A O 1
ATOM 2671 N N . LEU A 1 320 ? -8.695 6.982 -7.996 1.00 53.34 320 LEU A N 1
ATOM 2672 C CA . LEU A 1 320 ? -7.865 6.286 -8.984 1.00 53.34 320 LEU A CA 1
ATOM 2673 C C . LEU A 1 320 ? -6.425 6.831 -8.966 1.00 53.34 320 LEU A C 1
ATOM 2675 O O . LEU A 1 320 ? -6.215 7.991 -9.336 1.00 53.34 320 LEU A O 1
ATOM 2679 N N . PRO A 1 321 ? -5.412 6.005 -8.644 1.00 51.59 321 PRO A N 1
ATOM 2680 C CA . PRO A 1 321 ? -4.060 6.271 -9.110 1.00 51.59 321 PRO A CA 1
ATOM 2681 C C . PRO A 1 321 ? -4.116 6.428 -10.637 1.00 51.59 321 PRO A C 1
ATOM 2683 O O . PRO A 1 321 ? -4.835 5.671 -11.293 1.00 51.59 321 PRO A O 1
ATOM 2686 N N . HIS A 1 322 ? -3.358 7.353 -11.235 1.00 50.56 322 HIS A N 1
ATOM 2687 C CA . HIS A 1 322 ? -3.292 7.494 -12.703 1.00 50.56 322 HIS A CA 1
ATOM 2688 C C . HIS A 1 322 ? -2.997 6.154 -13.416 1.00 50.56 322 HIS A C 1
ATOM 2690 O O . HIS A 1 322 ? -3.459 5.946 -14.533 1.00 50.56 322 HIS A O 1
ATOM 2696 N N . LEU A 1 323 ? -2.343 5.207 -12.723 1.00 49.22 323 LEU A N 1
ATOM 2697 C CA . LEU A 1 323 ? -2.114 3.820 -13.155 1.00 49.22 323 LEU A CA 1
ATOM 2698 C C . LEU A 1 323 ? -3.384 2.996 -13.448 1.00 49.22 323 LEU A C 1
ATOM 2700 O O . LEU A 1 323 ? -3.279 1.937 -14.057 1.00 49.22 323 LEU A O 1
ATOM 2704 N N . CYS A 1 324 ? -4.561 3.422 -12.989 1.00 48.91 324 CYS A N 1
ATOM 2705 C CA . CYS A 1 324 ? -5.828 2.718 -13.205 1.00 48.91 324 CYS A CA 1
ATOM 2706 C C . CYS A 1 324 ? -6.616 3.253 -14.418 1.00 48.91 324 CYS A C 1
ATOM 2708 O O . CYS A 1 324 ? -7.743 2.815 -14.638 1.00 48.91 324 CYS A O 1
ATOM 2710 N N . ARG A 1 325 ? -6.064 4.204 -15.194 1.00 48.47 325 ARG A N 1
ATOM 2711 C CA . ARG A 1 325 ? -6.711 4.768 -16.392 1.00 48.47 325 ARG A CA 1
ATOM 2712 C C . ARG A 1 325 ? -6.245 4.030 -17.658 1.00 48.47 325 ARG A C 1
ATOM 2714 O O . ARG A 1 325 ? -5.048 3.901 -17.890 1.00 48.47 325 ARG A O 1
ATOM 2721 N N . GLY A 1 326 ? -7.188 3.552 -18.476 1.00 51.78 326 GLY A N 1
ATOM 2722 C CA . GLY A 1 326 ? -6.931 2.929 -19.788 1.00 51.78 326 GLY A CA 1
ATOM 2723 C C . GLY A 1 326 ? -7.392 1.468 -19.921 1.00 51.78 326 GLY A C 1
ATOM 2724 O O . GLY A 1 326 ? -7.843 0.849 -18.959 1.00 51.78 326 GLY A O 1
ATOM 2725 N N . ARG A 1 327 ? -7.247 0.888 -21.127 1.00 51.00 327 ARG A N 1
ATOM 2726 C CA . ARG A 1 327 ? -7.752 -0.462 -21.493 1.00 51.00 327 ARG A CA 1
ATOM 2727 C C . ARG A 1 327 ? -7.220 -1.612 -20.615 1.00 51.00 327 ARG A C 1
ATOM 2729 O O . ARG A 1 327 ? -7.820 -2.680 -20.576 1.00 51.00 327 ARG A O 1
ATOM 2736 N N . LYS A 1 328 ? -6.096 -1.418 -19.913 1.00 57.50 328 LYS A N 1
ATOM 2737 C CA . LYS A 1 328 ? -5.424 -2.454 -19.101 1.00 57.50 328 LYS A CA 1
ATOM 2738 C C . LYS A 1 328 ? -6.050 -2.640 -17.702 1.00 57.50 328 LYS A C 1
ATOM 2740 O O . LYS A 1 328 ? -5.873 -3.706 -17.102 1.00 57.50 328 LYS A O 1
ATOM 2745 N N . GLY A 1 329 ? -6.853 -1.681 -17.223 1.00 71.44 329 GLY A N 1
ATOM 2746 C CA . GLY A 1 329 ? -7.482 -1.700 -15.894 1.00 71.44 329 GLY A CA 1
ATOM 2747 C C . GLY A 1 329 ? -6.483 -1.535 -14.740 1.00 71.44 329 GLY A C 1
ATOM 2748 O O . GLY A 1 329 ? -5.307 -1.252 -14.963 1.00 71.44 329 GLY A O 1
ATOM 2749 N N . SER A 1 330 ? -6.938 -1.723 -13.495 1.00 83.12 330 SER A N 1
ATOM 2750 C CA . SER A 1 330 ? -6.067 -1.590 -12.316 1.00 83.12 330 SER A CA 1
ATOM 2751 C C . SER A 1 330 ? -4.900 -2.592 -12.338 1.00 83.12 330 SER A C 1
ATOM 2753 O O . SER A 1 330 ? -5.117 -3.771 -12.644 1.00 83.12 330 SER A O 1
ATOM 2755 N N . PRO A 1 331 ? -3.666 -2.185 -11.974 1.00 84.19 331 PRO A N 1
ATOM 2756 C CA . PRO A 1 331 ? -2.528 -3.091 -11.842 1.00 84.19 331 PRO A CA 1
ATOM 2757 C C . PRO A 1 331 ? -2.508 -3.847 -10.507 1.00 84.19 331 PRO A C 1
ATOM 2759 O O . PRO A 1 331 ? -1.718 -4.777 -10.360 1.00 84.19 331 PRO A O 1
ATOM 2762 N N . VAL A 1 332 ? -3.330 -3.458 -9.529 1.00 89.12 332 VAL A N 1
ATOM 2763 C CA . VAL A 1 332 ? -3.288 -4.025 -8.174 1.00 89.12 332 VAL A CA 1
ATOM 2764 C C . VAL A 1 332 ? -3.952 -5.399 -8.144 1.00 89.12 332 VAL A C 1
ATOM 2766 O O . VAL A 1 332 ? -4.997 -5.609 -8.769 1.00 89.12 332 VAL A O 1
ATOM 2769 N N . ARG A 1 333 ? -3.307 -6.340 -7.452 1.00 92.25 333 ARG A N 1
ATOM 2770 C CA . ARG A 1 333 ? -3.714 -7.734 -7.244 1.00 92.25 333 ARG A CA 1
ATOM 2771 C C . ARG A 1 333 ? -3.623 -8.092 -5.761 1.00 92.25 333 ARG A C 1
ATOM 2773 O O . ARG A 1 333 ? -3.000 -7.376 -4.977 1.00 92.25 333 ARG A O 1
ATOM 2780 N N . MET A 1 334 ? -4.234 -9.218 -5.403 1.00 96.38 334 MET A N 1
ATOM 2781 C CA . MET A 1 334 ? -4.034 -9.864 -4.105 1.00 96.38 334 MET A CA 1
ATOM 2782 C C . MET A 1 334 ? -2.904 -10.886 -4.224 1.00 96.38 334 MET A C 1
ATOM 2784 O O . MET A 1 334 ? -2.919 -11.712 -5.136 1.00 96.38 334 MET A O 1
ATOM 2788 N N . PHE A 1 335 ? -1.965 -10.853 -3.288 1.00 97.38 335 PHE A N 1
ATOM 2789 C CA . PHE A 1 335 ? -0.932 -11.863 -3.090 1.00 97.38 335 PHE A CA 1
ATOM 2790 C C . PHE A 1 335 ? -1.226 -12.600 -1.791 1.00 97.38 335 PHE A C 1
ATOM 2792 O O . PHE A 1 335 ? -1.386 -11.957 -0.756 1.00 97.38 335 PHE A O 1
ATOM 2799 N N . THR A 1 336 ? -1.329 -13.925 -1.829 1.00 97.62 336 THR A N 1
ATOM 2800 C CA . THR A 1 336 ? -1.755 -14.694 -0.660 1.00 97.62 336 THR A CA 1
ATOM 2801 C C . THR A 1 336 ? -1.118 -16.074 -0.562 1.00 97.62 336 THR A C 1
ATOM 2803 O O . THR A 1 336 ? -0.747 -16.669 -1.570 1.00 97.62 336 THR A O 1
ATOM 2806 N N . ASP A 1 337 ? -0.991 -16.572 0.665 1.00 96.44 337 ASP A N 1
ATOM 2807 C CA . ASP A 1 337 ? -0.657 -17.963 0.994 1.00 96.44 337 ASP A CA 1
ATOM 2808 C C . ASP A 1 337 ? -1.911 -18.843 1.172 1.00 96.44 337 ASP A C 1
ATOM 2810 O O . ASP A 1 337 ? -1.811 -20.059 1.345 1.00 96.44 337 ASP A O 1
ATOM 2814 N N . CYS A 1 338 ? -3.106 -18.249 1.111 1.00 95.31 338 CYS A N 1
ATOM 2815 C CA . CYS A 1 338 ? -4.366 -18.977 1.123 1.00 95.31 338 CYS A CA 1
ATOM 2816 C C . CYS A 1 338 ? -4.516 -19.834 -0.142 1.00 95.31 338 CYS A C 1
ATOM 2818 O O . CYS A 1 338 ? -4.021 -19.499 -1.222 1.00 95.31 338 CYS A O 1
ATOM 2820 N N . LYS A 1 339 ? -5.279 -20.926 -0.031 1.00 93.00 339 LYS A N 1
ATOM 2821 C CA . LYS A 1 339 ? -5.600 -21.789 -1.175 1.00 93.00 339 LYS A CA 1
ATOM 2822 C C . LYS A 1 339 ? -6.334 -20.986 -2.256 1.00 93.00 339 LYS A C 1
ATOM 2824 O O . LYS A 1 339 ? -7.366 -20.380 -2.002 1.00 93.00 339 LYS A O 1
ATOM 2829 N N . LEU A 1 340 ? -5.828 -20.998 -3.486 1.00 92.88 340 LEU A N 1
ATOM 2830 C CA . LEU A 1 340 ? -6.341 -20.122 -4.550 1.00 92.88 340 LEU A CA 1
ATOM 2831 C C . LEU A 1 340 ? -7.780 -20.452 -4.980 1.00 92.88 340 LEU A C 1
ATOM 2833 O O . LEU A 1 340 ? -8.507 -19.559 -5.412 1.00 92.88 340 LEU A O 1
ATOM 2837 N N . ASN A 1 341 ? -8.219 -21.702 -4.811 1.00 90.81 341 ASN A N 1
ATOM 2838 C CA . ASN A 1 341 ? -9.595 -22.122 -5.090 1.00 90.81 341 ASN A CA 1
ATOM 2839 C C . ASN A 1 341 ? -10.624 -21.592 -4.079 1.00 90.81 341 ASN A C 1
ATOM 2841 O O . ASN A 1 341 ? -11.816 -21.637 -4.371 1.00 90.81 341 ASN A O 1
ATOM 2845 N N . THR A 1 342 ? -10.204 -21.075 -2.918 1.00 91.69 342 THR A N 1
ATOM 2846 C CA . THR A 1 342 ? -11.140 -20.542 -1.915 1.00 91.69 342 THR A CA 1
ATOM 2847 C C . THR A 1 342 ? -11.607 -19.126 -2.228 1.00 91.69 342 THR A C 1
ATOM 2849 O O . THR A 1 342 ? -12.435 -18.588 -1.499 1.00 91.69 342 THR A O 1
ATOM 2852 N N . PHE A 1 343 ? -11.079 -18.503 -3.283 1.00 94.00 343 PHE A N 1
ATOM 2853 C CA . PHE A 1 343 ? -11.486 -17.170 -3.706 1.00 94.00 343 PHE A CA 1
ATOM 2854 C C . PHE A 1 343 ? -12.431 -17.272 -4.908 1.00 94.00 343 PHE A C 1
ATOM 2856 O O . PHE A 1 343 ? -11.945 -17.529 -6.010 1.00 94.00 343 PHE A O 1
ATOM 2863 N N . PRO A 1 344 ? -13.748 -17.064 -4.739 1.00 91.75 344 PRO A N 1
ATOM 2864 C CA . PRO A 1 344 ? -14.693 -17.007 -5.858 1.00 91.75 344 PRO A CA 1
ATOM 2865 C C . PRO A 1 344 ? -14.442 -15.765 -6.734 1.00 91.75 344 PRO A C 1
ATOM 2867 O O . PRO A 1 344 ? -13.715 -14.872 -6.307 1.00 91.75 344 PRO A O 1
ATOM 2870 N N . PRO A 1 345 ? -15.007 -15.673 -7.948 1.00 89.75 345 PRO A N 1
ATOM 2871 C CA . PRO A 1 345 ? -14.696 -14.576 -8.855 1.00 89.75 345 PRO A CA 1
ATOM 2872 C C . PRO A 1 345 ? -15.216 -13.236 -8.318 1.00 89.75 345 PRO A C 1
ATOM 2874 O O . PRO A 1 345 ? -16.237 -13.186 -7.629 1.00 89.75 345 PRO A O 1
ATOM 2877 N N . LEU A 1 346 ? -14.516 -12.140 -8.647 1.00 86.25 346 LEU A N 1
ATOM 2878 C CA . LEU A 1 346 ? -14.978 -10.778 -8.332 1.00 86.25 346 LEU A CA 1
ATOM 2879 C C . LEU A 1 346 ? -16.331 -10.472 -8.983 1.00 86.25 346 LEU A C 1
ATOM 2881 O O . LEU A 1 346 ? -17.169 -9.799 -8.386 1.00 86.25 346 LEU A O 1
ATOM 2885 N N . ASP A 1 347 ? -16.504 -10.957 -10.209 1.00 83.50 347 ASP A N 1
ATOM 2886 C CA . ASP A 1 347 ? -17.720 -10.875 -11.000 1.00 83.50 347 ASP A CA 1
ATOM 2887 C C . ASP A 1 347 ? -17.754 -12.037 -12.006 1.00 83.50 347 ASP A C 1
ATOM 2889 O O . ASP A 1 347 ? -16.707 -12.551 -12.410 1.00 83.50 347 ASP A O 1
ATOM 2893 N N . ASP A 1 348 ? -18.955 -12.440 -12.414 1.00 81.69 348 ASP A N 1
ATOM 2894 C CA . ASP A 1 348 ? -19.153 -13.581 -13.318 1.00 81.69 348 ASP A CA 1
ATOM 2895 C C . ASP A 1 348 ? -18.846 -13.241 -14.790 1.00 81.69 348 ASP A C 1
ATOM 2897 O O . ASP A 1 348 ? -18.748 -14.131 -15.633 1.00 81.69 348 ASP A O 1
ATOM 2901 N N . ASN A 1 349 ? -18.666 -11.956 -15.114 1.00 86.69 349 ASN A N 1
ATOM 2902 C CA . ASN A 1 349 ? -18.536 -11.470 -16.489 1.00 86.69 349 ASN A CA 1
ATOM 2903 C C . ASN A 1 349 ? -17.085 -11.354 -16.966 1.00 86.69 349 ASN A C 1
ATOM 2905 O O . ASN A 1 349 ? -16.864 -11.228 -18.166 1.00 86.69 349 ASN A O 1
ATOM 2909 N N . ASN A 1 350 ? -16.101 -11.355 -16.061 1.00 87.38 350 ASN A N 1
ATOM 2910 C CA . ASN A 1 350 ? -14.686 -11.138 -16.384 1.00 87.38 350 ASN A CA 1
ATOM 2911 C C . ASN A 1 350 ? -13.770 -12.296 -15.978 1.00 87.38 350 ASN A C 1
ATOM 2913 O O . ASN A 1 350 ? -12.608 -12.333 -16.405 1.00 87.38 350 ASN A O 1
ATOM 2917 N N . TYR A 1 351 ? -14.261 -13.243 -15.176 1.00 91.69 351 TYR A N 1
ATOM 2918 C CA . TYR A 1 351 ? -13.455 -14.320 -14.608 1.00 91.69 351 TYR A CA 1
ATOM 2919 C C . TYR A 1 351 ? -14.050 -15.698 -14.901 1.00 91.69 351 TYR A C 1
ATOM 2921 O O . TYR A 1 351 ? -15.259 -15.874 -14.969 1.00 91.69 351 TYR A O 1
ATOM 2929 N N . LYS A 1 352 ? -13.177 -16.695 -15.049 1.00 92.50 352 LYS A N 1
ATOM 2930 C CA . LYS A 1 352 ? -13.530 -18.114 -15.201 1.00 92.50 352 LYS A CA 1
ATOM 2931 C C . LYS A 1 352 ? -12.709 -18.970 -14.258 1.00 92.50 352 LYS A C 1
ATOM 2933 O O . LYS A 1 352 ? -11.589 -18.594 -13.916 1.00 92.50 352 LYS A O 1
ATOM 2938 N N . TYR A 1 353 ? -13.228 -20.134 -13.893 1.00 94.31 353 TYR A N 1
ATOM 2939 C CA . TYR A 1 353 ? -12.439 -21.139 -13.194 1.00 94.31 353 TYR A CA 1
ATOM 2940 C C . TYR A 1 353 ? -11.514 -21.871 -14.174 1.00 94.31 353 TYR A C 1
ATOM 2942 O O . TYR A 1 353 ? -11.911 -22.185 -15.295 1.00 94.31 353 TYR A O 1
ATOM 2950 N N . CYS A 1 354 ? -10.271 -22.115 -13.771 1.00 94.19 354 CYS A N 1
ATOM 2951 C CA . CYS A 1 354 ? -9.337 -22.962 -14.499 1.00 94.19 354 CYS A CA 1
ATOM 2952 C C . CYS A 1 354 ? -9.115 -24.251 -13.709 1.00 94.19 354 CYS A C 1
ATOM 2954 O O . CYS A 1 354 ? -8.454 -24.219 -12.669 1.00 94.19 354 CYS A O 1
ATOM 2956 N N . ASP A 1 355 ? -9.611 -25.376 -14.227 1.00 94.00 355 ASP A N 1
ATOM 2957 C CA . ASP A 1 355 ? -9.509 -26.682 -13.563 1.00 94.00 355 ASP A CA 1
ATOM 2958 C C . ASP A 1 355 ? -8.060 -27.156 -13.407 1.00 94.00 355 ASP A C 1
ATOM 2960 O O . ASP A 1 355 ? -7.706 -27.759 -12.400 1.00 94.00 355 ASP A O 1
ATOM 2964 N N . TYR A 1 356 ? -7.178 -26.826 -14.350 1.00 94.06 356 TYR A N 1
ATOM 2965 C CA . TYR A 1 356 ? -5.766 -27.212 -14.272 1.00 94.06 356 TYR A CA 1
ATOM 2966 C C . TYR A 1 356 ? -5.018 -26.459 -13.167 1.00 94.06 356 TYR A C 1
ATOM 2968 O O . TYR A 1 356 ? -4.224 -27.037 -12.432 1.00 94.06 356 TYR A O 1
ATOM 2976 N N . CYS A 1 357 ? -5.282 -25.157 -13.025 1.00 91.94 357 CYS A N 1
ATOM 2977 C CA . CYS A 1 357 ? -4.642 -24.330 -12.000 1.00 91.94 357 CYS A CA 1
ATOM 2978 C C . CYS A 1 357 ? -5.406 -24.308 -10.670 1.00 91.94 357 CYS A C 1
ATOM 2980 O O . CYS A 1 357 ? -4.918 -23.698 -9.720 1.00 91.94 357 CYS A O 1
ATOM 2982 N N . GLN A 1 358 ? -6.608 -24.893 -10.622 1.00 94.19 358 GLN A N 1
ATOM 2983 C CA . GLN A 1 358 ? -7.514 -24.873 -9.472 1.00 94.19 358 GLN A CA 1
ATOM 2984 C C . GLN A 1 358 ? -7.713 -23.453 -8.910 1.00 94.19 358 GLN A C 1
ATOM 2986 O O . GLN A 1 358 ? -7.623 -23.211 -7.706 1.00 94.19 358 GLN A O 1
ATOM 2991 N N . ARG A 1 359 ? -7.934 -22.470 -9.792 1.00 93.44 359 ARG A N 1
ATOM 2992 C CA . ARG A 1 359 ? -8.146 -21.061 -9.418 1.00 93.44 359 ARG A CA 1
ATOM 2993 C C . ARG A 1 359 ? -8.954 -20.324 -10.473 1.00 93.44 359 ARG A C 1
ATOM 2995 O O . ARG A 1 359 ? -8.943 -20.707 -11.642 1.00 93.44 359 ARG A O 1
ATOM 3002 N N . TYR A 1 360 ? -9.592 -19.231 -10.076 1.00 93.44 360 TYR A N 1
ATOM 3003 C CA . TYR A 1 360 ? -10.209 -18.317 -11.030 1.00 93.44 360 TYR A CA 1
ATOM 3004 C C . TYR A 1 360 ? -9.160 -17.416 -11.688 1.00 93.44 360 TYR A C 1
ATOM 3006 O O . TYR A 1 360 ? -8.227 -16.931 -11.044 1.00 93.44 360 TYR A O 1
ATOM 3014 N N . THR A 1 361 ? -9.329 -17.192 -12.985 1.00 91.69 361 THR A N 1
ATOM 3015 C CA . THR A 1 361 ? -8.454 -16.379 -13.834 1.00 91.69 361 THR A CA 1
ATOM 3016 C C . THR A 1 361 ? -9.295 -15.458 -14.703 1.00 91.69 361 THR A C 1
ATOM 3018 O O . THR A 1 361 ? -10.502 -15.657 -14.833 1.00 91.69 361 THR A O 1
ATOM 3021 N N . LEU A 1 362 ? -8.676 -14.472 -15.354 1.00 88.38 362 LEU A N 1
ATOM 3022 C CA . LEU A 1 362 ? -9.384 -13.664 -16.356 1.00 88.38 362 LEU A CA 1
ATOM 3023 C C . LEU A 1 362 ? -9.935 -14.558 -17.481 1.00 88.38 362 LEU A C 1
ATOM 3025 O O . LEU A 1 362 ? -9.283 -15.529 -17.877 1.00 88.38 362 LEU A O 1
ATOM 3029 N N . LEU A 1 363 ? -11.101 -14.211 -18.034 1.00 88.88 363 LEU A N 1
ATOM 3030 C CA . LEU A 1 363 ? -11.712 -14.943 -19.154 1.00 88.88 363 LEU A CA 1
ATOM 3031 C C . LEU A 1 363 ? -10.760 -15.079 -20.349 1.00 88.88 363 LEU A C 1
ATOM 3033 O O . LEU A 1 363 ? -10.653 -16.152 -20.949 1.00 88.88 363 LEU A O 1
ATOM 3037 N N . THR A 1 364 ? -10.020 -14.012 -20.645 1.00 85.75 364 THR A N 1
ATOM 3038 C CA . THR A 1 364 ? -9.044 -13.942 -21.739 1.00 85.75 364 THR A CA 1
ATOM 3039 C C . THR A 1 364 ? -7.732 -14.670 -21.439 1.00 85.75 364 THR A C 1
ATOM 3041 O O . THR A 1 364 ? -6.983 -14.979 -22.366 1.00 85.75 364 THR A O 1
ATOM 3044 N N . ASN A 1 365 ? -7.441 -14.982 -20.169 1.00 88.31 365 ASN A N 1
ATOM 3045 C CA . ASN A 1 365 ? -6.236 -15.709 -19.785 1.00 88.31 365 ASN A CA 1
ATOM 3046 C C . ASN A 1 365 ? -6.392 -17.182 -20.193 1.00 88.31 365 ASN A C 1
ATOM 3048 O O . ASN A 1 365 ? -7.299 -17.888 -19.738 1.00 88.31 365 ASN A O 1
ATOM 3052 N N . LYS A 1 366 ? -5.541 -17.642 -21.110 1.00 88.81 366 LYS A N 1
ATOM 3053 C CA . LYS A 1 366 ? -5.507 -19.039 -21.550 1.00 88.81 366 LYS A CA 1
ATOM 3054 C C . LYS A 1 366 ? -4.487 -19.799 -20.707 1.00 88.81 366 LYS A C 1
ATOM 3056 O O . LYS A 1 366 ? -3.394 -19.296 -20.453 1.00 88.81 366 LYS A O 1
ATOM 3061 N N . HIS A 1 367 ? -4.849 -21.009 -20.289 1.00 92.31 367 HIS A N 1
ATOM 3062 C CA . HIS A 1 367 ? -3.910 -21.904 -19.626 1.00 92.31 367 HIS A CA 1
ATOM 3063 C C . HIS A 1 367 ? -2.814 -22.312 -20.615 1.00 92.31 367 HIS A C 1
ATOM 3065 O O . HIS A 1 367 ? -3.108 -22.726 -21.737 1.00 92.31 367 HIS A O 1
ATOM 3071 N N . CYS A 1 368 ? -1.557 -22.191 -20.202 1.00 92.31 368 CYS A N 1
ATOM 3072 C CA . CYS A 1 368 ? -0.430 -22.725 -20.942 1.00 92.31 368 CYS A CA 1
ATOM 3073 C C . CYS A 1 368 ? -0.061 -24.092 -20.368 1.00 92.31 368 CYS A C 1
ATOM 3075 O O . CYS A 1 368 ? 0.448 -24.163 -19.252 1.00 92.31 368 CYS A O 1
ATOM 3077 N N . PHE A 1 369 ? -0.272 -25.150 -21.152 1.00 92.69 369 PHE A N 1
ATOM 3078 C CA . PHE A 1 369 ? 0.053 -26.523 -20.758 1.00 92.69 369 PHE A CA 1
ATOM 3079 C C . PHE A 1 369 ? 1.562 -26.772 -20.637 1.00 92.69 369 PHE A C 1
ATOM 3081 O O . PHE A 1 369 ? 1.978 -27.546 -19.786 1.00 92.69 369 PHE A O 1
ATOM 3088 N N . GLU A 1 370 ? 2.390 -26.065 -21.415 1.00 91.75 370 GLU A N 1
ATOM 3089 C CA . GLU A 1 370 ? 3.856 -26.163 -21.317 1.00 91.75 370 GLU A CA 1
ATOM 3090 C C . GLU A 1 370 ? 4.385 -25.538 -20.013 1.00 91.75 370 GLU A C 1
ATOM 3092 O O . GLU A 1 370 ? 5.279 -26.081 -19.375 1.00 91.75 370 GLU A O 1
ATOM 3097 N N . CYS A 1 371 ? 3.800 -24.421 -19.563 1.00 89.31 371 CYS A N 1
ATOM 3098 C CA . CYS A 1 371 ? 4.124 -23.819 -18.262 1.00 89.31 371 CYS A CA 1
ATOM 3099 C C . CYS A 1 371 ? 3.302 -24.391 -17.096 1.00 89.31 371 CYS A C 1
ATOM 3101 O O . CYS A 1 371 ? 3.519 -23.977 -15.958 1.00 89.31 371 CYS A O 1
ATOM 3103 N N . ASN A 1 372 ? 2.315 -25.243 -17.379 1.00 91.06 372 ASN A N 1
ATOM 3104 C CA . ASN A 1 372 ? 1.275 -25.681 -16.448 1.00 91.06 372 ASN A CA 1
ATOM 3105 C C . ASN A 1 372 ? 0.655 -24.523 -15.631 1.00 91.06 372 ASN A C 1
ATOM 3107 O O . ASN A 1 372 ? 0.484 -24.595 -14.413 1.00 91.06 372 ASN A O 1
ATOM 3111 N N . SER A 1 373 ? 0.375 -23.392 -16.289 1.00 89.44 373 SER A N 1
ATOM 3112 C CA . SER A 1 373 ? -0.083 -22.176 -15.606 1.00 89.44 373 SER A CA 1
ATOM 3113 C C . SER A 1 373 ? -0.856 -21.223 -16.519 1.00 89.44 373 SER A C 1
ATOM 3115 O O . SER A 1 373 ? -0.582 -21.110 -17.713 1.00 89.44 373 SER A O 1
ATOM 3117 N N . CYS A 1 374 ? -1.809 -20.483 -15.949 1.00 90.69 374 CYS A N 1
ATOM 3118 C CA . CYS A 1 374 ? -2.439 -19.326 -16.594 1.00 90.69 374 CYS A CA 1
ATOM 3119 C C . CYS A 1 374 ? -1.565 -18.082 -16.385 1.00 90.69 374 CYS A C 1
ATOM 3121 O O . CYS A 1 374 ? -1.613 -17.449 -15.330 1.00 90.69 374 CYS A O 1
ATOM 3123 N N . THR A 1 375 ? -0.742 -17.741 -17.373 1.00 86.44 375 THR A N 1
ATOM 3124 C CA . THR A 1 375 ? 0.396 -16.825 -17.188 1.00 86.44 375 THR A CA 1
ATOM 3125 C C . THR A 1 375 ? 0.118 -15.356 -17.506 1.00 86.44 375 THR A C 1
ATOM 3127 O O . THR A 1 375 ? 0.954 -14.507 -17.189 1.00 86.44 375 THR A O 1
ATOM 3130 N N . SER A 1 376 ? -0.995 -15.029 -18.174 1.00 83.31 376 SER A N 1
ATOM 3131 C CA . SER A 1 376 ? -1.299 -13.636 -18.531 1.00 83.31 376 SER A CA 1
ATOM 3132 C C . SER A 1 376 ? -1.642 -12.817 -17.285 1.00 83.31 376 SER A C 1
ATOM 3134 O O . SER A 1 376 ? -2.565 -13.152 -16.549 1.00 83.31 376 SER A O 1
ATOM 3136 N N . LYS A 1 377 ? -0.903 -11.726 -17.047 1.00 78.75 377 LYS A N 1
ATOM 3137 C CA . LYS A 1 377 ? -1.058 -10.880 -15.843 1.00 78.75 377 LYS A CA 1
ATOM 3138 C C . LYS A 1 377 ? -1.929 -9.642 -16.081 1.00 78.75 377 LYS A C 1
ATOM 3140 O O . LYS A 1 377 ? -2.555 -9.120 -15.154 1.00 78.75 377 LYS A O 1
ATOM 3145 N N . ASP A 1 378 ? -1.966 -9.156 -17.320 1.00 72.38 378 ASP A N 1
ATOM 3146 C CA . ASP A 1 378 ? -2.730 -7.976 -17.744 1.00 72.38 378 ASP A CA 1
ATOM 3147 C C . ASP A 1 378 ? -4.031 -8.331 -18.490 1.00 72.38 378 ASP A C 1
ATOM 3149 O O . ASP A 1 378 ? -4.894 -7.465 -18.664 1.00 72.38 378 ASP A O 1
ATOM 3153 N N . GLY A 1 379 ? -4.219 -9.609 -18.835 1.00 71.44 379 GLY A N 1
ATOM 3154 C CA . GLY A 1 379 ? -5.372 -10.118 -19.575 1.00 71.44 379 GLY A CA 1
ATOM 3155 C C . GLY A 1 379 ? -5.165 -10.142 -21.088 1.00 71.44 379 GLY A C 1
ATOM 3156 O O . GLY A 1 379 ? -6.057 -10.595 -21.802 1.00 71.44 379 GLY A O 1
ATOM 3157 N N . LEU A 1 380 ? -4.011 -9.691 -21.588 1.00 74.00 380 LEU A N 1
ATOM 3158 C CA . LEU A 1 380 ? -3.651 -9.831 -22.998 1.00 74.00 380 LEU A CA 1
ATOM 3159 C C . LEU A 1 380 ? -3.151 -11.255 -23.281 1.00 74.00 380 LEU A C 1
ATOM 3161 O O . LEU A 1 380 ? -2.621 -11.908 -22.376 1.00 74.00 380 LEU A O 1
ATOM 3165 N N . PRO A 1 381 ? -3.300 -11.772 -24.510 1.00 74.06 381 PRO A N 1
ATOM 3166 C CA . PRO A 1 381 ? -2.791 -13.091 -24.856 1.00 74.06 381 PRO A CA 1
ATOM 3167 C C . PRO A 1 381 ? -1.268 -13.149 -24.680 1.00 74.06 381 PRO A C 1
ATOM 3169 O O . PRO A 1 381 ? -0.525 -12.275 -25.127 1.00 74.06 381 PRO A O 1
ATOM 3172 N N . TYR A 1 382 ? -0.810 -14.185 -23.985 1.00 84.94 382 TYR A N 1
ATOM 3173 C CA . TYR A 1 382 ? 0.599 -14.556 -23.894 1.00 84.94 382 TYR A CA 1
ATOM 3174 C C . TYR A 1 382 ? 0.799 -15.815 -24.738 1.00 84.94 382 TYR A C 1
ATOM 3176 O O . TYR A 1 382 ? -0.123 -16.624 -24.858 1.00 84.94 382 TYR A O 1
ATOM 3184 N N . TYR A 1 383 ? 1.997 -16.005 -25.280 1.00 84.31 383 TYR A N 1
ATOM 3185 C CA . TYR A 1 383 ? 2.387 -17.263 -25.918 1.00 84.31 383 TYR A CA 1
ATOM 3186 C C . TYR A 1 383 ? 3.565 -17.888 -25.170 1.00 84.31 383 TYR A C 1
ATOM 3188 O O . TYR A 1 383 ? 4.337 -17.186 -24.509 1.00 84.31 383 TYR A O 1
ATOM 3196 N N . HIS A 1 384 ? 3.684 -19.215 -25.233 1.00 88.44 384 HIS A N 1
ATOM 3197 C CA . HIS A 1 384 ? 4.818 -19.932 -24.659 1.00 88.44 384 HIS A CA 1
ATOM 3198 C C . HIS A 1 384 ? 6.027 -19.836 -25.587 1.00 88.44 384 HIS A C 1
ATOM 3200 O O . HIS A 1 384 ? 5.971 -20.263 -26.739 1.00 88.44 384 HIS A O 1
ATOM 3206 N N . CYS A 1 385 ? 7.135 -19.301 -25.084 1.00 86.50 385 CYS A N 1
ATOM 3207 C CA . CYS A 1 385 ? 8.401 -19.347 -25.791 1.00 86.50 385 CYS A CA 1
ATOM 3208 C C . CYS A 1 385 ? 9.164 -20.611 -25.379 1.00 86.50 385 CYS A C 1
ATOM 3210 O O . CYS A 1 385 ? 9.719 -20.654 -24.281 1.00 86.50 385 CYS A O 1
ATOM 3212 N N . LYS A 1 386 ? 9.242 -21.595 -26.283 1.00 86.06 386 LYS A N 1
ATOM 3213 C CA . LYS A 1 386 ? 9.934 -22.879 -26.060 1.00 86.06 386 LYS A CA 1
ATOM 3214 C C . LYS A 1 386 ? 11.423 -22.724 -25.754 1.00 86.06 386 LYS A C 1
ATOM 3216 O O . LYS A 1 386 ? 12.003 -23.533 -25.049 1.00 86.06 386 LYS A O 1
ATOM 3221 N N . LEU A 1 387 ? 12.053 -21.668 -26.253 1.00 84.50 387 LEU A N 1
ATOM 3222 C CA . LEU A 1 387 ? 13.477 -21.429 -26.025 1.00 84.50 387 LEU A CA 1
ATOM 3223 C C . LEU A 1 387 ? 13.736 -20.804 -24.649 1.00 84.50 387 LEU A C 1
ATOM 3225 O O . LEU A 1 387 ? 14.651 -21.204 -23.943 1.00 84.50 387 LEU A O 1
ATOM 3229 N N . CYS A 1 388 ? 12.894 -19.856 -24.223 1.00 84.94 388 CYS A N 1
ATOM 3230 C CA . CYS A 1 388 ? 12.960 -19.313 -22.862 1.00 84.94 388 CYS A CA 1
ATOM 3231 C C . CYS A 1 388 ? 12.303 -20.217 -21.807 1.00 84.94 388 CYS A C 1
ATOM 3233 O O . CYS A 1 388 ? 12.387 -19.878 -20.627 1.00 84.94 388 CYS A O 1
ATOM 3235 N N . GLN A 1 389 ? 11.574 -21.261 -22.219 1.00 89.00 389 GLN A N 1
ATOM 3236 C CA . GLN A 1 389 ? 10.746 -22.105 -21.350 1.00 89.00 389 GLN A CA 1
ATOM 3237 C C . GLN A 1 389 ? 9.799 -21.283 -20.457 1.00 89.00 389 GLN A C 1
ATOM 3239 O O . GLN A 1 389 ? 9.627 -21.539 -19.265 1.00 89.00 389 GLN A O 1
ATOM 3244 N N . ARG A 1 390 ? 9.202 -20.223 -21.023 1.00 86.19 390 ARG A N 1
ATOM 3245 C CA . ARG A 1 390 ? 8.274 -19.342 -20.296 1.00 86.19 390 ARG A CA 1
ATOM 3246 C C . ARG A 1 390 ? 7.296 -18.641 -21.222 1.00 86.19 390 ARG A C 1
ATOM 3248 O O . ARG A 1 390 ? 7.629 -18.300 -22.359 1.00 86.19 390 ARG A O 1
ATOM 3255 N N . CYS A 1 391 ? 6.123 -18.314 -20.694 1.00 87.12 391 CYS A N 1
ATOM 3256 C CA . CYS A 1 391 ? 5.183 -17.455 -21.397 1.00 87.12 391 CYS A CA 1
ATOM 3257 C C . CYS A 1 391 ? 5.596 -15.984 -21.358 1.00 87.12 391 CYS A C 1
ATOM 3259 O O . CYS A 1 391 ? 5.983 -15.445 -20.318 1.00 87.12 391 CYS A O 1
ATOM 3261 N N . VAL A 1 392 ? 5.459 -15.317 -22.498 1.00 83.25 392 VAL A N 1
ATOM 3262 C CA . VAL A 1 392 ? 5.755 -13.894 -22.676 1.00 83.25 392 VAL A CA 1
ATOM 3263 C C . VAL A 1 392 ? 4.578 -13.192 -23.348 1.00 83.25 392 VAL A C 1
ATOM 3265 O O . VAL A 1 392 ? 3.709 -13.834 -23.937 1.00 83.25 392 VAL A O 1
ATOM 3268 N N . LYS A 1 393 ? 4.538 -11.859 -23.234 1.00 80.12 393 LYS A N 1
ATOM 3269 C CA . LYS A 1 393 ? 3.551 -11.035 -23.942 1.00 80.12 393 LYS A CA 1
ATOM 3270 C C . LYS A 1 393 ? 3.650 -11.281 -25.446 1.00 80.12 393 LYS A C 1
ATOM 3272 O O . LYS A 1 393 ? 4.763 -11.423 -25.943 1.00 80.12 393 LYS A O 1
ATOM 3277 N N . PHE A 1 394 ? 2.516 -11.256 -26.144 1.00 74.44 394 PHE A N 1
ATOM 3278 C CA . PHE A 1 394 ? 2.458 -11.453 -27.597 1.00 74.44 394 PHE A CA 1
ATOM 3279 C C . PHE A 1 394 ? 3.393 -10.528 -28.393 1.00 74.44 394 PHE A C 1
ATOM 3281 O O . PHE A 1 394 ? 4.009 -10.966 -29.351 1.00 74.44 394 PHE A O 1
ATOM 3288 N N . GLU A 1 395 ? 3.578 -9.290 -27.936 1.00 72.50 395 GLU A N 1
ATOM 3289 C CA . GLU A 1 395 ? 4.467 -8.292 -28.555 1.00 72.50 395 GLU A CA 1
ATOM 3290 C C . GLU A 1 395 ? 5.971 -8.591 -28.384 1.00 72.50 395 GLU A C 1
ATOM 3292 O O . GLU A 1 395 ? 6.808 -7.919 -28.979 1.00 72.50 395 GLU A O 1
ATOM 3297 N N . ARG A 1 396 ? 6.356 -9.546 -27.528 1.00 76.94 396 ARG A N 1
ATOM 3298 C CA . ARG A 1 396 ? 7.770 -9.880 -27.296 1.00 76.94 396 ARG A CA 1
ATOM 3299 C C . ARG A 1 396 ? 8.190 -10.999 -28.227 1.00 76.94 396 ARG A C 1
ATOM 3301 O O . ARG A 1 396 ? 7.469 -11.979 -28.329 1.00 76.94 396 ARG A O 1
ATOM 3308 N N . VAL A 1 397 ? 9.386 -10.914 -28.799 1.00 72.62 397 VAL A N 1
ATOM 3309 C CA . VAL A 1 397 ? 9.994 -11.975 -29.618 1.00 72.62 397 VAL A CA 1
ATOM 3310 C C . VAL A 1 397 ? 11.234 -12.518 -28.901 1.00 72.62 397 VAL A C 1
ATOM 3312 O O . VAL A 1 397 ? 11.941 -11.771 -28.223 1.00 72.62 397 VAL A O 1
ATOM 3315 N N . HIS A 1 398 ? 11.472 -13.829 -28.985 1.00 72.12 398 HIS A N 1
ATOM 3316 C CA . HIS A 1 398 ? 12.693 -14.441 -28.460 1.00 72.12 398 HIS A CA 1
ATOM 3317 C C . HIS A 1 398 ? 13.858 -14.189 -29.416 1.00 72.12 398 HIS A C 1
ATOM 3319 O O . HIS A 1 398 ? 13.782 -14.552 -30.584 1.00 72.12 398 HIS A O 1
ATOM 3325 N N . PHE A 1 399 ? 14.939 -13.612 -28.904 1.00 72.75 399 PHE A N 1
ATOM 3326 C CA . PHE A 1 399 ? 16.155 -13.346 -29.666 1.00 72.75 399 PHE A CA 1
ATOM 3327 C C . PHE A 1 399 ? 17.160 -14.488 -29.433 1.00 72.75 399 PHE A C 1
ATOM 3329 O O . PHE A 1 399 ? 17.680 -14.609 -28.325 1.00 72.75 399 PHE A O 1
ATOM 3336 N N . THR A 1 400 ? 17.419 -15.343 -30.432 1.00 66.69 400 THR A N 1
ATOM 3337 C CA . THR A 1 400 ? 18.548 -16.300 -30.399 1.00 66.69 400 THR A CA 1
ATOM 3338 C C . THR A 1 400 ? 19.778 -15.724 -31.092 1.00 66.69 400 THR A C 1
ATOM 3340 O O . THR A 1 400 ? 19.664 -14.843 -31.937 1.00 66.69 400 THR A O 1
ATOM 3343 N N . PHE A 1 401 ? 20.963 -16.254 -30.778 1.00 56.28 401 PHE A N 1
ATOM 3344 C CA . PHE A 1 401 ? 22.188 -15.953 -31.530 1.00 56.28 401 PHE A CA 1
ATOM 3345 C C . PHE A 1 401 ? 22.103 -16.473 -32.971 1.00 56.28 401 PHE A C 1
ATOM 3347 O O . PHE A 1 401 ? 22.624 -15.844 -33.873 1.00 56.28 401 PHE A O 1
ATOM 3354 N N . GLU A 1 402 ? 21.376 -17.567 -33.208 1.00 54.97 402 GLU A N 1
ATOM 3355 C CA . GLU A 1 402 ? 21.029 -18.051 -34.549 1.00 54.97 402 GLU A CA 1
ATOM 3356 C C . GLU A 1 402 ? 19.972 -17.191 -35.229 1.00 54.97 402 GLU A C 1
ATOM 3358 O O . GLU A 1 402 ? 19.994 -17.122 -36.439 1.00 54.97 402 GLU A O 1
ATOM 3363 N N . ALA A 1 403 ? 19.075 -16.517 -34.501 1.00 52.28 403 ALA A N 1
ATOM 3364 C CA . ALA A 1 403 ? 18.205 -15.483 -35.053 1.00 52.28 403 ALA A CA 1
ATOM 3365 C C . ALA A 1 403 ? 19.002 -14.213 -35.318 1.00 52.28 403 ALA A C 1
ATOM 3367 O O . ALA A 1 403 ? 18.695 -13.540 -36.276 1.00 52.28 403 ALA A O 1
ATOM 3368 N N . LEU A 1 404 ? 20.052 -13.911 -34.549 1.00 53.38 404 LEU A N 1
ATOM 3369 C CA . LEU A 1 404 ? 21.028 -12.879 -34.887 1.00 53.38 404 LEU A CA 1
ATOM 3370 C C . LEU A 1 404 ? 21.821 -13.288 -36.129 1.00 53.38 404 LEU A C 1
ATOM 3372 O O . LEU A 1 404 ? 22.034 -12.452 -36.982 1.00 53.38 404 LEU A O 1
ATOM 3376 N N . LEU A 1 405 ? 22.205 -14.561 -36.259 1.00 48.53 405 LEU A N 1
ATOM 3377 C CA . LEU A 1 405 ? 22.922 -15.102 -37.409 1.00 48.53 405 LEU A CA 1
ATOM 3378 C C . LEU A 1 405 ? 22.008 -15.227 -38.626 1.00 48.53 405 LEU A C 1
ATOM 3380 O O . LEU A 1 405 ? 22.459 -14.939 -39.707 1.00 48.53 405 LEU A O 1
ATOM 3384 N N . LEU A 1 406 ? 20.736 -15.589 -38.468 1.00 47.78 406 LEU A N 1
ATOM 3385 C CA . LEU A 1 406 ? 19.708 -15.590 -39.508 1.00 47.78 406 LEU A CA 1
ATOM 3386 C C . LEU A 1 406 ? 19.297 -14.175 -39.846 1.00 47.78 406 LEU A C 1
ATOM 3388 O O . LEU A 1 406 ? 19.058 -13.941 -41.003 1.00 47.78 406 LEU A O 1
ATOM 3392 N N . ILE A 1 407 ? 19.245 -13.233 -38.905 1.00 51.78 407 ILE A N 1
ATOM 3393 C CA . ILE A 1 407 ? 19.058 -11.807 -39.187 1.00 51.78 407 ILE A CA 1
ATOM 3394 C C . ILE A 1 407 ? 20.298 -11.284 -39.910 1.00 51.78 407 ILE A C 1
ATOM 3396 O O . ILE A 1 407 ? 20.137 -10.588 -40.890 1.00 51.78 407 ILE A O 1
ATOM 3400 N N . LEU A 1 408 ? 21.514 -11.671 -39.516 1.00 47.97 408 LEU A N 1
ATOM 3401 C CA . LEU A 1 408 ? 22.773 -11.298 -40.170 1.00 47.97 408 LEU A CA 1
ATOM 3402 C C . LEU A 1 408 ? 22.952 -11.977 -41.534 1.00 47.97 408 LEU A C 1
ATOM 3404 O O . LEU A 1 408 ? 23.483 -11.337 -42.422 1.00 47.97 408 LEU A O 1
ATOM 3408 N N . ILE A 1 409 ? 22.495 -13.220 -41.717 1.00 45.91 409 ILE A N 1
ATOM 3409 C CA . ILE A 1 409 ? 22.476 -13.989 -42.974 1.00 45.91 409 ILE A CA 1
ATOM 3410 C C . ILE A 1 409 ? 21.328 -13.495 -43.852 1.00 45.91 409 ILE A C 1
ATOM 3412 O O . ILE A 1 409 ? 21.537 -13.319 -45.033 1.00 45.91 409 ILE A O 1
ATOM 3416 N N . ILE A 1 410 ? 20.162 -13.153 -43.300 1.00 43.84 410 ILE A N 1
ATOM 3417 C CA . ILE A 1 410 ? 19.112 -12.387 -43.986 1.00 43.84 410 ILE A CA 1
ATOM 3418 C C . ILE A 1 410 ? 19.700 -11.036 -44.395 1.00 43.84 410 ILE A C 1
ATOM 3420 O O . ILE A 1 410 ? 19.569 -10.686 -45.545 1.00 43.84 410 ILE A O 1
ATOM 3424 N N . PHE A 1 411 ? 20.462 -10.328 -43.561 1.00 44.62 411 PHE A N 1
ATOM 3425 C CA . PHE A 1 411 ? 21.154 -9.087 -43.938 1.00 44.62 411 PHE A CA 1
ATOM 3426 C C . PHE A 1 411 ? 22.324 -9.301 -44.925 1.00 44.62 411 PHE A C 1
ATOM 3428 O O . PHE A 1 411 ? 22.693 -8.349 -45.607 1.00 44.62 411 PHE A O 1
ATOM 3435 N N . TYR A 1 412 ? 22.896 -10.509 -45.035 1.00 42.81 412 TYR A N 1
ATOM 3436 C CA . TYR A 1 412 ? 23.973 -10.837 -45.988 1.00 42.81 412 TYR A CA 1
ATOM 3437 C C . TYR A 1 412 ? 23.450 -11.397 -47.326 1.00 42.81 412 TYR A C 1
ATOM 3439 O O . TYR A 1 412 ? 24.090 -11.201 -48.355 1.00 42.81 412 TYR A O 1
ATOM 3447 N N . ASP A 1 413 ? 22.291 -12.062 -47.321 1.00 35.41 413 ASP A N 1
ATOM 3448 C CA . ASP A 1 413 ? 21.660 -12.746 -48.464 1.00 35.41 413 ASP A CA 1
ATOM 3449 C C . ASP A 1 413 ? 20.426 -11.966 -48.997 1.00 35.41 413 ASP A C 1
ATOM 3451 O O . ASP A 1 413 ? 20.012 -12.135 -50.143 1.00 35.41 413 ASP A O 1
ATOM 3455 N N . PHE A 1 414 ? 19.884 -10.998 -48.239 1.00 37.00 414 PHE A N 1
ATOM 3456 C CA . PHE A 1 414 ? 18.930 -9.974 -48.709 1.00 37.00 414 PHE A CA 1
ATOM 3457 C C . PHE A 1 414 ? 19.648 -8.780 -49.357 1.00 37.00 414 PHE A C 1
ATOM 3459 O O . PHE A 1 414 ? 19.344 -7.619 -49.095 1.00 37.00 414 PHE A O 1
ATOM 3466 N N . ASN A 1 415 ? 20.542 -9.048 -50.304 1.00 40.44 415 ASN A N 1
ATOM 3467 C CA . ASN A 1 415 ? 20.776 -8.081 -51.381 1.00 40.44 415 ASN A CA 1
ATOM 3468 C C . ASN A 1 415 ? 19.710 -8.197 -52.493 1.00 40.44 415 ASN A C 1
ATOM 3470 O O . ASN A 1 415 ? 19.903 -7.659 -53.579 1.00 40.44 415 ASN A O 1
ATOM 3474 N N . SER A 1 416 ? 18.588 -8.904 -52.269 1.00 40.91 416 SER A N 1
ATOM 3475 C CA . SER A 1 416 ? 17.595 -9.127 -53.335 1.00 40.91 416 SER A CA 1
ATOM 3476 C C . SER A 1 416 ? 16.109 -9.224 -52.946 1.00 40.91 416 SER A C 1
ATOM 3478 O O . SER A 1 416 ? 15.296 -9.489 -53.829 1.00 40.91 416 SER A O 1
ATOM 3480 N N . VAL A 1 417 ? 15.688 -8.947 -51.703 1.00 37.41 417 VAL A N 1
ATOM 3481 C CA . VAL A 1 417 ? 14.245 -8.841 -51.382 1.00 37.41 417 VAL A CA 1
ATOM 3482 C C . VAL A 1 417 ? 13.983 -7.645 -50.463 1.00 37.41 417 VAL A C 1
ATOM 3484 O O . VAL A 1 417 ? 14.550 -7.540 -49.385 1.00 37.41 417 VAL A O 1
ATOM 3487 N N . ASN A 1 418 ? 13.132 -6.725 -50.914 1.00 43.12 418 ASN A N 1
ATOM 3488 C CA . ASN A 1 418 ? 12.828 -5.443 -50.276 1.00 43.12 418 ASN A CA 1
ATOM 3489 C C . ASN A 1 418 ? 12.285 -5.609 -48.843 1.00 43.12 418 ASN A C 1
ATOM 3491 O O . ASN A 1 418 ? 11.156 -6.062 -48.646 1.00 43.12 418 ASN A O 1
ATOM 3495 N N . TYR A 1 419 ? 13.086 -5.223 -47.846 1.00 37.75 419 TYR A N 1
ATOM 3496 C CA . TYR A 1 419 ? 12.643 -5.011 -46.468 1.00 37.75 419 TYR A CA 1
ATOM 3497 C C . TYR A 1 419 ? 12.166 -3.561 -46.330 1.00 37.75 419 TYR A C 1
ATOM 3499 O O . TYR A 1 419 ? 12.946 -2.653 -46.581 1.00 37.75 419 TYR A O 1
ATOM 3507 N N . ILE A 1 420 ? 10.892 -3.406 -45.954 1.00 41.75 420 ILE A N 1
ATOM 3508 C CA . ILE A 1 420 ? 10.223 -2.257 -45.311 1.00 41.75 420 ILE A CA 1
ATOM 3509 C C . ILE A 1 420 ? 11.013 -0.932 -45.373 1.00 41.75 420 ILE A C 1
ATOM 3511 O O . ILE A 1 420 ? 11.991 -0.760 -44.647 1.00 41.75 420 ILE A O 1
ATOM 3515 N N . ASP A 1 421 ? 10.518 -0.014 -46.205 1.00 40.56 421 ASP A N 1
ATOM 3516 C CA . ASP A 1 421 ? 11.027 1.342 -46.450 1.00 40.56 421 ASP A CA 1
ATOM 3517 C C . ASP A 1 421 ? 11.427 2.082 -45.155 1.00 40.56 421 ASP A C 1
ATOM 3519 O O . ASP A 1 421 ? 10.621 2.248 -44.233 1.00 40.56 421 ASP A O 1
ATOM 3523 N N . ILE A 1 422 ? 12.691 2.517 -45.071 1.00 50.34 422 ILE A N 1
ATOM 3524 C CA . ILE A 1 422 ? 13.216 3.325 -43.960 1.00 50.34 422 ILE A CA 1
ATOM 3525 C C . ILE A 1 422 ? 13.056 4.805 -44.324 1.00 50.34 422 ILE A C 1
ATOM 3527 O O . ILE A 1 422 ? 13.920 5.408 -44.956 1.00 50.34 422 ILE A O 1
ATOM 3531 N N . MET A 1 423 ? 11.974 5.394 -43.823 1.00 73.31 423 MET A N 1
ATOM 3532 C CA . MET A 1 423 ? 11.478 6.733 -44.162 1.00 73.31 423 MET A CA 1
ATOM 3533 C C . MET A 1 423 ? 12.415 7.910 -43.788 1.00 73.31 423 MET A C 1
ATOM 3535 O O . MET A 1 423 ? 12.552 8.866 -44.553 1.00 73.31 423 MET A O 1
ATOM 3539 N N . ILE A 1 424 ? 13.127 7.859 -42.651 1.00 82.06 424 ILE A N 1
ATOM 3540 C CA . ILE A 1 424 ? 14.144 8.859 -42.252 1.00 82.06 424 ILE A CA 1
ATOM 3541 C C . ILE A 1 424 ? 15.446 8.154 -41.854 1.00 82.06 424 ILE A C 1
ATOM 3543 O O . ILE A 1 424 ? 15.493 7.415 -40.871 1.00 82.06 424 ILE A O 1
ATOM 3547 N N . THR A 1 425 ? 16.539 8.433 -42.565 1.00 82.19 425 THR A N 1
ATOM 3548 C CA . THR A 1 425 ? 17.844 7.781 -42.359 1.00 82.19 425 THR A CA 1
ATOM 3549 C C . THR A 1 425 ? 18.715 8.490 -41.327 1.00 82.19 425 THR A C 1
ATOM 3551 O O . THR A 1 425 ? 19.410 7.837 -40.540 1.00 82.19 425 THR A O 1
ATOM 3554 N N . ALA A 1 426 ? 18.666 9.823 -41.281 1.00 87.75 426 ALA A N 1
ATOM 3555 C CA . ALA A 1 426 ? 19.413 10.618 -40.313 1.00 87.75 426 ALA A CA 1
ATOM 3556 C C . ALA A 1 426 ? 18.753 11.970 -40.024 1.00 87.75 426 ALA A C 1
ATOM 3558 O O . ALA A 1 426 ? 18.126 12.575 -40.888 1.00 87.75 426 ALA A O 1
ATOM 3559 N N . ILE A 1 427 ? 18.946 12.468 -38.806 1.00 92.62 427 ILE A N 1
ATOM 3560 C CA . ILE A 1 427 ? 18.568 13.813 -38.375 1.00 92.62 427 ILE A CA 1
ATOM 3561 C C . ILE A 1 427 ? 19.811 14.490 -37.815 1.00 92.62 427 ILE A C 1
ATOM 3563 O O . ILE A 1 427 ? 20.432 14.003 -36.864 1.00 92.62 427 ILE A O 1
ATOM 3567 N N . LEU A 1 428 ? 20.173 15.616 -38.418 1.00 93.12 428 LEU A N 1
ATOM 3568 C CA . LEU A 1 428 ? 21.381 16.367 -38.122 1.00 93.12 428 LEU A CA 1
ATOM 3569 C C . LEU A 1 428 ? 21.010 17.813 -37.808 1.00 93.12 428 LEU A C 1
ATOM 3571 O O . LEU A 1 428 ? 20.289 18.461 -38.562 1.00 93.12 428 LEU A O 1
ATOM 3575 N N . VAL A 1 429 ? 21.536 18.334 -36.705 1.00 94.50 429 VAL A N 1
ATOM 3576 C CA . VAL A 1 429 ? 21.478 19.761 -36.389 1.00 94.50 429 VAL A CA 1
ATOM 3577 C C . VAL A 1 429 ? 22.890 20.251 -36.173 1.00 94.50 429 VAL A C 1
ATOM 3579 O O . VAL A 1 429 ? 23.613 19.683 -35.357 1.00 94.50 429 VAL A O 1
ATOM 3582 N N . PHE A 1 430 ? 23.292 21.291 -36.889 1.00 93.00 430 PHE A N 1
ATOM 3583 C CA . PHE A 1 430 ? 24.620 21.886 -36.773 1.00 93.00 430 PHE A CA 1
ATOM 3584 C C . PHE A 1 430 ? 24.550 23.405 -36.888 1.00 93.00 430 PHE A C 1
ATOM 3586 O O . PHE A 1 430 ? 23.611 23.957 -37.459 1.00 93.00 430 PHE A O 1
ATOM 3593 N N . ASN A 1 431 ? 25.542 24.086 -36.324 1.00 90.25 431 ASN A N 1
ATOM 3594 C CA . ASN A 1 431 ? 25.613 25.542 -36.376 1.00 90.25 431 ASN A CA 1
ATOM 3595 C C . ASN A 1 431 ? 26.282 26.063 -37.658 1.00 90.25 431 ASN A C 1
ATOM 3597 O O . ASN A 1 431 ? 26.774 25.297 -38.487 1.00 90.25 431 ASN A O 1
ATOM 3601 N N . HIS A 1 432 ? 26.361 27.385 -37.786 1.00 87.69 432 HIS A N 1
ATOM 3602 C CA . HIS A 1 432 ? 27.042 28.097 -38.876 1.00 87.69 432 HIS A CA 1
ATOM 3603 C C . HIS A 1 432 ? 28.572 27.904 -38.950 1.00 87.69 432 HIS A C 1
ATOM 3605 O O . HIS A 1 432 ? 29.219 28.473 -39.826 1.00 87.69 432 HIS A O 1
ATOM 3611 N N . HIS A 1 433 ? 29.163 27.123 -38.043 1.00 86.88 433 HIS A N 1
ATOM 3612 C CA . HIS A 1 433 ? 30.558 26.684 -38.108 1.00 86.88 433 HIS A CA 1
ATOM 3613 C C . HIS A 1 433 ? 30.689 25.190 -38.448 1.00 86.88 433 HIS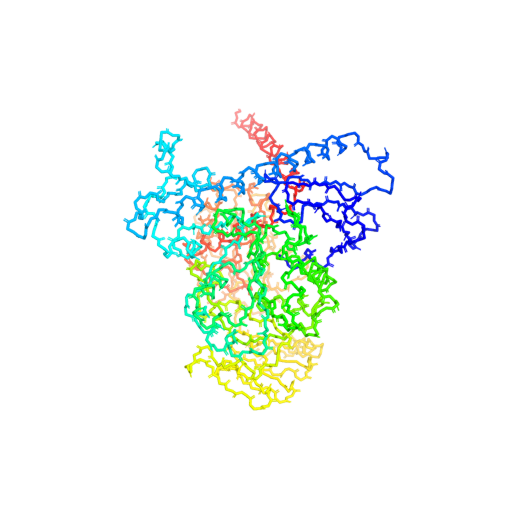 A C 1
ATOM 3615 O O . HIS A 1 433 ? 31.798 24.657 -38.456 1.00 86.88 433 HIS A O 1
ATOM 3621 N N . GLY A 1 434 ? 29.574 24.497 -38.702 1.00 83.69 434 GLY A N 1
ATOM 3622 C CA . GLY A 1 434 ? 29.543 23.066 -39.005 1.00 83.69 434 GLY A CA 1
ATOM 3623 C C . GLY A 1 434 ? 29.739 22.170 -37.788 1.00 83.69 434 GLY A C 1
ATOM 3624 O O . GLY A 1 434 ? 30.021 20.983 -37.937 1.00 83.69 434 GLY A O 1
ATOM 3625 N N . GLN A 1 435 ? 29.600 22.718 -36.578 1.00 88.25 435 GLN A N 1
ATOM 3626 C CA . GLN A 1 435 ? 29.661 21.931 -35.354 1.00 88.25 435 GLN A CA 1
ATOM 3627 C C . GLN A 1 435 ? 28.311 21.246 -35.113 1.00 88.25 435 GLN A C 1
ATOM 3629 O O . GLN A 1 435 ? 27.296 21.945 -35.007 1.00 88.25 435 GLN A O 1
ATOM 3634 N N . PRO A 1 436 ? 28.274 19.907 -34.987 1.00 89.31 436 PRO A N 1
ATOM 3635 C CA . PRO A 1 436 ? 27.043 19.192 -34.693 1.00 89.31 436 PRO A CA 1
ATOM 3636 C C . PRO A 1 436 ? 26.542 19.501 -33.276 1.00 89.31 436 PRO A C 1
ATOM 3638 O O . PRO A 1 436 ? 27.309 19.534 -32.312 1.00 89.31 436 PRO A O 1
ATOM 3641 N N . ARG A 1 437 ? 25.234 19.726 -33.167 1.00 90.94 437 ARG A N 1
ATOM 3642 C CA . ARG A 1 437 ? 24.455 19.892 -31.931 1.00 90.94 437 ARG A CA 1
ATOM 3643 C C . ARG A 1 437 ? 23.562 18.689 -31.672 1.00 90.94 437 ARG A C 1
ATOM 3645 O O . ARG A 1 437 ? 23.413 18.280 -30.529 1.00 90.94 437 ARG A O 1
ATOM 3652 N N . ILE A 1 438 ? 23.018 18.101 -32.735 1.00 91.31 438 ILE A N 1
ATOM 3653 C CA . ILE A 1 438 ? 22.257 16.853 -32.684 1.00 91.31 438 ILE A CA 1
ATOM 3654 C C . ILE A 1 438 ? 22.731 15.985 -33.842 1.00 91.31 438 ILE A C 1
ATOM 3656 O O . ILE A 1 438 ? 22.741 16.435 -34.987 1.00 91.31 438 ILE A O 1
ATOM 3660 N N . THR A 1 439 ? 23.107 14.744 -33.556 1.00 91.12 439 THR A N 1
ATOM 3661 C CA . THR A 1 439 ? 23.395 13.733 -34.576 1.00 91.12 439 THR A CA 1
ATOM 3662 C C . THR A 1 439 ? 22.629 12.470 -34.236 1.00 91.12 439 THR A C 1
ATOM 3664 O O . THR A 1 439 ? 22.866 11.835 -33.207 1.00 91.12 439 THR A O 1
ATOM 3667 N N . LYS A 1 440 ? 21.670 12.108 -35.086 1.00 90.31 440 LYS A N 1
ATOM 3668 C CA . LYS A 1 440 ? 20.888 10.890 -34.921 1.00 90.31 440 LYS A CA 1
ATOM 3669 C C . LYS A 1 440 ? 20.828 10.134 -36.238 1.00 90.31 440 LYS A C 1
ATOM 3671 O O . LYS A 1 440 ? 20.116 10.544 -37.143 1.00 90.31 440 LYS A O 1
ATOM 3676 N N . PHE A 1 441 ? 21.555 9.026 -36.318 1.00 86.56 441 PHE A N 1
ATOM 3677 C CA . PHE A 1 441 ? 21.461 8.072 -37.419 1.00 86.56 441 PHE A CA 1
ATOM 3678 C C . PHE A 1 441 ? 20.507 6.941 -37.023 1.00 86.56 441 PHE A C 1
ATOM 3680 O O . PHE A 1 441 ? 20.566 6.439 -35.895 1.00 86.56 441 PHE A O 1
ATOM 3687 N N . TYR A 1 442 ? 19.586 6.598 -37.921 1.00 80.38 442 TYR A N 1
ATOM 3688 C CA . TYR A 1 442 ? 18.647 5.484 -37.751 1.00 80.38 442 TYR A CA 1
ATOM 3689 C C . TYR A 1 442 ? 19.090 4.237 -38.525 1.00 80.38 442 TYR A C 1
ATOM 3691 O O . TYR A 1 442 ? 18.687 3.130 -38.177 1.00 80.38 442 TYR A O 1
ATOM 3699 N N . GLU A 1 443 ? 19.987 4.409 -39.496 1.00 73.88 443 GLU A N 1
ATOM 3700 C CA . GLU A 1 443 ? 20.783 3.333 -40.080 1.00 73.88 443 GLU A CA 1
ATOM 3701 C C . GLU A 1 443 ? 22.156 3.238 -39.395 1.00 73.88 443 GLU A C 1
ATOM 3703 O O . GLU A 1 443 ? 22.671 4.213 -38.845 1.00 73.88 443 GLU A O 1
ATOM 3708 N N . HIS A 1 444 ? 22.754 2.046 -39.415 1.00 73.19 444 HIS A N 1
ATOM 3709 C CA . HIS A 1 444 ? 24.088 1.844 -38.864 1.00 73.19 444 HIS A CA 1
ATOM 3710 C C . HIS A 1 444 ? 25.156 2.223 -39.891 1.00 73.19 444 HIS A C 1
ATOM 3712 O O . HIS A 1 444 ? 25.261 1.588 -40.941 1.00 73.19 444 HIS A O 1
ATOM 3718 N N . PHE A 1 445 ? 25.986 3.207 -39.553 1.00 73.94 445 PHE A N 1
ATOM 3719 C CA . PHE A 1 445 ? 27.160 3.582 -40.331 1.00 73.94 445 PHE A CA 1
ATOM 3720 C C . PHE A 1 445 ? 28.429 3.433 -39.483 1.00 73.94 445 PHE A C 1
ATOM 3722 O O . PHE A 1 445 ? 28.404 3.675 -38.275 1.00 73.94 445 PHE A O 1
ATOM 3729 N N . PRO A 1 446 ? 29.571 3.068 -40.090 1.00 77.06 446 PRO A N 1
ATOM 3730 C CA . PRO A 1 446 ? 30.865 3.230 -39.442 1.00 77.06 446 PRO A CA 1
ATOM 3731 C C . PRO A 1 446 ? 31.089 4.696 -39.050 1.00 77.06 446 PRO A C 1
ATOM 3733 O O . PRO A 1 446 ? 30.721 5.602 -39.798 1.00 77.06 446 PRO A O 1
ATOM 3736 N N . ILE A 1 447 ? 31.741 4.935 -37.911 1.00 78.31 447 ILE A N 1
ATOM 3737 C CA . ILE A 1 447 ? 31.964 6.282 -37.348 1.00 78.31 447 ILE A CA 1
ATOM 3738 C C . ILE A 1 447 ? 32.623 7.223 -38.373 1.00 78.31 447 ILE A C 1
ATOM 3740 O O . ILE A 1 447 ? 32.264 8.394 -38.484 1.00 78.31 447 ILE A O 1
ATOM 3744 N N . ASP A 1 448 ? 33.558 6.703 -39.163 1.00 80.12 448 ASP A N 1
ATOM 3745 C CA . ASP A 1 448 ? 34.282 7.446 -40.199 1.00 80.12 448 ASP A CA 1
ATOM 3746 C C . ASP A 1 448 ? 33.330 7.953 -41.297 1.00 80.12 448 ASP A C 1
ATOM 3748 O O . ASP A 1 448 ? 33.472 9.069 -41.805 1.00 80.12 448 ASP A O 1
ATOM 3752 N N . VAL A 1 449 ? 32.326 7.137 -41.628 1.00 80.75 449 VAL A N 1
ATOM 3753 C CA . VAL A 1 449 ? 31.280 7.439 -42.609 1.00 80.75 449 VAL A CA 1
ATOM 3754 C C . VAL A 1 449 ? 30.275 8.426 -42.023 1.00 80.75 449 VAL A C 1
ATOM 3756 O O . VAL A 1 449 ? 29.945 9.397 -42.696 1.00 80.75 449 VAL A O 1
ATOM 3759 N N . GLU A 1 450 ? 29.856 8.269 -40.763 1.00 84.25 450 GLU A N 1
ATOM 3760 C CA . GLU A 1 450 ? 28.996 9.255 -40.086 1.00 84.25 450 GLU A CA 1
ATOM 3761 C C . GLU A 1 450 ? 29.638 10.646 -40.078 1.00 84.25 450 GLU A C 1
ATOM 3763 O O . GLU A 1 450 ? 29.003 11.643 -40.431 1.00 84.25 450 GLU A O 1
ATOM 3768 N N . GLN A 1 451 ? 30.930 10.724 -39.740 1.00 84.50 451 GLN A N 1
ATOM 3769 C CA . GLN A 1 451 ? 31.661 11.989 -39.765 1.00 84.50 451 GLN A CA 1
ATOM 3770 C C . GLN A 1 451 ? 31.766 12.575 -41.172 1.00 84.50 451 GLN A C 1
ATOM 3772 O O . GLN A 1 451 ? 31.675 13.796 -41.331 1.00 84.50 451 GLN A O 1
ATOM 3777 N N . LYS A 1 452 ? 31.951 11.731 -42.191 1.00 84.75 452 LYS A N 1
ATOM 3778 C CA . LYS A 1 452 ? 31.954 12.162 -43.590 1.00 84.75 452 LYS A CA 1
ATOM 3779 C C . LYS A 1 452 ? 30.591 12.732 -43.992 1.00 84.75 452 LYS A C 1
ATOM 3781 O O . LYS A 1 452 ? 30.546 13.847 -44.508 1.00 84.75 452 LYS A O 1
ATOM 3786 N N . ILE A 1 453 ? 29.499 12.036 -43.663 1.00 85.50 453 ILE A N 1
ATOM 3787 C CA . ILE A 1 453 ? 28.123 12.471 -43.941 1.00 85.50 453 ILE A CA 1
ATOM 3788 C C . ILE A 1 453 ? 27.846 13.831 -43.301 1.00 85.50 453 ILE A C 1
ATOM 3790 O O . ILE A 1 453 ? 27.343 14.728 -43.975 1.00 85.50 453 ILE A O 1
ATOM 3794 N N . ILE A 1 454 ? 28.211 14.028 -42.031 1.00 88.56 454 ILE A N 1
ATOM 3795 C CA . ILE A 1 454 ? 28.009 15.306 -41.329 1.00 88.56 454 ILE A CA 1
ATOM 3796 C C . ILE A 1 454 ? 28.757 16.445 -42.033 1.00 88.56 454 ILE A C 1
ATOM 3798 O O . ILE A 1 454 ? 28.180 17.503 -42.289 1.00 88.56 454 ILE A O 1
ATOM 3802 N N . ARG A 1 455 ? 30.037 16.233 -42.371 1.00 87.38 455 ARG A N 1
ATOM 3803 C CA . ARG A 1 455 ? 30.877 17.256 -43.014 1.00 87.38 455 ARG A CA 1
ATOM 3804 C C . ARG A 1 455 ? 30.353 17.638 -44.393 1.00 87.38 455 ARG A C 1
ATOM 3806 O O . ARG A 1 455 ? 30.260 18.825 -44.698 1.00 87.38 455 ARG A O 1
ATOM 3813 N N . GLU A 1 456 ? 30.016 16.654 -45.215 1.00 86.62 456 GLU A N 1
ATOM 3814 C CA . GLU A 1 456 ? 29.534 16.893 -46.575 1.00 86.62 456 GLU A CA 1
ATOM 3815 C C . GLU A 1 456 ? 28.124 17.505 -46.566 1.00 86.62 456 GLU A C 1
ATOM 3817 O O . GLU A 1 456 ? 27.877 18.474 -47.283 1.00 86.62 456 GLU A O 1
ATOM 3822 N N . THR A 1 457 ? 27.236 17.055 -45.669 1.00 88.75 457 THR A N 1
ATOM 3823 C CA . THR A 1 457 ? 25.905 17.662 -45.472 1.00 88.75 457 THR A CA 1
ATOM 3824 C C . THR A 1 457 ? 26.018 19.140 -45.090 1.00 88.75 457 THR A C 1
ATOM 3826 O O . THR A 1 457 ? 25.340 19.987 -45.673 1.00 88.75 457 THR A O 1
ATOM 3829 N N . TYR A 1 458 ? 26.917 19.486 -44.163 1.00 89.69 458 TYR A N 1
ATOM 3830 C CA . TYR A 1 458 ? 27.159 20.881 -43.798 1.00 89.69 458 TYR A CA 1
ATOM 3831 C C . TYR A 1 458 ? 27.665 21.711 -44.983 1.00 89.69 458 TYR A C 1
ATOM 3833 O O . TYR A 1 458 ? 27.181 22.819 -45.209 1.00 89.69 458 TYR A O 1
ATOM 3841 N N . GLN A 1 459 ? 28.609 21.192 -45.771 1.00 87.38 459 GLN A N 1
ATOM 3842 C CA . GLN A 1 459 ? 29.133 21.902 -46.943 1.00 87.38 459 GLN A CA 1
ATOM 3843 C C . GLN A 1 459 ? 28.064 22.154 -48.012 1.00 87.38 459 GLN A C 1
ATOM 3845 O O . GLN A 1 459 ? 28.095 23.205 -48.654 1.00 87.38 459 GLN A O 1
ATOM 3850 N N . LEU A 1 460 ? 27.133 21.212 -48.190 1.00 86.06 460 LEU A N 1
ATOM 3851 C CA . LEU A 1 460 ? 26.026 21.337 -49.136 1.00 86.06 460 LEU A CA 1
ATOM 3852 C C . LEU A 1 460 ? 25.001 22.378 -48.693 1.00 86.06 460 LEU A C 1
ATOM 3854 O O . LEU A 1 460 ? 24.484 23.104 -49.534 1.00 86.06 460 LEU A O 1
ATOM 3858 N N . VAL A 1 461 ? 24.711 22.458 -47.394 1.00 88.19 461 VAL A N 1
ATOM 3859 C CA . VAL A 1 461 ? 23.674 23.347 -46.857 1.00 88.19 461 VAL A CA 1
ATOM 3860 C C . VAL A 1 461 ? 24.204 24.764 -46.585 1.00 88.19 461 VAL A C 1
ATOM 3862 O O . VAL A 1 461 ? 23.528 25.736 -46.905 1.00 88.19 461 VAL A O 1
ATOM 3865 N N . SER A 1 462 ? 25.423 24.910 -46.056 1.00 85.75 462 SER A N 1
ATOM 3866 C CA . SER A 1 462 ? 25.979 26.204 -45.604 1.00 85.75 462 SER A CA 1
ATOM 3867 C C . SER A 1 462 ? 26.351 27.186 -46.717 1.00 85.75 462 SER A C 1
ATOM 3869 O O . SER A 1 462 ? 26.453 28.383 -46.466 1.00 85.75 462 SER A O 1
ATOM 3871 N N . LYS A 1 463 ? 26.576 26.703 -47.943 1.00 82.50 463 LYS A N 1
ATOM 3872 C CA . LYS A 1 463 ? 26.954 27.542 -49.096 1.00 82.50 463 LYS A CA 1
ATOM 3873 C C . LYS A 1 463 ? 25.753 28.060 -49.893 1.00 82.50 463 LYS A C 1
ATOM 3875 O O . LYS A 1 463 ? 25.950 28.681 -50.935 1.00 82.50 463 LYS A O 1
ATOM 3880 N N . ARG A 1 464 ? 24.530 27.747 -49.460 1.00 81.88 464 ARG A N 1
ATOM 3881 C CA . ARG A 1 464 ? 23.309 28.022 -50.220 1.00 81.88 464 ARG A CA 1
ATOM 3882 C C . ARG A 1 464 ? 22.705 29.366 -49.854 1.00 81.88 464 ARG A C 1
ATOM 3884 O O . ARG A 1 464 ? 22.684 29.752 -48.690 1.00 81.88 464 ARG A O 1
ATOM 3891 N N . ASP A 1 465 ? 22.194 30.048 -50.869 1.00 78.06 465 ASP A N 1
ATOM 3892 C CA . ASP A 1 465 ? 21.490 31.320 -50.719 1.00 78.06 465 ASP A CA 1
ATOM 3893 C C . ASP A 1 465 ? 20.048 31.091 -50.221 1.00 78.06 465 ASP A C 1
ATOM 3895 O O . ASP A 1 465 ? 19.455 30.037 -50.466 1.00 78.06 465 ASP A O 1
ATOM 3899 N N . VAL A 1 466 ? 19.470 32.084 -49.540 1.00 73.31 466 VAL A N 1
ATOM 3900 C CA . VAL A 1 466 ? 18.106 32.045 -48.977 1.00 73.31 466 VAL A CA 1
ATOM 3901 C C . VAL A 1 466 ? 17.035 31.845 -50.061 1.00 73.31 466 VAL A C 1
ATOM 3903 O O . VAL A 1 466 ? 15.965 31.312 -49.785 1.00 73.31 466 VAL A O 1
ATOM 3906 N N . SER A 1 467 ? 17.327 32.234 -51.305 1.00 75.69 467 SER A N 1
ATOM 3907 C CA . SER A 1 467 ? 16.445 32.056 -52.468 1.00 75.69 467 SER A CA 1
ATOM 3908 C C . SER A 1 467 ? 16.433 30.635 -53.051 1.00 75.69 467 SER A C 1
ATOM 3910 O O . SER A 1 467 ? 15.628 30.336 -53.936 1.00 75.69 467 SER A O 1
ATOM 3912 N N . GLN A 1 468 ? 17.322 29.747 -52.594 1.00 82.25 468 GLN A N 1
ATOM 3913 C CA . GLN A 1 468 ? 17.462 28.401 -53.143 1.00 82.25 468 GLN A CA 1
ATOM 3914 C C . GLN A 1 468 ? 16.564 27.379 -52.438 1.00 82.25 468 GLN A C 1
ATOM 3916 O O . GLN A 1 468 ? 16.258 27.481 -51.255 1.00 82.25 468 GLN A O 1
ATOM 3921 N N . CYS A 1 469 ? 16.185 26.334 -53.178 1.00 80.69 469 CYS A N 1
ATOM 3922 C CA . CYS A 1 469 ? 15.345 25.251 -52.671 1.00 80.69 469 CYS A CA 1
ATOM 3923 C C . CYS A 1 469 ? 15.960 24.551 -51.443 1.00 80.69 469 CYS A C 1
ATOM 3925 O O . CYS A 1 469 ? 17.161 24.251 -51.430 1.00 80.69 469 CYS A O 1
ATOM 3927 N N . ASN A 1 470 ? 15.104 24.232 -50.466 1.00 86.69 470 ASN A N 1
ATOM 3928 C CA . ASN A 1 470 ? 15.423 23.518 -49.227 1.00 86.69 470 ASN A CA 1
ATOM 3929 C C . ASN A 1 470 ? 15.478 21.983 -49.368 1.00 86.69 470 ASN A C 1
ATOM 3931 O O . ASN A 1 470 ? 15.699 21.282 -48.380 1.00 86.69 470 ASN A O 1
ATOM 3935 N N . PHE A 1 471 ? 15.274 21.470 -50.581 1.00 88.81 471 PHE A N 1
ATOM 3936 C CA . PHE A 1 471 ? 15.290 20.049 -50.920 1.00 88.81 471 PHE A CA 1
ATOM 3937 C C . PHE A 1 471 ? 16.507 19.755 -51.796 1.00 88.81 471 PHE A C 1
ATOM 3939 O O . PHE A 1 471 ? 16.626 20.322 -52.885 1.00 88.81 471 PHE A O 1
ATOM 3946 N N . LEU A 1 472 ? 17.417 18.903 -51.324 1.00 84.50 472 LEU A N 1
ATOM 3947 C CA . LEU A 1 472 ? 18.651 18.548 -52.030 1.00 84.50 472 LEU A CA 1
ATOM 3948 C C . LEU A 1 472 ? 18.675 17.053 -52.322 1.00 84.50 472 LEU A C 1
ATOM 3950 O O . LEU A 1 472 ? 18.336 16.252 -51.457 1.00 84.50 472 LEU A O 1
ATOM 3954 N N . GLU A 1 473 ? 19.130 16.666 -53.506 1.00 76.31 473 GLU A N 1
ATOM 3955 C CA . GLU A 1 473 ? 19.407 15.263 -53.804 1.00 76.31 473 GLU A CA 1
ATOM 3956 C C . GLU A 1 473 ? 20.762 14.873 -53.203 1.00 76.31 473 GLU A C 1
ATOM 3958 O O . GLU A 1 473 ? 21.796 15.490 -53.471 1.00 76.31 473 GLU A O 1
ATOM 3963 N N . SER A 1 474 ? 20.748 13.859 -52.340 1.00 62.78 474 SER A N 1
ATOM 3964 C CA . SER A 1 474 ? 21.906 13.368 -51.594 1.00 62.78 474 SER A CA 1
ATOM 3965 C C . SER A 1 474 ? 22.689 12.375 -52.455 1.00 62.78 474 SER A C 1
ATOM 3967 O O . SER A 1 474 ? 22.765 11.186 -52.161 1.00 62.78 474 SER A O 1
ATOM 3969 N N . GLY A 1 475 ? 23.217 12.848 -53.584 1.00 54.53 475 GLY A N 1
ATOM 3970 C CA . GLY A 1 475 ? 23.646 11.994 -54.697 1.00 54.53 475 GLY A CA 1
ATOM 3971 C C . GLY A 1 475 ? 24.791 11.001 -54.442 1.00 54.53 475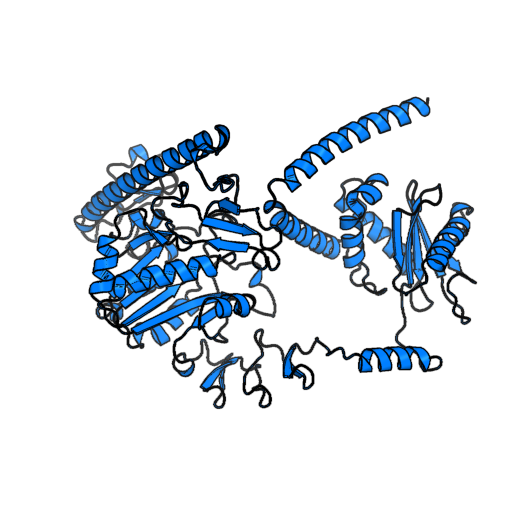 GLY A C 1
ATOM 3972 O O . GLY A 1 475 ? 25.092 10.248 -55.357 1.00 54.53 475 GLY A O 1
ATOM 3973 N N . LEU A 1 476 ? 25.444 10.970 -53.270 1.00 51.97 476 LEU A N 1
ATOM 3974 C CA . LEU A 1 476 ? 26.589 10.072 -52.991 1.00 51.97 476 LEU A CA 1
ATOM 3975 C C . LEU A 1 476 ? 26.889 9.805 -51.496 1.00 51.97 476 LEU A C 1
ATOM 3977 O O . LEU A 1 476 ? 27.905 9.188 -51.175 1.00 51.97 476 LEU A O 1
ATOM 3981 N N . LEU A 1 477 ? 26.051 10.271 -50.565 1.00 54.78 477 LEU A N 1
ATOM 3982 C CA . LEU A 1 477 ? 26.409 10.342 -49.136 1.00 54.78 477 LEU A CA 1
ATOM 3983 C C . LEU A 1 477 ? 26.158 9.052 -48.346 1.00 54.78 477 LEU A C 1
ATOM 3985 O O . LEU A 1 477 ? 26.787 8.823 -47.316 1.00 54.78 477 LEU A O 1
ATOM 3989 N N . VAL A 1 478 ? 25.263 8.197 -48.830 1.00 54.62 478 VAL A N 1
ATOM 3990 C CA . VAL A 1 478 ? 24.810 6.984 -48.144 1.00 54.62 478 VAL A CA 1
ATOM 3991 C C . VAL A 1 478 ? 25.066 5.828 -49.101 1.00 54.62 478 VAL A C 1
ATOM 3993 O O . VAL A 1 478 ? 24.416 5.750 -50.133 1.00 54.62 478 VAL A O 1
ATOM 3996 N N . GLY A 1 479 ? 26.082 5.007 -48.823 1.00 49.06 479 GLY A N 1
ATOM 3997 C CA . GLY A 1 479 ? 26.721 4.056 -49.749 1.00 49.06 479 GLY A CA 1
ATOM 3998 C C . GLY A 1 479 ? 25.877 2.890 -50.290 1.00 49.06 479 GLY A C 1
ATOM 3999 O O . GLY A 1 479 ? 26.359 1.761 -50.302 1.00 49.06 479 GLY A O 1
ATOM 4000 N N . LYS A 1 480 ? 24.658 3.137 -50.771 1.00 47.66 480 LYS A N 1
ATOM 4001 C CA . LYS A 1 480 ? 23.855 2.206 -51.568 1.00 47.66 480 LYS A CA 1
ATOM 4002 C C . LYS A 1 480 ? 23.817 2.711 -53.015 1.00 47.66 480 LYS A C 1
ATOM 4004 O O . LYS A 1 480 ? 23.419 3.840 -53.275 1.00 47.66 480 LYS A O 1
ATOM 4009 N N . SER A 1 481 ? 24.214 1.868 -53.968 1.00 44.69 481 SER A N 1
ATOM 4010 C CA . SER A 1 481 ? 24.246 2.149 -55.417 1.00 44.69 481 SER A CA 1
ATOM 4011 C C . SER A 1 481 ? 22.859 2.278 -56.080 1.00 44.69 481 SER A C 1
ATOM 4013 O O . SER A 1 481 ? 22.733 2.107 -57.290 1.00 44.69 481 SER A O 1
ATOM 4015 N N . SER A 1 482 ? 21.814 2.570 -55.310 1.00 44.69 482 SER A N 1
ATOM 4016 C CA . SER A 1 482 ? 20.439 2.779 -55.760 1.00 44.69 482 SER A CA 1
ATOM 4017 C C . SER A 1 482 ? 19.951 4.086 -55.143 1.00 44.69 482 SER A C 1
ATOM 4019 O O . SER A 1 482 ? 19.642 4.138 -53.953 1.00 44.69 482 SER A O 1
ATOM 4021 N N . GLY A 1 483 ? 19.999 5.152 -55.939 1.00 57.03 483 GLY A N 1
ATOM 4022 C CA . GLY A 1 483 ? 19.595 6.490 -55.535 1.00 57.03 483 GLY A CA 1
ATOM 4023 C C . GLY A 1 483 ? 18.138 6.553 -55.082 1.00 57.03 483 GLY A C 1
ATOM 4024 O O . GLY A 1 483 ? 17.293 5.848 -55.622 1.00 57.03 483 GLY A O 1
ATOM 4025 N N . ASP A 1 484 ? 17.904 7.351 -54.038 1.00 64.62 484 ASP A N 1
ATOM 4026 C CA . ASP A 1 484 ? 16.854 8.384 -53.958 1.00 64.62 484 ASP A CA 1
ATOM 4027 C C . ASP A 1 484 ? 16.789 8.989 -52.538 1.00 64.62 484 ASP A C 1
ATOM 4029 O O . ASP A 1 484 ? 15.719 9.213 -51.973 1.00 64.62 484 ASP A O 1
ATOM 4033 N N . HIS A 1 485 ? 17.944 9.272 -51.919 1.00 74.25 485 HIS A N 1
ATOM 4034 C CA . HIS A 1 485 ? 17.953 9.995 -50.648 1.00 74.25 485 HIS A CA 1
ATOM 4035 C C . HIS A 1 485 ? 17.902 11.503 -50.877 1.00 74.25 485 HIS A C 1
ATOM 4037 O O . HIS A 1 485 ? 18.670 12.054 -51.670 1.00 74.25 485 HIS A O 1
ATOM 4043 N N . LYS A 1 486 ? 17.029 12.187 -50.139 1.00 85.62 486 LYS A N 1
ATOM 4044 C CA . LYS A 1 486 ? 16.887 13.645 -50.169 1.00 85.62 486 LYS A CA 1
ATOM 4045 C C . LYS A 1 486 ? 17.279 14.237 -48.822 1.00 85.62 486 LYS A C 1
ATOM 4047 O O . LYS A 1 486 ? 16.975 13.681 -47.771 1.00 85.62 486 LYS A O 1
ATOM 4052 N N . LEU A 1 487 ? 17.961 15.377 -48.855 1.00 89.44 487 LEU A N 1
ATOM 4053 C CA . LEU A 1 487 ? 18.218 16.209 -47.686 1.00 89.44 487 LEU A CA 1
ATOM 4054 C C . LEU A 1 487 ? 17.183 17.324 -47.666 1.00 89.44 487 LEU A C 1
ATOM 4056 O O . LEU A 1 487 ? 17.112 18.136 -48.590 1.00 89.44 487 LEU A O 1
ATOM 4060 N N . ILE A 1 488 ? 16.402 17.366 -46.599 1.00 92.38 488 ILE A N 1
ATOM 4061 C CA . ILE A 1 488 ? 15.424 18.412 -46.337 1.00 92.38 488 ILE A CA 1
ATOM 4062 C C . ILE A 1 488 ? 15.976 19.256 -45.206 1.00 92.38 488 ILE A C 1
ATOM 4064 O O . ILE A 1 488 ? 16.293 18.713 -44.149 1.00 92.38 488 ILE A O 1
ATOM 4068 N N . TYR A 1 489 ? 16.117 20.565 -45.406 1.00 93.62 489 TYR A N 1
ATOM 4069 C CA . TYR A 1 489 ? 16.654 21.422 -44.353 1.00 93.62 489 TYR A CA 1
ATOM 4070 C C . TYR A 1 489 ? 15.873 22.708 -44.125 1.00 93.62 489 TYR A C 1
ATOM 4072 O O . TYR A 1 489 ? 15.319 23.296 -45.050 1.00 93.62 489 TYR A O 1
ATOM 4080 N N . ARG A 1 490 ? 15.914 23.201 -42.886 1.00 93.25 490 ARG A N 1
ATOM 4081 C CA . ARG A 1 490 ? 15.525 24.570 -42.531 1.00 93.25 490 ARG A CA 1
ATOM 4082 C C . ARG A 1 490 ? 16.632 25.259 -41.753 1.00 93.25 490 ARG A C 1
ATOM 4084 O O . ARG A 1 490 ? 17.347 24.627 -40.977 1.00 93.25 490 ARG A O 1
ATOM 4091 N N . HIS A 1 491 ? 16.749 26.564 -41.965 1.00 90.38 491 HIS A N 1
ATOM 4092 C CA . HIS A 1 491 ? 17.678 27.418 -41.240 1.00 90.38 491 HIS A CA 1
ATOM 4093 C C . HIS A 1 491 ? 16.903 28.270 -40.231 1.00 90.38 491 HIS A C 1
ATOM 4095 O O . HIS A 1 491 ? 16.025 29.040 -40.619 1.00 90.38 491 HIS A O 1
ATOM 4101 N N . TYR A 1 492 ? 17.224 28.116 -38.948 1.00 89.56 492 TYR A N 1
ATOM 4102 C CA . TYR A 1 492 ? 16.647 28.881 -37.847 1.00 89.56 492 TYR A CA 1
ATOM 4103 C C . TYR A 1 492 ? 17.774 29.560 -37.072 1.00 89.56 492 TYR A C 1
ATOM 4105 O O . TYR A 1 492 ? 18.606 28.887 -36.465 1.00 89.56 492 TYR A O 1
ATOM 4113 N N . ALA A 1 493 ? 17.788 30.894 -37.082 1.00 86.75 493 ALA A N 1
ATOM 4114 C CA . ALA A 1 493 ? 18.823 31.716 -36.453 1.00 86.75 493 ALA A CA 1
ATOM 4115 C C . ALA A 1 493 ? 20.253 31.304 -36.865 1.00 86.75 493 ALA A C 1
ATOM 4117 O O . ALA A 1 493 ? 20.683 31.644 -37.962 1.00 86.75 493 ALA A O 1
ATOM 4118 N N . THR A 1 494 ? 20.984 30.598 -35.997 1.00 85.75 494 THR A N 1
ATOM 4119 C CA . THR A 1 494 ? 22.368 30.139 -36.223 1.00 85.75 494 THR A CA 1
ATOM 4120 C C . THR A 1 494 ? 22.480 28.644 -36.536 1.00 85.75 494 THR A C 1
ATOM 4122 O O . THR A 1 494 ? 23.600 28.136 -36.669 1.00 85.75 494 THR A O 1
ATOM 4125 N N . LEU A 1 495 ? 21.349 27.932 -36.619 1.00 92.06 495 LEU A N 1
ATOM 4126 C CA . LEU A 1 495 ? 21.269 26.478 -36.707 1.00 92.06 495 LEU A CA 1
ATOM 4127 C C . LEU A 1 495 ? 20.606 26.007 -38.001 1.00 92.06 495 LEU A C 1
ATOM 4129 O O . LEU A 1 495 ? 19.557 26.498 -38.420 1.00 92.06 495 LEU A O 1
ATOM 4133 N N . TYR A 1 496 ? 21.190 24.969 -38.582 1.00 92.81 496 TYR A N 1
ATOM 4134 C CA . TYR A 1 496 ? 20.622 24.214 -39.687 1.00 92.81 496 TYR A CA 1
ATOM 4135 C C . TYR A 1 496 ? 20.045 22.912 -39.149 1.00 92.81 496 TYR A C 1
ATOM 4137 O O . TYR A 1 496 ? 20.767 22.117 -38.551 1.00 92.81 496 TYR A O 1
ATOM 4145 N N . PHE A 1 497 ? 18.754 22.696 -39.380 1.00 94.88 497 PHE A N 1
ATOM 4146 C CA . PHE A 1 497 ? 18.057 21.450 -39.086 1.00 94.88 497 PHE A CA 1
ATOM 4147 C C . PHE A 1 497 ? 17.919 20.674 -40.384 1.00 94.88 497 PHE A C 1
ATOM 4149 O O . PHE A 1 497 ? 17.295 21.178 -41.314 1.00 94.88 497 PHE A O 1
ATOM 4156 N N . VAL A 1 498 ? 18.507 19.482 -40.455 1.00 93.88 498 VAL A N 1
ATOM 4157 C CA . VAL A 1 498 ? 18.587 18.669 -41.672 1.00 93.88 498 VAL A CA 1
ATOM 4158 C C . VAL A 1 498 ? 18.063 17.267 -41.408 1.00 93.88 498 VAL A C 1
ATOM 4160 O O . VAL A 1 498 ? 18.506 16.592 -40.481 1.00 93.88 498 VAL A O 1
ATOM 4163 N N . PHE A 1 499 ? 17.119 16.832 -42.232 1.00 92.31 499 PHE A N 1
ATOM 4164 C CA . PHE A 1 499 ? 16.557 15.490 -42.225 1.00 92.31 499 PHE A CA 1
ATOM 4165 C C . PHE A 1 499 ? 16.951 14.808 -43.533 1.00 92.31 499 PHE A C 1
ATOM 4167 O O . PHE A 1 499 ? 16.720 15.341 -44.619 1.00 92.31 499 PHE A O 1
ATOM 4174 N N . CYS A 1 500 ? 17.563 13.637 -43.419 1.00 89.19 500 CYS A N 1
ATOM 4175 C CA . CYS A 1 500 ? 17.887 12.763 -44.534 1.00 89.19 500 CYS A CA 1
ATOM 4176 C C . CYS A 1 500 ? 16.752 11.750 -44.678 1.00 89.19 500 CYS A C 1
ATOM 4178 O O . CYS A 1 500 ? 16.483 10.999 -43.740 1.00 89.19 500 CYS A O 1
ATOM 4180 N N . ILE A 1 501 ? 16.093 11.741 -45.831 1.00 85.50 501 ILE A N 1
ATOM 4181 C CA . ILE A 1 501 ? 14.917 10.906 -46.104 1.00 85.50 501 ILE A CA 1
ATOM 4182 C C . ILE A 1 501 ? 15.137 10.073 -47.359 1.00 85.50 501 ILE A C 1
ATOM 4184 O O . ILE A 1 501 ? 16.009 10.398 -48.167 1.00 85.50 501 ILE A O 1
ATOM 4188 N N . ASP A 1 502 ? 14.388 8.992 -47.520 1.00 79.00 502 ASP A N 1
ATOM 4189 C CA . ASP A 1 502 ? 14.315 8.242 -48.775 1.00 79.00 502 ASP A CA 1
ATOM 4190 C C . ASP A 1 502 ? 13.153 8.747 -49.660 1.00 79.00 502 ASP A C 1
ATOM 4192 O O . ASP A 1 502 ? 12.544 9.786 -49.387 1.00 79.00 502 ASP A O 1
ATOM 4196 N N . SER A 1 503 ? 12.861 8.048 -50.759 1.00 75.31 503 SER A N 1
ATOM 4197 C CA . SER A 1 503 ? 11.771 8.402 -51.677 1.00 75.31 503 SER A CA 1
ATOM 4198 C C . SER A 1 503 ? 10.371 8.096 -51.144 1.00 75.31 503 SER A C 1
ATOM 4200 O O . SER A 1 503 ? 9.396 8.504 -51.780 1.00 75.31 503 SER A O 1
ATOM 4202 N N . SER A 1 504 ? 10.248 7.407 -50.006 1.00 73.31 504 SER A N 1
ATOM 4203 C CA . SER A 1 504 ? 8.953 7.030 -49.436 1.00 73.31 504 SER A CA 1
ATOM 4204 C C . SER A 1 504 ? 8.281 8.177 -48.669 1.00 73.31 504 SER A C 1
ATOM 4206 O O . SER A 1 504 ? 7.058 8.178 -48.522 1.00 73.31 504 SER A O 1
ATOM 4208 N N . GLU A 1 505 ? 9.049 9.193 -48.256 1.00 76.50 505 GLU A N 1
ATOM 4209 C CA . GLU A 1 505 ? 8.536 10.382 -47.574 1.00 76.50 505 GLU A CA 1
ATOM 4210 C C . GLU A 1 505 ? 8.385 11.598 -48.494 1.00 76.50 505 GLU A C 1
ATOM 4212 O O . GLU A 1 505 ? 9.200 11.896 -49.375 1.00 76.50 505 GLU A O 1
ATOM 4217 N N . SER A 1 506 ? 7.336 12.376 -48.230 1.00 83.38 506 SER A N 1
ATOM 4218 C CA . SER A 1 506 ? 7.133 13.666 -48.881 1.00 83.38 506 SER A CA 1
ATOM 4219 C C . SER A 1 506 ? 8.129 14.687 -48.332 1.00 83.38 506 SER A C 1
ATOM 4221 O O . SER A 1 506 ? 8.110 15.041 -47.153 1.00 83.38 506 SER A O 1
ATOM 4223 N N . ALA A 1 507 ? 8.967 15.235 -49.215 1.00 84.69 507 ALA A N 1
ATOM 4224 C CA . ALA A 1 507 ? 9.898 16.319 -48.900 1.00 84.69 507 ALA A CA 1
ATOM 4225 C C . ALA A 1 507 ? 9.211 17.514 -48.206 1.00 84.69 507 ALA A C 1
ATOM 4227 O O . ALA A 1 507 ? 9.779 18.110 -47.292 1.00 84.69 507 ALA A O 1
ATOM 4228 N N . TYR A 1 508 ? 7.979 17.836 -48.613 1.00 86.12 508 TYR A N 1
ATOM 4229 C CA . TYR A 1 508 ? 7.188 18.918 -48.029 1.00 86.12 508 TYR A CA 1
ATOM 4230 C C . TYR A 1 508 ? 6.704 18.583 -46.613 1.00 86.12 508 TYR A C 1
ATOM 4232 O O . TYR A 1 508 ? 6.791 19.417 -45.716 1.00 86.12 508 TYR A O 1
ATOM 4240 N N . ASP A 1 509 ? 6.267 17.346 -46.379 1.00 82.62 509 ASP A N 1
ATOM 4241 C CA . ASP A 1 509 ? 5.775 16.928 -45.062 1.00 82.62 509 ASP A CA 1
ATOM 4242 C C . ASP A 1 509 ? 6.912 16.920 -44.037 1.00 82.62 509 ASP A C 1
ATOM 4244 O O . ASP A 1 509 ? 6.736 17.350 -42.899 1.00 82.62 509 ASP A O 1
ATOM 4248 N N . ILE A 1 510 ? 8.110 16.511 -44.457 1.00 89.69 510 ILE A N 1
ATOM 4249 C CA . ILE A 1 510 ? 9.320 16.552 -43.629 1.00 89.69 510 ILE A CA 1
ATOM 4250 C C . ILE A 1 510 ? 9.754 17.994 -43.368 1.00 89.69 510 ILE A C 1
ATOM 4252 O O . ILE A 1 510 ? 10.187 18.328 -42.266 1.00 89.69 510 ILE A O 1
ATOM 4256 N N . TYR A 1 511 ? 9.601 18.878 -44.351 1.00 90.12 511 TYR A N 1
ATOM 4257 C CA . TYR A 1 511 ? 9.855 20.302 -44.171 1.00 90.12 511 TYR A CA 1
ATOM 4258 C C . TYR A 1 511 ? 8.936 20.903 -43.106 1.00 90.12 511 TYR A C 1
ATOM 4260 O O . TYR A 1 511 ? 9.406 21.656 -42.253 1.00 90.12 511 TYR A O 1
ATOM 4268 N N . GLU A 1 512 ? 7.648 20.567 -43.103 1.00 86.69 512 GLU A N 1
ATOM 4269 C CA . GLU A 1 512 ? 6.712 20.970 -42.046 1.00 86.69 512 GLU A CA 1
ATOM 4270 C C . GLU A 1 512 ? 7.024 20.291 -40.704 1.00 86.69 512 GLU A C 1
ATOM 4272 O O . GLU A 1 512 ? 7.005 20.948 -39.664 1.00 86.69 512 GLU A O 1
ATOM 4277 N N . LEU A 1 513 ? 7.440 19.022 -40.710 1.00 88.44 513 LEU A N 1
ATOM 4278 C CA . LEU A 1 513 ? 7.851 18.305 -39.501 1.00 88.44 513 LEU A CA 1
ATOM 4279 C C . LEU A 1 513 ? 9.052 18.965 -38.809 1.00 88.44 513 LEU A C 1
ATOM 4281 O O . LEU A 1 513 ? 9.068 19.075 -37.583 1.00 88.44 513 LEU A O 1
ATOM 4285 N N . ILE A 1 514 ? 10.037 19.450 -39.576 1.00 93.38 514 ILE A N 1
ATOM 4286 C CA . ILE A 1 514 ? 11.167 20.219 -39.031 1.00 93.38 514 ILE A CA 1
ATOM 4287 C C . ILE A 1 514 ? 10.654 21.472 -38.310 1.00 93.38 514 ILE A C 1
ATOM 4289 O O . ILE A 1 514 ? 11.141 21.798 -37.228 1.00 93.38 514 ILE A O 1
ATOM 4293 N N . HIS A 1 515 ? 9.658 22.160 -38.873 1.00 89.94 515 HIS A N 1
ATOM 4294 C CA . HIS A 1 515 ? 9.068 23.331 -38.230 1.00 89.94 515 HIS A CA 1
ATOM 4295 C C . HIS A 1 515 ? 8.340 22.965 -36.933 1.00 89.94 515 HIS A C 1
ATOM 4297 O O . HIS A 1 515 ? 8.607 23.583 -35.903 1.00 89.94 515 HIS A O 1
ATOM 4303 N N . SER A 1 516 ? 7.507 21.919 -36.950 1.00 88.00 516 SER A N 1
ATOM 4304 C CA . SER A 1 516 ? 6.828 21.421 -35.748 1.00 88.00 516 SER A CA 1
ATOM 4305 C C . SER A 1 516 ? 7.814 20.976 -34.665 1.00 88.00 516 SER A C 1
ATOM 4307 O O . SER A 1 516 ? 7.581 21.216 -33.483 1.00 88.00 516 SER A O 1
ATOM 4309 N N . PHE A 1 517 ? 8.947 20.374 -35.041 1.00 92.19 517 PHE A N 1
ATOM 4310 C CA . PHE A 1 517 ? 10.004 20.019 -34.096 1.00 92.19 517 PHE A CA 1
ATOM 4311 C C . PHE A 1 517 ? 10.610 21.258 -33.428 1.00 92.19 517 PHE A C 1
ATOM 4313 O O . PHE A 1 517 ? 10.727 21.295 -32.202 1.00 92.19 517 PHE A O 1
ATOM 4320 N N . VAL A 1 518 ? 10.948 22.289 -34.205 1.00 92.62 518 VAL A N 1
ATOM 4321 C CA . VAL A 1 518 ? 11.500 23.543 -33.669 1.00 92.62 518 VAL A CA 1
ATOM 4322 C C . VAL A 1 518 ? 10.482 24.273 -32.791 1.00 92.62 518 VAL A C 1
ATOM 4324 O O . VAL A 1 518 ? 10.846 24.757 -31.724 1.00 92.62 518 VAL A O 1
ATOM 4327 N N . GLU A 1 519 ? 9.204 24.290 -33.166 1.00 89.00 519 GLU A N 1
ATOM 4328 C CA . GLU A 1 519 ? 8.142 24.891 -32.350 1.00 89.00 519 GLU A CA 1
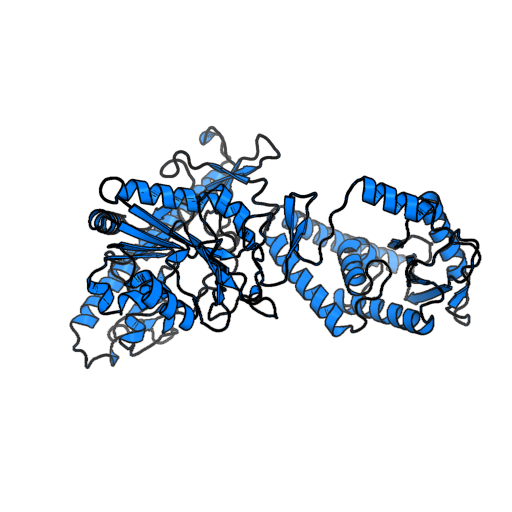ATOM 4329 C C . GLU A 1 519 ? 7.923 24.127 -31.031 1.00 89.00 519 GLU A C 1
ATOM 4331 O O . GLU A 1 519 ? 7.760 24.730 -29.967 1.00 89.00 519 GLU A O 1
ATOM 4336 N N . CYS A 1 520 ? 7.991 22.793 -31.063 1.00 88.62 520 CYS A N 1
ATOM 4337 C CA . CYS A 1 520 ? 7.974 21.967 -29.856 1.00 88.62 520 CYS A CA 1
ATOM 4338 C C . CYS A 1 520 ? 9.156 22.287 -28.933 1.00 88.62 520 CYS A C 1
ATOM 4340 O O . CYS A 1 520 ? 8.968 22.375 -27.717 1.00 88.62 520 CYS A O 1
ATOM 4342 N N . LEU A 1 521 ? 10.359 22.475 -29.487 1.00 90.94 521 LEU A N 1
ATOM 4343 C CA . LEU A 1 521 ? 11.528 22.898 -28.715 1.00 90.94 521 LEU A CA 1
ATOM 4344 C C . LEU A 1 521 ? 11.302 24.281 -28.095 1.00 90.94 521 LEU A C 1
ATOM 4346 O O . LEU A 1 521 ? 11.494 24.438 -26.891 1.00 90.94 521 LEU A O 1
ATOM 4350 N N . ASP A 1 522 ? 10.821 25.245 -28.877 1.00 90.62 522 ASP A N 1
ATOM 4351 C CA . ASP A 1 522 ? 10.577 26.613 -28.419 1.00 90.62 522 ASP A CA 1
ATOM 4352 C C . ASP A 1 522 ? 9.590 26.675 -27.245 1.00 90.62 522 ASP A C 1
ATOM 4354 O O . ASP A 1 522 ? 9.868 27.283 -26.209 1.00 90.62 522 ASP A O 1
ATOM 4358 N N . ARG A 1 523 ? 8.487 25.924 -27.334 1.00 87.25 523 ARG A N 1
ATOM 4359 C CA . ARG A 1 523 ? 7.503 25.800 -26.247 1.00 87.25 523 ARG A CA 1
ATOM 4360 C C . ARG A 1 523 ? 8.039 25.043 -25.032 1.00 87.25 523 ARG A C 1
ATOM 4362 O O . ARG A 1 523 ? 7.632 25.328 -23.909 1.00 87.25 523 ARG A O 1
ATOM 4369 N N . CYS A 1 524 ? 8.927 24.066 -25.228 1.00 86.25 524 CYS A N 1
ATOM 4370 C CA . CYS A 1 524 ? 9.519 23.292 -24.132 1.00 86.25 524 CYS A CA 1
ATOM 4371 C C . CYS A 1 524 ? 10.608 24.046 -23.359 1.00 86.25 524 CYS A C 1
ATOM 4373 O O . CYS A 1 524 ? 10.891 23.662 -22.215 1.00 86.25 524 CYS A O 1
ATOM 4375 N N . PHE A 1 525 ? 11.259 25.027 -23.987 1.00 84.44 525 PHE A N 1
ATOM 4376 C CA . PHE A 1 525 ? 12.362 25.806 -23.413 1.00 84.44 525 PHE A CA 1
ATOM 4377 C C . PHE A 1 525 ? 12.018 27.283 -23.158 1.00 84.44 525 PHE A C 1
ATOM 4379 O O . PHE A 1 525 ? 12.828 27.959 -22.538 1.00 84.44 525 PHE A O 1
ATOM 4386 N N . GLU A 1 526 ? 10.819 27.745 -23.535 1.00 82.69 526 GLU A N 1
ATOM 4387 C CA . GLU A 1 526 ? 10.348 29.128 -23.349 1.00 82.69 526 GLU A CA 1
ATOM 4388 C C . GLU A 1 526 ? 11.307 30.151 -23.994 1.00 82.69 526 GLU A C 1
ATOM 4390 O O . GLU A 1 526 ? 11.910 30.972 -23.301 1.00 82.69 526 GLU A O 1
ATOM 4395 N N . ASN A 1 527 ? 11.395 30.119 -25.333 1.00 81.00 527 ASN A N 1
ATOM 4396 C CA . ASN A 1 527 ? 12.391 30.783 -26.197 1.00 81.00 527 ASN A CA 1
ATOM 4397 C C . ASN A 1 527 ? 13.693 29.980 -26.320 1.00 81.00 527 ASN A C 1
ATOM 4399 O O . ASN A 1 527 ? 14.700 30.282 -25.675 1.00 81.00 527 ASN A O 1
ATOM 4403 N N . VAL A 1 528 ? 13.667 28.945 -27.162 1.00 86.81 528 VAL A N 1
ATOM 4404 C CA . VAL A 1 528 ? 14.812 28.037 -27.326 1.00 86.81 528 VAL A CA 1
ATOM 4405 C C . VAL A 1 528 ? 16.015 28.747 -27.957 1.00 86.81 528 VAL A C 1
ATOM 4407 O O . VAL A 1 528 ? 15.886 29.437 -28.969 1.00 86.81 528 VAL A O 1
ATOM 4410 N N . CYS A 1 529 ? 17.215 28.536 -27.409 1.00 86.12 529 CYS A N 1
ATOM 4411 C CA . CYS A 1 529 ? 18.466 28.992 -28.018 1.00 86.12 529 CYS A CA 1
ATOM 4412 C C . CYS A 1 529 ? 19.441 27.836 -28.305 1.00 86.12 529 CYS A C 1
ATOM 4414 O O . CYS A 1 529 ? 19.286 26.720 -27.810 1.00 86.12 529 CYS A O 1
ATOM 4416 N N . GLU A 1 530 ? 20.489 28.091 -29.102 1.00 85.06 530 GLU A N 1
ATOM 4417 C CA . GLU A 1 530 ? 21.505 27.075 -29.445 1.00 85.06 530 GLU A CA 1
ATOM 4418 C C . GLU A 1 530 ? 22.144 26.438 -28.198 1.00 85.06 530 GLU A C 1
ATOM 4420 O O . GLU A 1 530 ? 22.431 25.239 -28.195 1.00 85.06 530 GLU A O 1
ATOM 4425 N N . LEU A 1 531 ? 22.331 27.210 -27.122 1.00 81.88 531 LEU A N 1
ATOM 4426 C CA . LEU A 1 531 ? 22.902 26.699 -25.876 1.00 81.88 531 LEU A CA 1
ATOM 4427 C C . LEU A 1 531 ? 21.999 25.653 -25.214 1.00 81.88 531 LEU A C 1
ATOM 4429 O O . LEU A 1 531 ? 22.523 24.712 -24.621 1.00 81.88 531 LEU A O 1
ATOM 4433 N N . ASP A 1 532 ? 20.676 25.755 -25.346 1.00 86.31 532 ASP A N 1
ATOM 4434 C CA . ASP A 1 532 ? 19.755 24.781 -24.753 1.00 86.31 532 ASP A CA 1
ATOM 4435 C C . ASP A 1 532 ? 19.891 23.412 -25.429 1.00 86.31 532 ASP A C 1
ATOM 4437 O O . ASP A 1 532 ? 19.857 22.381 -24.756 1.00 86.31 532 ASP A O 1
ATOM 4441 N N . LEU A 1 533 ? 20.157 23.385 -26.740 1.00 85.00 533 LEU A N 1
ATOM 4442 C CA . LEU A 1 533 ? 20.434 22.143 -27.465 1.00 85.00 533 LEU A CA 1
ATOM 4443 C C . LEU A 1 533 ? 21.754 21.495 -27.022 1.00 85.00 533 LEU A C 1
ATOM 4445 O O . LEU A 1 533 ? 21.868 20.272 -27.042 1.00 85.00 533 LEU A O 1
ATOM 4449 N N . ILE A 1 534 ? 22.731 22.297 -26.590 1.00 83.31 534 ILE A N 1
ATOM 4450 C CA . ILE A 1 534 ? 24.030 21.818 -26.100 1.00 83.31 534 ILE A CA 1
ATOM 4451 C C . ILE A 1 534 ? 23.917 21.314 -24.656 1.00 83.31 534 ILE A C 1
ATOM 4453 O O . ILE A 1 534 ? 24.367 20.214 -24.342 1.00 83.31 534 ILE A O 1
ATOM 4457 N N . PHE A 1 535 ? 23.337 22.115 -23.760 1.00 77.12 535 PHE A N 1
ATOM 4458 C CA . PHE A 1 535 ? 23.309 21.826 -22.322 1.00 77.12 535 PHE A CA 1
ATOM 4459 C C . PHE A 1 535 ? 22.177 20.883 -21.906 1.00 77.12 535 PHE A C 1
ATOM 4461 O O . PHE A 1 535 ? 22.244 20.277 -20.834 1.00 77.12 535 PHE A O 1
ATOM 4468 N N . HIS A 1 536 ? 21.143 20.736 -22.737 1.00 82.31 536 HIS A N 1
ATOM 4469 C CA . HIS A 1 536 ? 19.987 19.882 -22.470 1.00 82.31 536 HIS A CA 1
ATOM 4470 C C . HIS A 1 536 ? 19.740 18.861 -23.587 1.00 82.31 536 HIS A C 1
ATOM 4472 O O . HIS A 1 536 ? 18.590 18.511 -23.863 1.00 82.31 536 HIS A O 1
ATOM 4478 N N . ALA A 1 537 ? 20.820 18.337 -24.180 1.00 80.56 537 ALA A N 1
ATOM 4479 C CA . ALA A 1 537 ? 20.776 17.339 -25.250 1.00 80.56 537 ALA A CA 1
ATOM 4480 C C . ALA A 1 537 ? 19.868 16.139 -24.918 1.00 80.56 537 ALA A C 1
ATOM 4482 O O . ALA A 1 537 ? 19.105 15.700 -25.773 1.00 80.56 537 ALA A O 1
ATOM 4483 N N . ASP A 1 538 ? 19.861 15.666 -23.667 1.00 80.62 538 ASP A N 1
ATOM 4484 C CA . ASP A 1 538 ? 18.988 14.569 -23.221 1.00 80.62 538 ASP A CA 1
ATOM 4485 C C . ASP A 1 538 ? 17.496 14.885 -23.429 1.00 80.62 538 ASP A C 1
ATOM 4487 O O . ASP A 1 538 ? 16.749 14.083 -23.992 1.00 80.62 538 ASP A O 1
ATOM 4491 N N . LYS A 1 539 ? 17.061 16.086 -23.024 1.00 85.12 539 LYS A N 1
ATOM 4492 C CA . LYS A 1 539 ? 15.668 16.539 -23.163 1.00 85.12 539 LYS A CA 1
ATOM 4493 C C . LYS A 1 539 ? 15.312 16.765 -24.631 1.00 85.12 539 LYS A C 1
ATOM 4495 O O . LYS A 1 539 ? 14.208 16.441 -25.053 1.00 85.12 539 LYS A O 1
ATOM 4500 N N . VAL A 1 540 ? 16.251 17.282 -25.417 1.00 88.69 540 VAL A N 1
ATOM 4501 C CA . VAL A 1 540 ? 16.077 17.478 -26.860 1.00 88.69 540 VAL A CA 1
ATOM 4502 C C . VAL A 1 540 ? 15.945 16.140 -27.590 1.00 88.69 540 VAL A C 1
ATOM 4504 O O . VAL A 1 540 ? 15.041 15.978 -28.406 1.00 88.69 540 VAL A O 1
ATOM 4507 N N . HIS A 1 541 ? 16.774 15.149 -27.254 1.00 87.38 541 HIS A N 1
ATOM 4508 C CA . HIS A 1 541 ? 16.658 13.794 -27.788 1.00 87.38 541 HIS A CA 1
ATOM 4509 C C . HIS A 1 541 ? 15.360 13.108 -27.363 1.00 87.38 541 HIS A C 1
ATOM 4511 O O . HIS A 1 541 ? 14.808 12.348 -28.153 1.00 87.38 541 HIS A O 1
ATOM 4517 N N . HIS A 1 542 ? 14.856 13.382 -26.159 1.00 86.62 542 HIS A N 1
ATOM 4518 C CA . HIS A 1 542 ? 13.549 12.895 -25.729 1.00 86.62 542 HIS A CA 1
ATOM 4519 C C . HIS A 1 542 ? 12.414 13.494 -26.570 1.00 86.62 542 HIS A C 1
ATOM 4521 O O . HIS A 1 542 ? 11.586 12.757 -27.091 1.00 86.62 542 HIS A O 1
ATOM 4527 N N . ILE A 1 543 ? 12.396 14.820 -26.758 1.00 89.25 543 ILE A N 1
ATOM 4528 C CA . ILE A 1 543 ? 11.410 15.490 -27.626 1.00 89.25 543 ILE A CA 1
ATOM 4529 C C . ILE A 1 543 ? 11.476 14.914 -29.046 1.00 89.25 543 ILE A C 1
ATOM 4531 O O . ILE A 1 543 ? 10.444 14.618 -29.641 1.00 89.25 543 ILE A O 1
ATOM 4535 N N . LEU A 1 544 ? 12.687 14.696 -29.568 1.00 89.69 544 LEU A N 1
ATOM 4536 C CA . LEU A 1 544 ? 12.885 14.088 -30.880 1.00 89.69 544 LEU A CA 1
ATOM 4537 C C . LEU A 1 544 ? 12.343 12.651 -30.949 1.00 89.69 544 LEU A C 1
ATOM 4539 O O . LEU A 1 544 ? 11.790 12.276 -31.975 1.00 89.69 544 LEU A O 1
ATOM 4543 N N . GLN A 1 545 ? 12.473 11.858 -29.882 1.00 86.31 545 GLN A N 1
ATOM 4544 C CA . GLN A 1 545 ? 11.976 10.476 -29.831 1.00 86.31 545 GLN A CA 1
ATOM 4545 C C . GLN A 1 545 ? 10.450 10.377 -29.797 1.00 86.31 545 GLN A C 1
ATOM 4547 O O . GLN A 1 545 ? 9.920 9.412 -30.338 1.00 86.31 545 GLN A O 1
ATOM 4552 N N . GLU A 1 546 ? 9.751 11.358 -29.221 1.00 86.31 546 GLU A N 1
ATOM 4553 C CA . GLU A 1 546 ? 8.282 11.431 -29.299 1.00 86.31 546 GLU A CA 1
ATOM 4554 C C . GLU A 1 546 ? 7.802 11.733 -30.729 1.00 86.31 546 GLU A C 1
ATOM 4556 O O . GLU A 1 546 ? 6.707 11.337 -31.117 1.00 86.31 546 GLU A O 1
ATOM 4561 N N . ILE A 1 547 ? 8.636 12.401 -31.532 1.00 83.12 547 ILE A N 1
ATOM 4562 C CA . ILE A 1 547 ? 8.327 12.761 -32.921 1.00 83.12 547 ILE A CA 1
ATOM 4563 C C . ILE A 1 547 ? 8.733 11.643 -33.888 1.00 83.12 547 ILE A C 1
ATOM 4565 O O . ILE A 1 547 ? 7.967 11.280 -34.779 1.00 83.12 547 ILE A O 1
ATOM 4569 N N . CYS A 1 548 ? 9.939 11.093 -33.738 1.00 82.12 548 CYS A N 1
ATOM 4570 C CA . CYS A 1 548 ? 10.502 10.095 -34.642 1.00 82.12 548 CYS A CA 1
ATOM 4571 C C . CYS A 1 548 ? 11.370 9.070 -33.900 1.00 82.12 548 CYS A C 1
ATOM 4573 O O . CYS A 1 548 ? 12.395 9.400 -33.285 1.00 82.12 548 CYS A O 1
ATOM 4575 N N . LEU A 1 549 ? 11.012 7.791 -34.033 1.00 81.56 549 LEU A N 1
ATOM 4576 C CA . LEU A 1 549 ? 11.729 6.675 -33.422 1.00 81.56 549 LEU A CA 1
ATOM 4577 C C . LEU A 1 549 ? 12.010 5.588 -34.461 1.00 81.56 549 LEU A C 1
ATOM 4579 O O . LEU A 1 549 ? 11.112 5.124 -35.154 1.00 81.56 549 LEU A O 1
ATOM 4583 N N . GLY A 1 550 ? 13.272 5.165 -34.555 1.00 74.44 550 GLY A N 1
ATOM 4584 C CA . GLY A 1 550 ? 13.682 4.139 -35.519 1.00 74.44 550 GLY A CA 1
ATOM 4585 C C . GLY A 1 550 ? 13.551 4.562 -36.987 1.00 74.44 550 GLY A C 1
ATOM 4586 O O . GLY A 1 550 ? 13.422 3.694 -37.837 1.00 74.44 550 GLY A O 1
ATOM 4587 N N . GLY A 1 551 ? 13.556 5.868 -37.276 1.00 74.81 551 GLY A N 1
ATOM 4588 C CA . GLY A 1 551 ? 13.395 6.404 -38.630 1.00 74.81 551 GLY A CA 1
ATOM 4589 C C . GLY A 1 551 ? 11.939 6.520 -39.089 1.00 74.81 551 GLY A C 1
ATOM 4590 O O . GLY A 1 551 ? 11.702 6.887 -40.233 1.00 74.81 551 GLY A O 1
ATOM 4591 N N . ILE A 1 552 ? 10.974 6.233 -38.206 1.00 77.38 552 ILE A N 1
ATOM 4592 C CA . ILE A 1 552 ? 9.534 6.323 -38.470 1.00 77.38 552 ILE A CA 1
ATOM 4593 C C . ILE A 1 552 ? 8.946 7.481 -37.662 1.00 77.38 552 ILE A C 1
ATOM 4595 O O . ILE A 1 552 ? 9.210 7.614 -36.462 1.00 77.38 552 ILE A O 1
ATOM 4599 N N . ILE A 1 553 ? 8.118 8.299 -38.312 1.00 79.56 553 ILE A N 1
ATOM 4600 C CA . ILE A 1 553 ? 7.379 9.390 -37.668 1.00 79.56 553 ILE A CA 1
ATOM 4601 C C . ILE A 1 553 ? 6.271 8.786 -36.794 1.00 79.56 553 ILE A C 1
ATOM 4603 O O . ILE A 1 553 ? 5.398 8.082 -37.297 1.00 79.56 553 ILE A O 1
ATOM 4607 N N . LEU A 1 554 ? 6.309 9.058 -35.489 1.00 74.88 554 LEU A N 1
ATOM 4608 C CA . LEU A 1 554 ? 5.341 8.542 -34.518 1.00 74.88 554 LEU A CA 1
ATOM 4609 C C . LEU A 1 554 ? 4.156 9.485 -34.332 1.00 74.88 554 LEU A C 1
ATOM 4611 O O . LEU A 1 554 ? 3.009 9.053 -34.402 1.00 74.88 554 LEU A O 1
ATOM 4615 N N . GLU A 1 555 ? 4.444 10.763 -34.096 1.00 78.81 555 GLU A N 1
ATOM 4616 C CA . GLU A 1 555 ? 3.444 11.770 -33.771 1.00 78.81 555 GLU A CA 1
ATOM 4617 C C . GLU A 1 555 ? 3.755 13.076 -34.504 1.00 78.81 555 GLU A C 1
ATOM 4619 O O . GLU A 1 555 ? 4.906 13.505 -34.598 1.00 78.81 555 GLU A O 1
ATOM 4624 N N . ARG A 1 556 ? 2.709 13.712 -35.037 1.00 76.88 556 ARG A N 1
ATOM 4625 C CA . ARG A 1 556 ? 2.787 15.007 -35.736 1.00 76.88 556 ARG A CA 1
ATOM 4626 C C . ARG A 1 556 ? 2.022 16.097 -34.985 1.00 76.88 556 ARG A C 1
ATOM 4628 O O . ARG A 1 556 ? 2.236 17.282 -35.228 1.00 76.88 556 ARG A O 1
ATOM 4635 N N . ASN A 1 557 ? 1.133 15.721 -34.065 1.00 77.44 557 ASN A N 1
ATOM 4636 C CA . ASN A 1 557 ? 0.354 16.654 -33.270 1.00 77.44 557 ASN A CA 1
ATOM 4637 C C . ASN A 1 557 ? 1.174 17.197 -32.094 1.00 77.44 557 ASN A C 1
ATOM 4639 O O . ASN A 1 557 ? 1.408 16.530 -31.086 1.00 77.44 557 ASN A O 1
ATOM 4643 N N . MET A 1 558 ? 1.536 18.473 -32.189 1.00 81.06 558 MET A N 1
ATOM 4644 C CA . MET A 1 558 ? 2.268 19.200 -31.155 1.00 81.06 558 MET A CA 1
ATOM 4645 C C . MET A 1 558 ? 1.619 19.134 -29.765 1.00 81.06 558 MET A C 1
ATOM 4647 O O . MET A 1 558 ? 2.334 19.076 -28.766 1.00 81.06 558 MET A O 1
ATOM 4651 N N . SER A 1 559 ? 0.285 19.136 -29.659 1.00 81.56 559 SER A N 1
ATOM 4652 C CA . SER A 1 559 ? -0.375 19.057 -28.349 1.00 81.56 559 SER A CA 1
ATOM 4653 C C . SER A 1 559 ? -0.107 17.720 -27.657 1.00 81.56 559 SER A C 1
ATOM 4655 O O . SER A 1 559 ? 0.052 17.687 -26.436 1.00 81.56 559 SER A O 1
ATOM 4657 N N . GLU A 1 560 ? -0.049 16.633 -28.424 1.00 79.00 560 GLU A N 1
ATOM 4658 C CA . GLU A 1 560 ? 0.192 15.283 -27.911 1.00 79.00 560 GLU A CA 1
ATOM 4659 C C . GLU A 1 560 ? 1.672 15.095 -27.561 1.00 79.00 560 GLU A C 1
ATOM 4661 O O . GLU A 1 560 ? 1.983 14.639 -26.460 1.00 79.00 560 GLU A O 1
ATOM 4666 N N . ILE A 1 561 ? 2.579 15.593 -28.412 1.00 78.56 561 ILE A N 1
ATOM 4667 C CA . ILE A 1 561 ? 4.030 15.611 -28.152 1.00 78.56 561 ILE A CA 1
ATOM 4668 C C . ILE A 1 561 ? 4.337 16.382 -26.861 1.00 78.56 561 ILE A C 1
ATOM 4670 O O . ILE A 1 561 ? 5.011 15.874 -25.964 1.00 78.56 561 ILE A O 1
ATOM 4674 N N . LEU A 1 562 ? 3.809 17.602 -26.712 1.00 82.31 562 LEU A N 1
ATOM 4675 C CA . LEU A 1 562 ? 4.026 18.413 -25.510 1.00 82.31 562 LEU A CA 1
ATOM 4676 C C . LEU A 1 562 ? 3.431 17.755 -24.265 1.00 82.31 562 LEU A C 1
ATOM 4678 O O . LEU A 1 562 ? 4.001 17.869 -23.177 1.00 82.31 562 LEU A O 1
ATOM 4682 N N . GLN A 1 563 ? 2.292 17.074 -24.392 1.00 83.06 563 GLN A N 1
ATOM 4683 C CA . GLN A 1 563 ? 1.711 16.335 -23.281 1.00 83.06 563 GLN A CA 1
ATOM 4684 C C . GLN A 1 563 ? 2.630 15.185 -22.848 1.00 83.06 563 GLN A C 1
ATOM 4686 O O . GLN A 1 563 ? 2.950 15.103 -21.660 1.00 83.06 563 GLN A O 1
ATOM 4691 N N . ALA A 1 564 ? 3.107 14.363 -23.786 1.00 75.75 564 ALA A N 1
ATOM 4692 C CA . ALA A 1 564 ? 4.004 13.241 -23.514 1.00 75.75 564 ALA A CA 1
ATOM 4693 C C . ALA A 1 564 ? 5.331 13.700 -22.881 1.00 75.75 564 ALA A C 1
ATOM 4695 O O . ALA A 1 564 ? 5.733 13.203 -21.826 1.00 75.75 564 ALA A O 1
ATOM 4696 N N . VAL A 1 565 ? 5.956 14.747 -23.431 1.00 77.50 565 VAL A N 1
ATOM 4697 C CA . VAL A 1 565 ? 7.195 15.341 -22.893 1.00 77.50 565 VAL A CA 1
ATOM 4698 C C . VAL A 1 565 ? 6.990 15.888 -21.476 1.00 77.50 565 VAL A C 1
ATOM 4700 O O . VAL A 1 565 ? 7.848 15.725 -20.601 1.00 77.50 565 VAL A O 1
ATOM 4703 N N . ASN A 1 566 ? 5.843 16.516 -21.205 1.00 79.12 566 ASN A N 1
ATOM 4704 C CA . ASN A 1 566 ? 5.509 17.016 -19.872 1.00 79.12 566 ASN A CA 1
ATOM 4705 C C . ASN A 1 566 ? 5.221 15.889 -18.875 1.00 79.12 566 ASN A C 1
ATOM 4707 O O . ASN A 1 566 ? 5.551 16.011 -17.693 1.00 79.12 566 ASN A O 1
ATOM 4711 N N . GLU A 1 567 ? 4.589 14.806 -19.319 1.00 75.44 567 GLU A N 1
ATOM 4712 C CA . GLU A 1 567 ? 4.364 13.607 -18.515 1.00 75.44 567 GLU A CA 1
ATOM 4713 C C . GLU A 1 567 ? 5.690 12.945 -18.140 1.00 75.44 567 GLU A C 1
ATOM 4715 O O . GLU A 1 567 ? 5.916 12.686 -16.954 1.00 75.44 567 GLU A O 1
ATOM 4720 N N . GLN A 1 568 ? 6.614 12.804 -19.092 1.00 67.19 568 GLN A N 1
ATOM 4721 C CA . GLN A 1 568 ? 7.953 12.295 -18.816 1.00 67.19 568 GLN A CA 1
ATOM 4722 C C . GLN A 1 568 ? 8.741 13.223 -17.889 1.00 67.19 568 GLN A C 1
ATOM 4724 O O . GLN A 1 568 ? 9.290 12.770 -16.889 1.00 67.19 568 GLN A O 1
ATOM 4729 N N . SER A 1 569 ? 8.724 14.535 -18.127 1.00 66.81 569 SER A N 1
ATOM 4730 C CA . SER A 1 569 ? 9.388 15.507 -17.247 1.00 66.81 569 SER A CA 1
ATOM 4731 C C . SER A 1 569 ? 8.847 15.444 -15.810 1.00 66.81 569 SER A C 1
ATOM 4733 O O . SER A 1 569 ? 9.576 15.673 -14.844 1.00 66.81 569 SER A O 1
ATOM 4735 N N . LYS A 1 570 ? 7.559 15.115 -15.628 1.00 68.31 570 LYS A N 1
ATOM 4736 C CA . LYS A 1 570 ? 6.955 14.882 -14.305 1.00 68.31 570 LYS A CA 1
ATOM 4737 C C . LYS A 1 570 ? 7.415 13.563 -13.685 1.00 68.31 570 LYS A C 1
ATOM 4739 O O . LYS A 1 570 ? 7.532 13.510 -12.462 1.00 68.31 570 LYS A O 1
ATOM 4744 N N . ILE A 1 571 ? 7.657 12.527 -14.486 1.00 62.50 571 ILE A N 1
ATOM 4745 C CA . ILE A 1 571 ? 8.226 11.247 -14.041 1.00 62.50 571 ILE A CA 1
ATOM 4746 C C . ILE A 1 571 ? 9.688 11.448 -13.633 1.00 62.50 571 ILE A C 1
ATOM 4748 O O . ILE A 1 571 ? 10.066 11.065 -12.533 1.00 62.50 571 ILE A O 1
ATOM 4752 N N . GLU A 1 572 ? 10.485 12.155 -14.429 1.00 52.16 572 GLU A N 1
ATOM 4753 C CA . GLU A 1 572 ? 11.878 12.473 -14.106 1.00 52.16 572 GLU A CA 1
ATOM 4754 C C . GLU A 1 572 ? 11.998 13.370 -12.875 1.00 52.16 572 GLU A C 1
ATOM 4756 O O . GLU A 1 572 ? 12.881 13.152 -12.053 1.00 52.16 572 GLU A O 1
ATOM 4761 N N . LYS A 1 573 ? 11.092 14.338 -12.670 1.00 53.72 573 LYS A N 1
ATOM 4762 C CA . LYS A 1 573 ? 11.013 15.123 -11.420 1.00 53.72 573 LYS A CA 1
ATOM 4763 C C . LYS A 1 573 ? 10.638 14.255 -10.212 1.00 53.72 573 LYS A C 1
ATOM 4765 O O . LYS A 1 573 ? 11.121 14.498 -9.110 1.00 53.72 573 LYS A O 1
ATOM 4770 N N . GLN A 1 574 ? 9.836 13.209 -10.421 1.00 46.50 574 GLN A N 1
ATOM 4771 C CA . GLN A 1 574 ? 9.526 12.203 -9.398 1.00 46.50 574 GLN A CA 1
ATOM 4772 C C . GLN A 1 574 ? 10.702 11.245 -9.141 1.00 46.50 574 GLN A C 1
ATOM 4774 O O . GLN A 1 574 ? 10.841 10.750 -8.024 1.00 46.50 574 GLN A O 1
ATOM 4779 N N . GLU A 1 575 ? 11.570 11.007 -10.129 1.00 41.47 575 GLU A N 1
ATOM 4780 C CA . GLU A 1 575 ? 12.786 10.201 -9.966 1.00 41.47 575 GLU A CA 1
ATOM 4781 C C . GLU A 1 575 ? 13.985 11.012 -9.432 1.00 41.47 575 GLU A C 1
ATOM 4783 O O . GLU A 1 575 ? 14.786 10.487 -8.663 1.00 41.47 575 GLU A O 1
ATOM 4788 N N . SER A 1 576 ? 14.099 12.303 -9.758 1.00 38.25 576 SER A N 1
ATOM 4789 C CA . SER A 1 576 ? 15.208 13.186 -9.343 1.00 38.25 576 SER A CA 1
ATOM 4790 C C . SER A 1 576 ? 15.040 13.776 -7.938 1.00 38.25 576 SER A C 1
ATOM 4792 O O . SER A 1 576 ? 16.031 14.150 -7.310 1.00 38.25 576 SER A O 1
ATOM 4794 N N . GLY A 1 577 ? 13.829 13.735 -7.371 1.00 34.91 577 GLY A N 1
ATOM 4795 C CA . GLY A 1 577 ? 13.604 13.911 -5.931 1.00 34.91 577 GLY A CA 1
ATOM 4796 C C . GLY A 1 577 ? 14.248 12.824 -5.049 1.00 34.91 577 GLY A C 1
ATOM 4797 O O . GLY A 1 577 ? 14.281 12.970 -3.832 1.00 34.91 577 GLY A O 1
ATOM 4798 N N . LEU A 1 578 ? 14.804 11.751 -5.635 1.00 38.31 578 LEU A N 1
ATOM 4799 C CA . LEU A 1 578 ? 15.439 10.627 -4.926 1.00 38.31 578 LEU A CA 1
ATOM 4800 C C . LEU A 1 578 ? 16.977 10.731 -4.812 1.00 38.31 578 LEU A C 1
ATOM 4802 O O . LEU A 1 578 ? 17.638 9.734 -4.518 1.00 38.31 578 LEU A O 1
ATOM 4806 N N . GLY A 1 579 ? 17.572 11.911 -5.023 1.00 34.72 579 GLY A N 1
ATOM 4807 C CA . GLY A 1 579 ? 19.026 12.107 -4.974 1.00 34.72 579 GLY A CA 1
ATOM 4808 C C . GLY A 1 579 ? 19.441 13.463 -4.404 1.00 34.72 579 GLY A C 1
ATOM 4809 O O . GLY A 1 579 ? 19.910 14.326 -5.143 1.00 34.72 579 GLY A O 1
ATOM 4810 N N . GLY A 1 580 ? 19.338 13.640 -3.082 1.00 33.69 580 GLY A N 1
ATOM 4811 C CA . GLY A 1 580 ? 19.670 14.884 -2.360 1.00 33.69 580 GLY A CA 1
ATOM 4812 C C . GLY A 1 580 ? 21.121 15.390 -2.469 1.00 33.69 580 GLY A C 1
ATOM 4813 O O . GLY A 1 580 ? 21.455 16.413 -1.878 1.00 33.69 580 GLY A O 1
ATOM 4814 N N . VAL A 1 581 ? 21.983 14.724 -3.242 1.00 38.66 581 VAL A N 1
ATOM 4815 C CA . VAL A 1 581 ? 23.346 15.194 -3.548 1.00 38.66 581 VAL A CA 1
ATOM 4816 C C . VAL A 1 581 ? 23.488 15.603 -5.022 1.00 38.66 581 VAL A C 1
ATOM 4818 O O . VAL A 1 581 ? 24.109 16.624 -5.307 1.00 38.66 581 VAL A O 1
ATOM 4821 N N . ALA A 1 582 ? 22.819 14.921 -5.960 1.00 33.91 582 ALA A N 1
ATOM 4822 C CA . ALA A 1 582 ? 22.843 15.290 -7.381 1.00 33.91 582 ALA A CA 1
ATOM 4823 C C . ALA A 1 582 ? 22.039 16.572 -7.669 1.00 33.91 582 ALA A C 1
ATOM 4825 O O . ALA A 1 582 ? 22.451 17.381 -8.496 1.00 33.91 582 ALA A O 1
ATOM 4826 N N . GLY A 1 583 ? 20.948 16.815 -6.930 1.00 37.28 583 GLY A N 1
ATOM 4827 C CA . GLY A 1 583 ? 20.162 18.052 -7.038 1.00 37.28 583 GLY A CA 1
ATOM 4828 C C . GLY A 1 583 ? 20.918 19.306 -6.583 1.00 37.28 583 GLY A C 1
ATOM 4829 O O . GLY A 1 583 ? 20.733 20.370 -7.164 1.00 37.28 583 GLY A O 1
ATOM 4830 N N . LYS A 1 584 ? 21.831 19.178 -5.607 1.00 35.06 584 LYS A N 1
ATOM 4831 C CA . LYS A 1 584 ? 22.708 20.278 -5.166 1.00 35.06 584 LYS A CA 1
ATOM 4832 C C . LYS A 1 584 ? 23.831 20.557 -6.161 1.00 35.06 584 LYS A C 1
ATOM 4834 O O . LYS A 1 584 ? 24.198 21.713 -6.337 1.00 35.06 584 LYS A O 1
ATOM 4839 N N . VAL A 1 585 ? 24.347 19.532 -6.842 1.00 35.50 585 VAL A N 1
ATOM 4840 C CA . VAL A 1 585 ? 25.281 19.739 -7.958 1.00 35.50 585 VAL A CA 1
ATOM 4841 C C . VAL A 1 585 ? 24.545 20.386 -9.129 1.00 35.50 585 VAL A C 1
ATOM 4843 O O . VAL A 1 585 ? 25.054 21.359 -9.661 1.00 35.50 585 VAL A O 1
ATOM 4846 N N . LYS A 1 586 ? 23.319 19.958 -9.457 1.00 35.88 586 LYS A N 1
ATOM 4847 C CA . LYS A 1 586 ? 22.526 20.553 -10.543 1.00 35.88 586 LYS A CA 1
ATOM 4848 C C . LYS A 1 586 ? 22.146 22.008 -10.259 1.00 35.88 586 LYS A C 1
ATOM 4850 O O . LYS A 1 586 ? 22.422 22.847 -11.091 1.00 35.88 586 LYS A O 1
ATOM 4855 N N . SER A 1 587 ? 21.684 22.361 -9.055 1.00 35.28 587 SER A N 1
ATOM 4856 C CA . SER A 1 587 ? 21.374 23.762 -8.724 1.00 35.28 587 SER A CA 1
ATOM 4857 C C . SER A 1 587 ? 22.619 24.656 -8.651 1.00 35.28 587 SER A C 1
ATOM 4859 O O . SER A 1 587 ? 22.570 25.812 -9.059 1.00 35.28 587 SER A O 1
ATOM 4861 N N . VAL A 1 588 ? 23.753 24.154 -8.145 1.00 38.41 588 VAL A N 1
ATOM 4862 C CA . VAL A 1 588 ? 25.019 24.914 -8.101 1.00 38.41 588 VAL A CA 1
ATOM 4863 C C . VAL A 1 588 ? 25.642 25.041 -9.495 1.00 38.41 588 VAL A C 1
ATOM 4865 O O . VAL A 1 588 ? 26.231 26.080 -9.794 1.00 38.41 588 VAL A O 1
ATOM 4868 N N . VAL A 1 589 ? 25.484 24.028 -10.352 1.00 39.88 589 VAL A N 1
ATOM 4869 C CA . VAL A 1 589 ? 25.856 24.078 -11.769 1.00 39.88 589 VAL A CA 1
ATOM 4870 C C . VAL A 1 589 ? 24.927 25.036 -12.502 1.00 39.88 589 VAL A C 1
ATOM 4872 O O . VAL A 1 589 ? 25.442 25.977 -13.065 1.00 39.88 589 VAL A O 1
ATOM 4875 N N . ASP A 1 590 ? 23.605 24.940 -12.385 1.00 40.38 590 ASP A N 1
ATOM 4876 C CA . ASP A 1 590 ? 22.640 25.844 -13.030 1.00 40.38 590 ASP A CA 1
ATOM 4877 C C . ASP A 1 590 ? 22.859 27.311 -12.618 1.00 40.38 590 ASP A C 1
ATOM 4879 O O . ASP A 1 590 ? 22.819 28.207 -13.457 1.00 40.38 590 ASP A O 1
ATOM 4883 N N . THR A 1 591 ? 23.209 27.576 -11.351 1.00 43.12 591 THR A N 1
ATOM 4884 C CA . THR A 1 591 ? 23.526 28.940 -10.882 1.00 43.12 591 THR A CA 1
ATOM 4885 C C . THR A 1 591 ? 24.891 29.428 -11.392 1.00 43.12 591 THR A C 1
ATOM 4887 O O . THR A 1 591 ? 25.048 30.609 -11.702 1.00 43.12 591 THR A O 1
ATOM 4890 N N . LYS A 1 592 ? 25.895 28.544 -11.515 1.00 38.75 592 LYS A N 1
ATOM 4891 C CA . LYS A 1 592 ? 27.189 28.877 -12.142 1.00 38.75 592 LYS A CA 1
ATOM 4892 C C . LYS A 1 592 ? 27.062 29.043 -13.657 1.00 38.75 592 LYS A C 1
ATOM 4894 O O . LYS A 1 592 ? 27.662 29.962 -14.196 1.00 38.75 592 LYS A O 1
ATOM 4899 N N . THR A 1 593 ? 26.266 28.215 -14.323 1.00 41.88 593 THR A N 1
ATOM 4900 C CA . THR A 1 593 ? 25.997 28.237 -15.764 1.00 41.88 593 THR A CA 1
ATOM 4901 C C . THR A 1 593 ? 25.178 29.466 -16.133 1.00 41.88 593 THR A C 1
ATOM 4903 O O . THR A 1 593 ? 25.524 30.126 -17.101 1.00 41.88 593 THR A O 1
ATOM 4906 N N . ALA A 1 594 ? 24.192 29.870 -15.324 1.00 45.31 594 ALA A N 1
ATOM 4907 C CA . ALA A 1 594 ? 23.477 31.137 -15.503 1.00 45.31 594 ALA A CA 1
ATOM 4908 C C . ALA A 1 594 ? 24.400 32.357 -15.342 1.00 45.31 594 ALA A C 1
ATOM 4910 O O . ALA A 1 594 ? 24.290 33.324 -16.091 1.00 45.31 594 ALA A O 1
ATOM 4911 N N . LYS A 1 595 ? 25.356 32.304 -14.404 1.00 49.50 595 LYS A N 1
ATOM 4912 C CA . LYS A 1 595 ? 26.341 33.377 -14.201 1.00 49.50 595 LYS A CA 1
ATOM 4913 C C . LYS A 1 595 ? 27.370 33.443 -15.338 1.00 49.50 595 LYS A C 1
ATOM 4915 O O . LYS A 1 595 ? 27.672 34.525 -15.819 1.00 49.50 595 LYS A O 1
ATOM 4920 N N . ILE A 1 596 ? 27.836 32.288 -15.817 1.00 49.72 596 ILE A N 1
ATOM 4921 C CA . ILE A 1 596 ? 28.716 32.168 -16.989 1.00 49.72 596 ILE A CA 1
ATOM 4922 C C . ILE A 1 596 ? 27.987 32.599 -18.273 1.00 49.72 596 ILE A C 1
ATOM 4924 O O . ILE A 1 596 ? 28.595 33.259 -19.108 1.00 49.72 596 ILE A O 1
ATOM 4928 N N . ARG A 1 597 ? 26.690 32.287 -18.414 1.00 45.34 597 ARG A N 1
ATOM 4929 C CA . ARG A 1 597 ? 25.821 32.724 -19.521 1.00 45.34 597 ARG A CA 1
ATOM 4930 C C . ARG A 1 597 ? 25.694 34.248 -19.559 1.00 45.34 597 ARG A C 1
ATOM 4932 O O . ARG A 1 597 ? 25.996 34.835 -20.587 1.00 45.34 597 ARG A O 1
ATOM 4939 N N . LEU A 1 598 ? 25.397 34.884 -18.423 1.00 54.31 598 LEU A N 1
ATOM 4940 C CA . LEU A 1 598 ? 25.350 36.349 -18.289 1.00 54.31 598 LEU A CA 1
ATOM 4941 C C . LEU A 1 598 ? 26.705 37.030 -18.555 1.00 54.31 598 LEU A C 1
ATOM 4943 O O . LEU A 1 598 ? 26.747 38.112 -19.138 1.00 54.31 598 LEU A O 1
ATOM 4947 N N . ASP A 1 599 ? 27.815 36.415 -18.140 1.00 52.12 599 ASP A N 1
ATOM 4948 C CA . ASP A 1 599 ? 29.162 36.947 -18.386 1.00 52.12 599 ASP A CA 1
ATOM 4949 C C . ASP A 1 599 ? 29.622 36.750 -19.845 1.00 52.12 599 ASP A C 1
ATOM 4951 O O . ASP A 1 599 ? 30.434 37.533 -20.343 1.00 52.12 599 ASP A O 1
ATOM 4955 N N . LEU A 1 600 ? 29.124 35.720 -20.538 1.00 47.41 600 LEU A N 1
ATOM 4956 C CA . LEU A 1 600 ? 29.380 35.476 -21.962 1.00 47.41 600 LEU A CA 1
ATOM 4957 C C . LEU A 1 600 ? 28.510 36.359 -22.858 1.00 47.41 600 LEU A C 1
ATOM 4959 O O . LEU A 1 600 ? 29.048 36.934 -23.797 1.00 47.41 600 LEU A O 1
ATOM 4963 N N . GLU A 1 601 ? 27.223 36.524 -22.541 1.00 52.03 601 GLU A N 1
ATOM 4964 C CA . GLU A 1 601 ? 26.307 37.440 -23.240 1.00 52.03 601 GLU A CA 1
ATOM 4965 C C . GLU A 1 601 ? 26.847 38.880 -23.179 1.00 52.03 601 GLU A C 1
ATOM 4967 O O . GLU A 1 601 ? 27.034 39.508 -24.216 1.00 52.03 601 GLU A O 1
ATOM 4972 N N . LYS A 1 602 ? 27.299 39.349 -22.005 1.00 54.19 602 LYS A N 1
ATOM 4973 C CA . LYS A 1 602 ? 27.948 40.670 -21.867 1.00 54.19 602 LYS A CA 1
ATOM 4974 C C . LYS A 1 602 ? 29.252 40.827 -22.655 1.00 54.19 602 LYS A C 1
ATOM 4976 O O . LYS A 1 602 ? 29.584 41.937 -23.057 1.00 54.19 602 LYS A O 1
ATOM 4981 N N . LYS A 1 603 ? 30.017 39.747 -22.846 1.00 45.16 603 LYS A N 1
ATOM 4982 C CA . LYS A 1 603 ? 31.263 39.755 -23.638 1.00 45.16 603 LYS A CA 1
ATOM 4983 C C . LYS A 1 603 ? 31.019 39.650 -25.143 1.00 45.16 603 LYS A C 1
ATOM 4985 O O . LYS A 1 603 ? 31.908 40.010 -25.915 1.00 45.16 603 LYS A O 1
ATOM 4990 N N . LEU A 1 604 ? 29.877 39.101 -25.548 1.00 43.38 604 LEU A N 1
ATOM 4991 C CA . LEU A 1 604 ? 29.425 39.044 -26.937 1.00 43.38 604 LEU A CA 1
ATOM 4992 C C . LEU A 1 604 ? 28.832 40.390 -27.363 1.00 43.38 604 LEU A C 1
ATOM 4994 O O . LEU A 1 604 ? 29.209 40.881 -28.422 1.00 43.38 604 LEU A O 1
ATOM 4998 N N . ASP A 1 605 ? 28.042 41.034 -26.501 1.00 48.31 605 ASP A N 1
ATOM 4999 C CA . ASP A 1 605 ? 27.508 42.378 -26.754 1.00 48.31 605 ASP A CA 1
ATOM 5000 C C . ASP A 1 605 ? 28.627 43.432 -26.819 1.00 48.31 605 ASP A C 1
ATOM 5002 O O . ASP A 1 605 ? 28.643 44.260 -27.721 1.00 48.31 605 ASP A O 1
ATOM 5006 N N . SER A 1 606 ? 29.655 43.347 -25.963 1.00 44.06 606 SER A N 1
ATOM 5007 C CA . SER A 1 606 ? 30.802 44.276 -25.993 1.00 44.06 606 SER A CA 1
ATOM 5008 C C . SER A 1 606 ? 31.775 44.071 -27.168 1.00 44.06 606 SER A C 1
ATOM 5010 O O . SER A 1 606 ? 32.855 44.658 -27.171 1.00 44.06 606 SER A O 1
ATOM 5012 N N . ARG A 1 607 ? 31.488 43.138 -28.081 1.00 41.88 607 ARG A N 1
ATOM 5013 C CA . ARG A 1 607 ? 32.266 42.880 -29.307 1.00 41.88 607 ARG A CA 1
ATOM 5014 C C . ARG A 1 607 ? 31.478 43.216 -30.577 1.00 41.88 607 ARG A C 1
ATOM 5016 O O . ARG A 1 607 ? 32.011 43.020 -31.668 1.00 41.88 607 ARG A O 1
ATOM 5023 N N . LEU A 1 608 ? 30.224 43.644 -30.426 1.00 39.75 608 LEU A N 1
ATOM 5024 C CA . LEU A 1 608 ? 29.326 44.050 -31.509 1.00 39.75 608 LEU A CA 1
ATOM 5025 C C . LEU A 1 608 ? 29.111 45.577 -31.572 1.00 39.75 608 LEU A C 1
ATOM 5027 O O . LEU A 1 608 ? 28.472 46.035 -32.517 1.00 39.75 608 LEU A O 1
ATOM 5031 N N . ASP A 1 609 ? 29.709 46.329 -30.642 1.00 35.28 609 ASP A N 1
ATOM 5032 C CA . ASP A 1 609 ? 30.055 47.758 -30.754 1.00 35.28 609 ASP A CA 1
ATOM 5033 C C . ASP A 1 609 ? 31.567 47.896 -31.010 1.00 35.28 609 ASP A C 1
ATOM 5035 O O . ASP A 1 609 ? 31.973 48.843 -31.726 1.00 35.28 609 ASP A O 1
#

pLDDT: mean 80.42, std 17.23, range [32.25, 98.62]

Sequence (609 aa):
MTKQQENLVLNFDNIEHSHPMCKHGPCLLFVKQSETENKYYSCSACRDSVDCNIHIPYVEEQKLLPNQYKSLIEYHEQAYYSYISEIKKLRKNARSVRKKFKEASSHNANKRNYCKTCMCLFSTSNLNIHQDHDCAYALNNKQMKQPCQNLLKPLQKKESNAQFFFKETFINYLIDKVLLVGQWDGILCIGCPTIFEALNVQDKIKRKKLFLLDFDQRLINFYPRKKFLMYNMFNGHFFEDSIPFQQFLSSIQNCLILCDPPFGALFEALAQSIKNIHTYGQKTIQHWNLILFSPYFHEKWIQKFFTLFMLDYKIEYTSLPHLCRGRKGSPVRMFTDCKLNTFPPLDDNNYKYCDYCQRYTLLTNKHCFECNSCTSKDGLPYYHCKLCQRCVKFERVHFTFEALLLILIIFYDFNSVNYIDIMITAILVFNHHGQPRITKFYEHFPIDVEQKIIRETYQLVSKRDVSQCNFLESGLLVGKSSGDHKLIYRHYATLYFVFCIDSSESAYDIYELIHSFVECLDRCFENVCELDLIFHADKVHHILQEICLGGIILERNMSEILQAVNEQSKIEKQESGLGGVAGKVKSVVDTKTAKIRLDLEKKLDSRLD

Secondary structure (DSSP, 8-state):
-HHHHHSEEEE-TTHHHHSPEETTEEPEEEEETTSTT-EEEE-SS---TTT---EEE--SSGGGS-HHHHHHHHHHHHHHHHHHHHHHHHHHHHHHHHHHHHHS-TT-GGGEEEETTTTEEEEGGGGGGGTTS-EE-S--HHHHH-HHHHTPPP---TTT----PBPHHHHHHIIIIIITTSS-SEEEEES-HHHHHHHHT-GGGGGSEEEEEES-GGGGGTS-TTTEEEEETTTTEESS-SHHHHHHHTT-SEEEEEE---TT--HHHHHHHHHHHHHHHTTT--EEEEEEEEEGGGHHHHHHH---EE------BSS--GGG-STT---EEEEESS-GGGS--S-TTTEEEETTTTEEEETTPPEETTTTEE--SSSS-EEEETTTTEEEETT-----HHHHHHHHHHHHH-SSS-----SEEEEEEEETT--EEEEEESS---HHHHHHHHHHHHHHHHT--TTS-SEEE-TTSS--SS---EEEEEEETTEEEEEEE-TTS-HHHHHHHHHHHHHHHHHHHTS--HHHHHHTHHHHHHHHHHHEETTEE----HHHHHHHHHHHHHHHHHHHTT-TTHHHHHHHHHHHHHHHHHHHHHHHHTT--

Organism: NCBI:txid1234261